Protein AF-Q23G66-F1 (afdb_monomer)

Secondary structure (DSSP, 8-state):
-EEEE-S-EEETTTS--SEEEEES-EEEESSEEEEES-SEEEEESEEE--SS-SSEEEEEES-SEEEES-EEEES---SEEEEEEES-SEEEES-EEEES---SEEEB-B----S--EE--EEE--EEES----EEEEEEEEEEEESEEEE-----SEEEEEEEEEEEEEES-EEES--SEEEEEE--TTS--EEEEES-EEE--EESS-SEEEES-SEEEEE----TT----EEES-EESSSSSSSEEEES-SEEEEES-EEES-EESSSS-SSEEEE-SSS-EEEEEES-EEES-EEEEEE-SSEEEESEEEEEES-EEES-EEEE-SSEEEESB--HHHHHHHTT------EEES-EEEEE-SSEE-S--EEE--GGGEE--TT-EEEE-SSSEEEEEEPTT-EEEEEEEEEE-TTSPBP--TT--HHHHTTS-HHHHHHHHH--EEEEE-TT-TT-EEEE--EE--EETTEEEEEEEEE--TT-EEEEEEEES-----B-TTS-B---GGGGEEEEEEEEPPPPTTEEEEEETTEEEEEEPPTTEE---TT-SSPEEPPTTEEEEETTEEEEPTTEEES-TT---EEE-SS-GGGB-TT-TT-BTTBPTTEESGGG-EE-TT-TTTSS-EE--TT-SPPEETTT-HHHHHHHHHHHHHHHHHHHHHHHHHHHHHHHHHHHHHHHHHTSSS---GGGGS---THHHHHHHHHHHHHHHHHHHHHHHHTTS--

Radius of gyration: 59.68 Å; Cα contacts (8 Å, |Δi|>4): 2042; chains: 1; bounding box: 120×55×221 Å

Nearest PDB structures (foldseek):
  2vn6-assembly1_A  TM=3.033E-01  e=2.825E-01  Ruminiclostridium cellulolyticum
  2vn5-assembly1_A  TM=3.228E-01  e=4.653E-01  Ruminiclostridium cellulolyticum
  5lw3-assembly1_A  TM=3.415E-01  e=3.270E+00  Azotobacter vinelandii

Structure (mmCIF, N/CA/C/O backbone):
data_AF-Q23G66-F1
#
_entry.id   AF-Q23G66-F1
#
loop_
_atom_site.group_PDB
_atom_site.id
_atom_site.type_symbol
_atom_site.label_atom_id
_atom_site.label_alt_id
_atom_site.label_comp_id
_atom_site.label_asym_id
_atom_site.label_entity_id
_atom_site.label_seq_id
_atom_site.pdbx_PDB_ins_code
_atom_site.Cartn_x
_atom_site.Cartn_y
_atom_site.Cartn_z
_atom_site.occupancy
_atom_site.B_iso_or_equiv
_atom_site.auth_seq_id
_atom_site.auth_comp_id
_atom_site.auth_asym_id
_atom_site.auth_atom_id
_atom_site.pdbx_PDB_model_num
ATOM 1 N N . MET A 1 1 ? -36.189 -4.030 57.391 1.00 82.31 1 MET A N 1
ATOM 2 C CA . MET A 1 1 ? -35.472 -3.816 58.680 1.00 82.31 1 MET A CA 1
ATOM 3 C C . MET A 1 1 ? -34.246 -2.943 58.421 1.00 82.31 1 MET A C 1
ATOM 5 O O . MET A 1 1 ? -33.724 -3.042 57.323 1.00 82.31 1 MET A O 1
ATOM 9 N N . SER A 1 2 ? -33.800 -2.083 59.346 1.00 86.19 2 SER A N 1
ATOM 10 C CA . SER A 1 2 ? -32.544 -1.318 59.184 1.00 86.19 2 SER A CA 1
ATOM 11 C C . SER A 1 2 ? -31.493 -1.857 60.148 1.00 86.19 2 SER A C 1
ATOM 13 O O . SER A 1 2 ? -31.793 -2.004 61.331 1.00 86.19 2 SER A O 1
ATOM 15 N N . LEU A 1 3 ? -30.288 -2.145 59.660 1.00 87.06 3 LEU A N 1
ATOM 16 C CA . LEU A 1 3 ? -29.151 -2.592 60.462 1.00 87.06 3 LEU A CA 1
ATOM 17 C C . LEU A 1 3 ? -27.991 -1.611 60.274 1.00 87.06 3 LEU A C 1
ATOM 19 O O . LEU A 1 3 ? -27.561 -1.365 59.147 1.00 87.06 3 LEU A O 1
ATOM 23 N N . ASN A 1 4 ? -27.499 -1.064 61.385 1.00 86.12 4 ASN A N 1
ATOM 24 C CA . ASN A 1 4 ? -26.374 -0.134 61.401 1.00 86.12 4 ASN A CA 1
ATOM 25 C C . ASN A 1 4 ? -25.109 -0.882 61.833 1.00 86.12 4 ASN A C 1
ATOM 27 O O . ASN A 1 4 ? -25.082 -1.469 62.914 1.00 86.12 4 ASN A O 1
ATOM 31 N N . ILE A 1 5 ? -24.079 -0.853 60.994 1.00 84.69 5 ILE A N 1
ATOM 32 C CA . ILE A 1 5 ? -22.773 -1.470 61.229 1.00 84.69 5 ILE A CA 1
ATOM 33 C C . ILE A 1 5 ? -21.763 -0.336 61.381 1.00 84.69 5 ILE A C 1
ATOM 35 O O . ILE A 1 5 ? -21.308 0.222 60.390 1.00 84.69 5 ILE A O 1
ATOM 39 N N . ILE A 1 6 ? -21.465 0.037 62.625 1.00 82.19 6 ILE A N 1
ATOM 40 C CA . ILE A 1 6 ? -20.565 1.158 62.946 1.00 82.19 6 ILE A CA 1
ATOM 41 C C . ILE A 1 6 ? -19.099 0.706 62.842 1.00 82.19 6 ILE A C 1
ATOM 43 O O . ILE A 1 6 ? -18.270 1.376 62.234 1.00 82.19 6 ILE A O 1
ATOM 47 N N . ASP A 1 7 ? -18.785 -0.482 63.359 1.00 84.38 7 ASP A N 1
ATOM 48 C CA . ASP A 1 7 ? -17.443 -1.069 63.323 1.00 84.38 7 ASP A CA 1
ATOM 49 C C . ASP A 1 7 ? -17.295 -2.112 62.210 1.00 84.38 7 ASP A C 1
ATOM 51 O O . ASP A 1 7 ? -18.273 -2.577 61.628 1.00 84.38 7 ASP A O 1
ATOM 55 N N . SER A 1 8 ? -16.056 -2.501 61.913 1.00 86.38 8 SER A N 1
ATOM 56 C CA . SER A 1 8 ? -15.776 -3.603 60.986 1.00 86.38 8 SER A CA 1
ATOM 57 C C . SER A 1 8 ? -16.324 -4.929 61.524 1.00 86.38 8 SER A C 1
ATOM 59 O O . SER A 1 8 ? -15.944 -5.358 62.613 1.00 86.38 8 SER A O 1
ATOM 61 N N . ILE A 1 9 ? -17.183 -5.603 60.754 1.00 89.69 9 ILE A N 1
ATOM 62 C CA . ILE A 1 9 ? -17.775 -6.898 61.115 1.00 89.69 9 ILE A CA 1
ATOM 63 C C . ILE A 1 9 ? -17.292 -7.982 60.154 1.00 89.69 9 ILE A C 1
ATOM 65 O O . ILE A 1 9 ? -17.450 -7.860 58.942 1.00 89.69 9 ILE A O 1
ATOM 69 N N . VAL A 1 10 ? -16.781 -9.087 60.707 1.00 90.19 10 VAL A N 1
ATOM 70 C CA . VAL A 1 10 ? -16.482 -10.322 59.968 1.00 90.19 10 VAL A CA 1
ATOM 71 C C . VAL A 1 10 ? -17.443 -11.418 60.422 1.00 90.19 10 VAL A C 1
ATOM 73 O O . VAL A 1 10 ? -17.384 -11.893 61.555 1.00 90.19 10 VAL A O 1
ATOM 76 N N . LEU A 1 11 ? -18.346 -11.824 59.537 1.00 91.06 11 LEU A N 1
ATOM 77 C CA . LEU A 1 11 ? -19.281 -12.914 59.768 1.00 91.06 11 LEU A CA 1
ATOM 78 C C . LEU A 1 11 ? -18.604 -14.252 59.469 1.00 91.06 11 LEU A C 1
ATOM 80 O O . LEU A 1 11 ? -18.033 -14.441 58.400 1.00 91.06 11 LEU A O 1
ATOM 84 N N . ASN A 1 12 ? -18.723 -15.181 60.426 1.00 90.94 12 ASN A N 1
ATOM 85 C CA . ASN A 1 12 ? -18.242 -16.564 60.335 1.00 90.94 12 ASN A CA 1
ATOM 86 C C . ASN A 1 12 ? -16.720 -16.727 60.175 1.00 90.94 12 ASN A C 1
ATOM 88 O O . ASN A 1 12 ? -16.231 -17.632 59.502 1.00 90.94 12 ASN A O 1
ATOM 92 N N . GLN A 1 13 ? -15.960 -15.905 60.903 1.00 86.69 13 GLN A N 1
ATOM 93 C CA . GLN A 1 13 ? -14.495 -15.968 60.936 1.00 86.69 13 GLN A CA 1
ATOM 94 C C . GLN A 1 13 ? -13.937 -17.373 61.263 1.00 86.69 13 GLN A C 1
ATOM 96 O O . GLN A 1 13 ? -12.894 -17.747 60.740 1.00 86.69 13 GLN A O 1
ATOM 101 N N . ASN A 1 14 ? -14.649 -18.170 62.073 1.00 85.31 14 ASN A N 1
ATOM 102 C CA . ASN A 1 14 ? -14.232 -19.517 62.495 1.00 85.31 14 ASN A CA 1
ATOM 103 C C . ASN A 1 14 ? -14.898 -20.667 61.709 1.00 85.31 14 ASN A C 1
ATOM 105 O O . ASN A 1 14 ? -14.807 -21.814 62.146 1.00 85.31 14 ASN A O 1
ATOM 109 N N . ALA A 1 15 ? -15.608 -20.383 60.608 1.00 86.50 15 ALA A N 1
ATOM 110 C CA . ALA A 1 15 ? -16.297 -21.381 59.774 1.00 86.50 15 ALA A CA 1
ATOM 111 C C . ALA A 1 15 ? -17.252 -22.330 60.546 1.00 86.50 15 ALA A C 1
ATOM 113 O O . ALA A 1 15 ? -17.421 -23.497 60.195 1.00 86.50 15 ALA A O 1
ATOM 114 N N . GLN A 1 16 ? -17.872 -21.847 61.629 1.00 87.56 16 GLN A N 1
ATOM 115 C CA . GLN A 1 16 ? -18.788 -22.640 62.462 1.00 87.56 16 GLN A CA 1
ATOM 116 C C . GLN A 1 16 ? -20.218 -22.667 61.913 1.00 87.56 16 GLN A C 1
ATOM 118 O O . GLN A 1 16 ? -20.973 -23.603 62.180 1.00 87.56 16 GLN A O 1
ATOM 123 N N . MET A 1 17 ? -20.606 -21.641 61.157 1.00 92.31 17 MET A N 1
ATOM 124 C CA . MET A 1 17 ? -21.923 -21.547 60.540 1.00 92.31 17 MET A CA 1
ATOM 125 C C . MET A 1 17 ? -21.857 -22.046 59.100 1.00 92.31 17 MET A C 1
ATOM 127 O O . MET A 1 17 ? -21.016 -21.612 58.319 1.00 92.31 17 MET A O 1
ATOM 131 N N . LYS A 1 18 ? -22.778 -22.943 58.736 1.00 91.62 18 LYS A N 1
ATOM 132 C CA . LYS A 1 18 ? -22.880 -23.441 57.357 1.00 91.62 18 LYS A CA 1
ATOM 133 C C . LYS A 1 18 ? -23.625 -22.470 56.449 1.00 91.62 18 LYS A C 1
ATOM 135 O O . LYS A 1 18 ? -23.173 -22.205 55.344 1.00 91.62 18 LYS A O 1
ATOM 140 N N . ASN A 1 19 ? -24.738 -21.915 56.926 1.00 94.50 19 ASN A N 1
ATOM 141 C CA . ASN A 1 19 ? -25.654 -21.134 56.098 1.00 94.50 19 ASN A CA 1
ATOM 142 C C . ASN A 1 19 ? -25.864 -19.731 56.678 1.00 94.50 19 ASN A C 1
ATOM 144 O O . ASN A 1 19 ? -26.016 -19.581 57.891 1.00 94.50 19 ASN A O 1
ATOM 148 N N . PHE A 1 20 ? -25.939 -18.728 55.808 1.00 95.50 20 PHE A N 1
ATOM 149 C CA . PHE A 1 20 ? -26.266 -17.345 56.138 1.00 95.50 20 PHE A CA 1
ATOM 150 C C . PHE A 1 20 ? -27.366 -16.827 55.219 1.00 95.50 20 PHE A C 1
ATOM 152 O O . PHE A 1 20 ? -27.309 -17.032 54.008 1.00 95.50 20 PHE A O 1
ATOM 159 N N . GLN A 1 21 ? -28.354 -16.133 55.784 1.00 94.69 21 GLN A N 1
ATOM 160 C CA . GLN A 1 21 ? -29.399 -15.485 54.999 1.00 94.69 21 GLN A CA 1
ATOM 161 C C . GLN A 1 21 ? -29.681 -14.070 55.492 1.00 94.69 21 GLN A C 1
ATOM 163 O O . GLN A 1 21 ? -29.715 -13.814 56.696 1.00 94.69 21 GLN A O 1
ATOM 168 N N . MET A 1 22 ? -29.925 -13.169 54.546 1.00 94.25 22 MET A N 1
ATOM 169 C CA . MET A 1 22 ? -30.334 -11.796 54.798 1.00 94.25 22 MET A CA 1
ATOM 170 C C . MET A 1 22 ? -31.431 -11.414 53.801 1.00 94.25 22 MET A C 1
ATOM 172 O O . MET A 1 22 ? -31.237 -11.554 52.594 1.00 94.25 22 MET A O 1
ATOM 176 N N . ILE A 1 23 ? -32.587 -10.962 54.298 1.00 94.94 23 ILE A N 1
ATOM 177 C CA . ILE A 1 23 ? -33.776 -10.686 53.478 1.00 94.94 23 ILE A CA 1
ATOM 178 C C . ILE A 1 23 ? -34.414 -9.361 53.919 1.00 94.94 23 ILE A C 1
ATOM 180 O O . ILE A 1 23 ? -34.610 -9.147 55.115 1.00 94.94 23 ILE A O 1
ATOM 184 N N . ASP A 1 24 ? -34.726 -8.477 52.966 1.00 94.25 24 ASP A N 1
ATOM 185 C CA . ASP A 1 24 ? -35.431 -7.197 53.176 1.00 94.25 24 ASP A CA 1
ATOM 186 C C . ASP A 1 24 ? -34.758 -6.271 54.221 1.00 94.25 24 ASP A C 1
ATOM 188 O O . ASP A 1 24 ? -35.398 -5.672 55.107 1.00 94.25 24 ASP A O 1
ATOM 192 N N . ILE A 1 25 ? -33.426 -6.151 54.127 1.00 91.50 25 ILE A N 1
ATOM 193 C CA . ILE A 1 25 ? -32.600 -5.352 55.045 1.00 91.50 25 ILE A CA 1
ATOM 194 C C . ILE A 1 25 ? -32.031 -4.113 54.353 1.00 91.50 25 ILE A C 1
ATOM 196 O O . ILE A 1 25 ? -31.466 -4.183 53.266 1.00 91.50 25 ILE A O 1
ATOM 200 N N . ILE A 1 26 ? -32.135 -2.974 55.038 1.00 89.50 26 ILE A N 1
ATOM 201 C CA . ILE A 1 26 ? -31.380 -1.758 54.753 1.00 89.50 26 ILE A CA 1
ATOM 202 C C . ILE A 1 26 ? -30.112 -1.795 55.611 1.00 89.50 26 ILE A C 1
ATOM 204 O O . ILE A 1 26 ? -30.199 -1.793 56.839 1.00 89.50 26 ILE A O 1
ATOM 208 N N . LEU A 1 27 ? -28.949 -1.872 54.972 1.00 88.12 27 LEU A N 1
ATOM 209 C CA . LEU A 1 27 ? -27.642 -1.886 55.617 1.00 88.12 27 LEU A CA 1
ATOM 210 C C . LEU A 1 27 ? -27.026 -0.489 55.570 1.00 88.12 27 LEU A C 1
ATOM 212 O O . LEU A 1 27 ? -26.705 0.012 54.489 1.00 88.12 27 LEU A O 1
ATOM 216 N N . ASN A 1 28 ? -26.815 0.094 56.749 1.00 84.94 28 ASN A N 1
ATOM 217 C CA . ASN A 1 28 ? -26.038 1.315 56.922 1.00 84.94 28 ASN A CA 1
ATOM 218 C C . ASN A 1 28 ? -24.681 0.921 57.523 1.00 84.94 28 ASN A C 1
ATOM 220 O O . ASN A 1 28 ? -24.556 0.749 58.733 1.00 84.94 28 ASN A O 1
ATOM 224 N N . ILE A 1 29 ? -23.689 0.690 56.669 1.00 80.06 29 ILE A N 1
ATOM 225 C CA . ILE A 1 29 ? -22.318 0.319 57.062 1.00 80.06 29 ILE A CA 1
ATOM 226 C C . ILE A 1 29 ? -21.520 1.607 57.190 1.00 80.06 29 ILE A C 1
ATOM 228 O O . ILE A 1 29 ? -21.716 2.435 56.326 1.00 80.06 29 ILE A O 1
ATOM 232 N N . GLU A 1 30 ? -20.684 1.800 58.211 1.00 79.00 30 GLU A N 1
ATOM 233 C CA . GLU A 1 30 ? -19.753 2.941 58.335 1.00 79.00 30 GLU A CA 1
ATOM 234 C C . GLU A 1 30 ? -18.285 2.545 58.072 1.00 79.00 30 GLU A C 1
ATOM 236 O O . GLU A 1 30 ? -17.500 3.397 57.645 1.00 79.00 30 GLU A O 1
ATOM 241 N N . ASN A 1 31 ? -17.933 1.268 58.309 1.00 79.50 31 ASN A N 1
ATOM 242 C CA . ASN A 1 31 ? -16.571 0.722 58.203 1.00 79.50 31 ASN A CA 1
ATOM 243 C C . ASN A 1 31 ? -16.446 -0.491 57.259 1.00 79.50 31 ASN A C 1
ATOM 245 O O . ASN A 1 31 ? -16.002 -0.341 56.132 1.00 79.50 31 ASN A O 1
ATOM 249 N N . SER A 1 32 ? -16.761 -1.723 57.674 1.00 85.38 32 SER A N 1
ATOM 250 C CA . SER A 1 32 ? -16.680 -2.879 56.761 1.00 85.38 32 SER A CA 1
ATOM 251 C C . SER A 1 32 ? -17.609 -4.021 57.160 1.00 85.38 32 SER A C 1
ATOM 253 O O . SER A 1 32 ? -17.933 -4.202 58.334 1.00 85.38 32 SER A O 1
ATOM 255 N N . LEU A 1 33 ? -18.043 -4.794 56.166 1.00 89.50 33 LEU A N 1
ATOM 256 C CA . LEU A 1 33 ? -18.826 -6.014 56.326 1.00 89.50 33 LEU A CA 1
ATOM 257 C C . LEU A 1 33 ? -18.182 -7.122 55.494 1.00 89.50 33 LEU A C 1
ATOM 259 O O . LEU A 1 33 ? -18.223 -7.074 54.270 1.00 89.50 33 LEU A O 1
ATOM 263 N N . ASN A 1 34 ? -17.636 -8.136 56.155 1.00 90.38 34 ASN A N 1
ATOM 264 C CA . ASN A 1 34 ? -17.073 -9.320 55.522 1.00 90.38 34 ASN A CA 1
ATOM 265 C C . ASN A 1 34 ? -17.967 -10.543 55.795 1.00 90.38 34 ASN A C 1
ATOM 267 O O . ASN A 1 34 ? -18.203 -10.886 56.950 1.00 90.38 34 ASN A O 1
ATOM 271 N N . ILE A 1 35 ? -18.472 -11.191 54.745 1.00 92.62 35 ILE A N 1
ATOM 272 C CA . ILE A 1 35 ? -19.249 -12.435 54.775 1.00 92.62 35 ILE A CA 1
ATOM 273 C C . ILE A 1 35 ? -18.384 -13.532 54.158 1.00 92.62 35 ILE A C 1
ATOM 275 O O . ILE A 1 35 ? -18.251 -13.599 52.933 1.00 92.62 35 ILE A O 1
ATOM 279 N N . SER A 1 36 ? -17.809 -14.405 54.984 1.00 92.69 36 SER A N 1
ATOM 280 C CA . SER A 1 36 ? -16.906 -15.436 54.472 1.00 92.69 36 SER A CA 1
ATOM 281 C C . SER A 1 36 ? -17.051 -16.809 55.111 1.00 92.69 36 SER A C 1
ATOM 283 O O . SER A 1 36 ? -17.625 -16.970 56.186 1.00 92.69 36 SER A O 1
ATOM 285 N N . ASN A 1 37 ? -16.513 -17.818 54.420 1.00 92.50 37 ASN A N 1
ATOM 286 C CA . ASN A 1 37 ? -16.396 -19.202 54.886 1.00 92.50 37 ASN A CA 1
ATOM 287 C C . ASN A 1 37 ? -17.732 -19.933 55.137 1.00 92.50 37 ASN A C 1
ATOM 289 O O . ASN A 1 37 ? -17.793 -20.827 55.982 1.00 92.50 37 ASN A O 1
ATOM 293 N N . PHE A 1 38 ? -18.811 -19.574 54.435 1.00 94.12 38 PHE A N 1
ATOM 294 C CA . PHE A 1 38 ? -20.093 -20.289 54.494 1.00 94.12 38 PHE A CA 1
ATOM 295 C C . PHE A 1 38 ? -20.217 -21.359 53.397 1.00 94.12 38 PHE A C 1
ATOM 297 O O . PHE A 1 38 ? -19.729 -21.206 52.277 1.00 94.12 38 PHE A O 1
ATOM 304 N N . ASP A 1 39 ? -20.960 -22.429 53.684 1.00 90.75 39 ASP A N 1
ATOM 305 C CA . ASP A 1 39 ? -21.433 -23.354 52.651 1.00 90.75 39 ASP A CA 1
ATOM 306 C C . ASP A 1 39 ? -22.474 -22.657 51.752 1.00 90.75 39 ASP A C 1
ATOM 308 O O . ASP A 1 39 ? -22.427 -22.801 50.533 1.00 90.75 39 ASP A O 1
ATOM 312 N N . GLN A 1 40 ? -23.388 -21.872 52.336 1.00 92.31 40 GLN A N 1
ATOM 313 C CA . GLN A 1 40 ? -24.423 -21.153 51.590 1.00 92.31 40 GLN A CA 1
ATOM 314 C C . GLN A 1 40 ? -24.677 -19.739 52.133 1.00 92.31 40 GLN A C 1
ATOM 316 O O . GLN A 1 40 ? -24.919 -19.555 53.323 1.00 92.31 40 GLN A O 1
ATOM 321 N N . VAL A 1 41 ? -24.709 -18.745 51.246 1.00 93.81 41 VAL A N 1
ATOM 322 C CA . VAL A 1 41 ? -25.086 -17.350 51.515 1.00 93.81 41 VAL A CA 1
ATOM 323 C C . VAL A 1 41 ? -26.283 -16.983 50.640 1.00 93.81 41 VAL A C 1
ATOM 325 O O . VAL A 1 41 ? -26.227 -17.154 49.426 1.00 93.81 41 VAL A O 1
ATOM 328 N N . TYR A 1 42 ? -27.360 -16.464 51.229 1.00 94.62 42 TYR A N 1
ATOM 329 C CA . TYR A 1 42 ? -28.555 -16.014 50.509 1.00 94.62 42 TYR A CA 1
ATOM 330 C C . TYR A 1 42 ? -28.898 -14.560 50.861 1.00 94.62 42 TYR A C 1
ATOM 332 O O . TYR A 1 42 ? -29.243 -14.260 52.002 1.00 94.62 42 TYR A O 1
ATOM 340 N N . LEU A 1 43 ? -28.798 -13.649 49.891 1.00 93.62 43 LEU A N 1
ATOM 341 C CA . LEU A 1 43 ? -29.077 -12.219 50.044 1.00 93.62 43 LEU A CA 1
ATOM 342 C C . LEU A 1 43 ? -30.239 -11.812 49.129 1.00 93.62 43 LEU A C 1
ATOM 344 O O . LEU A 1 43 ? -30.128 -11.882 47.905 1.00 93.62 43 LEU A O 1
ATOM 348 N N . GLN A 1 44 ? -31.345 -11.346 49.704 1.00 93.94 44 GLN A N 1
ATOM 349 C CA . GLN A 1 44 ? -32.541 -10.950 48.956 1.00 93.94 44 GLN A CA 1
ATOM 350 C C . GLN A 1 44 ? -33.026 -9.563 49.391 1.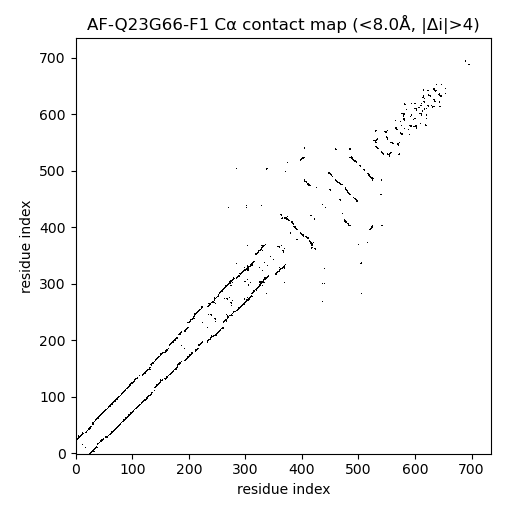00 93.94 44 GLN A C 1
ATOM 352 O O . GLN A 1 44 ? -33.192 -9.296 50.577 1.00 93.94 44 GLN A O 1
ATOM 357 N N . ASN A 1 45 ? -33.273 -8.678 48.422 1.00 90.88 45 ASN A N 1
ATOM 358 C CA . ASN A 1 45 ? -33.761 -7.308 48.640 1.00 90.88 45 ASN A CA 1
ATOM 359 C C . ASN A 1 45 ? -32.937 -6.515 49.670 1.00 90.88 45 ASN A C 1
ATOM 361 O O . ASN A 1 45 ? -33.477 -5.884 50.581 1.00 90.88 45 ASN A O 1
ATOM 365 N N . ILE A 1 46 ? -31.614 -6.552 49.530 1.00 91.44 46 ILE A N 1
ATOM 366 C CA . ILE A 1 46 ? -30.706 -5.813 50.407 1.00 91.44 46 ILE A CA 1
ATOM 367 C C . ILE A 1 46 ? -30.481 -4.418 49.839 1.00 91.44 46 ILE A C 1
ATOM 369 O O . ILE A 1 46 ? -30.077 -4.275 48.686 1.00 91.44 46 ILE A O 1
ATOM 373 N N . LYS A 1 47 ? -30.708 -3.378 50.643 1.00 89.31 47 LYS A N 1
ATOM 374 C CA . LYS A 1 47 ? -30.412 -1.992 50.274 1.00 89.31 47 LYS A CA 1
ATOM 375 C C . LYS A 1 47 ? -29.229 -1.471 51.082 1.00 89.31 47 LYS A C 1
ATOM 377 O O . LYS A 1 47 ? -29.355 -1.285 52.285 1.00 89.31 47 LYS A O 1
ATOM 382 N N . PHE A 1 48 ? -28.110 -1.176 50.436 1.00 85.50 48 PHE A N 1
ATOM 383 C CA . PHE A 1 48 ? -27.020 -0.429 51.054 1.00 85.50 48 PHE A CA 1
ATOM 384 C C . PHE A 1 48 ? -27.315 1.064 50.932 1.00 85.50 48 PHE A C 1
ATOM 386 O O . PHE A 1 48 ? -27.478 1.582 49.826 1.00 85.50 48 PHE A O 1
ATOM 393 N N . ASN A 1 49 ? -27.417 1.734 52.075 1.00 76.75 49 ASN A N 1
ATOM 394 C CA . ASN A 1 49 ? -27.629 3.172 52.171 1.00 76.75 49 ASN A CA 1
ATOM 395 C C . ASN A 1 49 ? -26.664 3.696 53.226 1.00 76.75 49 ASN A C 1
ATOM 397 O O . ASN A 1 49 ? -26.738 3.260 54.366 1.00 76.75 49 ASN A O 1
ATOM 401 N N . SER A 1 50 ? -25.754 4.608 52.902 1.00 65.38 50 SER A N 1
ATOM 402 C CA . SER A 1 50 ? -25.107 5.342 53.986 1.00 65.38 50 SER A CA 1
ATOM 403 C C . SER A 1 50 ? -24.645 6.736 53.574 1.00 65.38 50 SER A C 1
ATOM 405 O O . SER A 1 50 ? -24.134 6.976 52.480 1.00 65.38 50 SER A O 1
ATOM 407 N N . THR A 1 51 ? -24.909 7.669 54.489 1.00 62.53 51 THR A N 1
ATOM 408 C CA . THR A 1 51 ? -24.722 9.116 54.355 1.00 62.53 51 THR A CA 1
ATOM 409 C C . THR A 1 51 ? -23.451 9.620 55.044 1.00 62.53 51 THR A C 1
ATOM 411 O O . THR A 1 51 ? -23.135 10.801 54.937 1.00 62.53 51 THR A O 1
ATOM 414 N N . LYS A 1 52 ? -22.757 8.772 55.814 1.00 56.94 52 LYS A N 1
ATOM 415 C CA . LYS A 1 52 ? -21.518 9.095 56.540 1.00 56.94 52 LYS A CA 1
ATOM 416 C C . LYS A 1 52 ? -20.623 7.873 56.498 1.00 56.94 52 LYS A C 1
ATOM 418 O O . LYS A 1 52 ? -20.975 6.852 57.077 1.00 56.94 52 LYS A O 1
ATOM 423 N N . LEU A 1 53 ? -19.526 7.954 55.763 1.00 50.44 53 LEU A N 1
ATOM 424 C CA . LEU A 1 53 ? -18.826 6.753 55.351 1.00 50.44 53 LEU A CA 1
ATOM 425 C C . LEU A 1 53 ? -17.316 6.942 55.330 1.00 50.44 53 LEU A C 1
ATOM 427 O O . LEU A 1 53 ? -16.818 7.780 54.582 1.00 50.44 53 LEU A O 1
ATOM 431 N N . GLY A 1 54 ? -16.616 6.130 56.128 1.00 56.78 54 GLY A N 1
ATOM 432 C CA . GLY A 1 54 ? -15.183 5.885 55.972 1.00 56.78 54 GLY A CA 1
ATOM 433 C C . GLY A 1 54 ? -14.885 5.009 54.743 1.00 56.78 54 GLY A C 1
ATOM 434 O O . GLY A 1 54 ? -15.667 4.961 53.791 1.00 56.78 54 GLY A O 1
ATOM 435 N N . ASN A 1 55 ? -13.758 4.291 54.761 1.00 59.19 55 ASN A N 1
ATOM 436 C CA . ASN A 1 55 ? -13.316 3.395 53.680 1.00 59.19 55 ASN A CA 1
ATOM 437 C C . ASN A 1 55 ? -14.132 2.087 53.650 1.00 59.19 55 ASN A C 1
ATOM 439 O O . ASN A 1 55 ? -13.661 1.053 54.124 1.00 59.19 55 ASN A O 1
ATOM 443 N N . ASN A 1 56 ? -15.358 2.115 53.118 1.00 59.50 56 ASN A N 1
ATOM 444 C CA . ASN A 1 56 ? -16.243 0.948 53.186 1.00 59.50 56 ASN A CA 1
ATOM 445 C C . ASN A 1 56 ? -15.794 -0.221 52.330 1.00 59.50 56 ASN A C 1
ATOM 447 O O . ASN A 1 56 ? -15.662 -0.090 51.113 1.00 59.50 56 ASN A O 1
ATOM 451 N N . GLN A 1 57 ? -15.696 -1.386 52.966 1.00 72.81 57 GLN A N 1
ATOM 452 C CA . GLN A 1 57 ? -15.444 -2.661 52.304 1.00 72.81 57 GLN A CA 1
ATOM 453 C C . GLN A 1 57 ? -16.605 -3.619 52.585 1.00 72.81 57 GLN A C 1
ATOM 455 O O . GLN A 1 57 ? -16.778 -4.077 53.715 1.00 72.81 57 GLN A O 1
ATOM 460 N N . ILE A 1 58 ? -17.417 -3.915 51.569 1.00 83.94 58 ILE A N 1
ATOM 461 C CA . ILE A 1 58 ? -18.349 -5.047 51.595 1.00 83.94 58 ILE A CA 1
ATOM 462 C C . ILE A 1 58 ? -17.642 -6.196 50.890 1.00 83.94 58 ILE A C 1
ATOM 464 O O . ILE A 1 58 ? -17.428 -6.137 49.684 1.00 83.94 58 ILE A O 1
ATOM 468 N N . ILE A 1 59 ? -17.259 -7.217 51.643 1.00 84.88 59 ILE A N 1
ATOM 469 C CA . ILE A 1 59 ? -16.478 -8.358 51.169 1.00 84.88 59 ILE A CA 1
ATOM 470 C C . ILE A 1 59 ? -17.345 -9.604 51.311 1.00 84.88 59 ILE A C 1
ATOM 472 O O . ILE A 1 59 ? -17.824 -9.897 52.401 1.00 84.88 59 ILE A O 1
ATOM 476 N N . ILE A 1 60 ? -17.558 -10.349 50.233 1.00 87.69 60 ILE A N 1
ATOM 477 C CA . ILE A 1 60 ? -18.214 -11.658 50.266 1.00 87.69 60 ILE A CA 1
ATOM 478 C C . ILE A 1 60 ? -17.263 -12.661 49.621 1.00 87.69 60 ILE A C 1
ATOM 480 O O . ILE A 1 60 ? -17.104 -12.658 48.396 1.00 87.69 60 ILE A O 1
ATOM 484 N N . SER A 1 61 ? -16.616 -13.503 50.429 1.00 87.81 61 SER A N 1
ATOM 485 C CA . SER A 1 61 ? -15.549 -14.371 49.926 1.00 87.81 61 SER A CA 1
ATOM 486 C C . SER A 1 61 ? -15.451 -15.761 50.540 1.00 87.81 61 SER A C 1
ATOM 488 O O . SER A 1 61 ? -15.959 -16.008 51.629 1.00 87.81 61 SER A O 1
ATOM 490 N N . ASN A 1 62 ? -14.781 -16.689 49.851 1.00 86.56 62 ASN A N 1
ATOM 491 C CA . ASN A 1 62 ? -14.540 -18.057 50.333 1.00 86.56 62 ASN A CA 1
ATOM 492 C C . ASN A 1 62 ? -15.824 -18.840 50.686 1.00 86.56 62 ASN A C 1
ATOM 494 O O . ASN A 1 62 ? -15.823 -19.643 51.620 1.00 86.56 62 ASN A O 1
ATOM 498 N N . ASN A 1 63 ? -16.940 -18.608 49.985 1.00 87.00 63 ASN A N 1
ATOM 499 C CA . ASN A 1 63 ? -18.193 -19.340 50.208 1.00 87.00 63 ASN A CA 1
ATOM 500 C C . ASN A 1 63 ? -18.428 -20.400 49.117 1.00 87.00 63 ASN A C 1
ATOM 502 O O . ASN A 1 63 ? -18.069 -20.199 47.957 1.00 87.00 63 ASN A O 1
ATOM 506 N N . LYS A 1 64 ? -19.072 -21.532 49.436 1.00 86.25 64 LYS A N 1
ATOM 507 C CA . LYS A 1 64 ? -19.353 -22.571 48.416 1.00 86.25 64 LYS A CA 1
ATOM 508 C C . LYS A 1 64 ? -20.509 -22.204 47.481 1.00 86.25 64 LYS A C 1
ATOM 510 O O . LYS A 1 64 ? -20.460 -22.534 46.298 1.00 86.25 64 LYS A O 1
ATOM 515 N N . LEU A 1 65 ? -21.547 -21.553 48.000 1.00 86.62 65 LEU A N 1
ATOM 516 C CA . LEU A 1 65 ? -22.688 -21.068 47.227 1.00 86.62 65 LEU A CA 1
ATOM 517 C C . LEU A 1 65 ? -23.121 -19.691 47.731 1.00 86.62 65 LEU A C 1
ATOM 519 O O . LEU A 1 65 ? -23.438 -19.533 48.905 1.00 86.62 65 LEU A O 1
ATOM 523 N N . VAL A 1 66 ? -23.202 -18.709 46.842 1.00 85.50 66 VAL A N 1
ATOM 524 C CA . VAL A 1 66 ? -23.729 -17.372 47.128 1.00 85.50 66 VAL A CA 1
ATOM 525 C C . VAL A 1 66 ? -24.867 -17.081 46.159 1.00 85.50 66 VAL A C 1
ATOM 527 O O . VAL A 1 66 ? -24.690 -17.137 44.947 1.00 85.50 66 VAL A O 1
ATOM 530 N N . ILE A 1 67 ? -26.047 -16.761 46.675 1.00 85.62 67 ILE A N 1
ATOM 531 C CA . ILE A 1 67 ? -27.210 -16.374 45.880 1.00 85.62 67 ILE A CA 1
ATOM 532 C C . ILE A 1 67 ? -27.594 -14.953 46.272 1.00 85.62 67 ILE A C 1
ATOM 534 O O . ILE A 1 67 ? -27.912 -14.681 47.427 1.00 85.62 67 ILE A O 1
ATOM 538 N N . ILE A 1 68 ? -27.586 -14.056 45.295 1.00 85.62 68 ILE A N 1
ATOM 539 C CA . ILE A 1 68 ? -27.958 -12.654 45.437 1.00 85.62 68 ILE A CA 1
ATOM 540 C C . ILE A 1 68 ? -29.164 -12.402 44.539 1.00 85.62 68 ILE A C 1
ATOM 542 O O . ILE A 1 68 ? -29.030 -12.350 43.320 1.00 85.62 68 ILE A O 1
ATOM 546 N N . GLU A 1 69 ? -30.357 -12.248 45.106 1.00 84.12 69 GLU A N 1
ATOM 547 C CA . GLU A 1 69 ? -31.561 -12.029 44.298 1.00 84.12 69 GLU A CA 1
ATOM 548 C C . GLU A 1 69 ? -31.774 -10.563 43.912 1.00 84.12 69 GLU A C 1
ATOM 550 O O . GLU A 1 69 ? -32.235 -10.273 42.810 1.00 84.12 69 GLU A O 1
ATOM 555 N N . ASN A 1 70 ? -31.458 -9.638 44.817 1.00 85.69 70 ASN A N 1
ATOM 556 C CA . ASN A 1 70 ? -31.632 -8.209 44.586 1.00 85.69 70 ASN A CA 1
ATOM 557 C C . ASN A 1 70 ? -30.810 -7.415 45.604 1.00 85.69 70 ASN A C 1
ATOM 559 O O . ASN A 1 70 ? -31.140 -7.404 46.791 1.00 85.69 70 ASN A O 1
ATOM 563 N N . ILE A 1 71 ? -29.753 -6.755 45.143 1.00 85.88 71 ILE A N 1
ATOM 564 C CA . ILE A 1 71 ? -29.005 -5.769 45.925 1.00 85.88 71 ILE A CA 1
ATOM 565 C C . ILE A 1 71 ? -29.200 -4.402 45.285 1.00 85.88 71 ILE A C 1
ATOM 567 O O . ILE A 1 71 ? -29.048 -4.251 44.079 1.00 85.88 71 ILE A O 1
ATOM 571 N N . THR A 1 72 ? -29.507 -3.391 46.090 1.00 84.19 72 THR A N 1
ATOM 572 C CA . THR A 1 72 ? -29.513 -1.991 45.666 1.00 84.19 72 THR A CA 1
ATOM 573 C C . THR A 1 72 ? -28.477 -1.213 46.468 1.00 84.19 72 THR A C 1
ATOM 575 O O . THR A 1 72 ? -28.585 -1.115 47.686 1.00 84.19 72 THR A O 1
ATOM 578 N N . ILE A 1 73 ? -27.494 -0.636 45.790 1.00 80.50 73 ILE A N 1
ATOM 579 C CA . ILE A 1 73 ? -26.542 0.324 46.342 1.00 80.50 73 ILE A CA 1
ATOM 580 C C . ILE A 1 73 ? -27.037 1.714 45.930 1.00 80.50 73 ILE A C 1
ATOM 582 O O . ILE A 1 73 ? -27.030 2.049 44.747 1.00 80.50 73 ILE A O 1
ATOM 586 N N . ASP A 1 74 ? -27.540 2.497 46.886 1.00 79.06 74 ASP A N 1
ATOM 587 C CA . ASP A 1 74 ? -28.223 3.768 46.613 1.00 79.06 74 ASP A CA 1
ATOM 588 C C . ASP A 1 74 ? -27.661 4.889 47.485 1.00 79.06 74 ASP A C 1
ATOM 590 O O . ASP A 1 74 ? -27.468 4.711 48.687 1.00 79.06 74 ASP A O 1
ATOM 594 N N . SER A 1 75 ? -27.470 6.067 46.886 1.00 70.38 75 SER A N 1
ATOM 595 C CA . SER A 1 75 ? -27.227 7.328 47.604 1.00 70.38 75 SER A CA 1
ATOM 596 C C . SER A 1 75 ? -25.978 7.344 48.497 1.00 70.38 75 SER A C 1
ATOM 598 O O . SER A 1 75 ? -25.923 8.063 49.494 1.00 70.38 75 SER A O 1
ATOM 600 N N . ILE A 1 76 ? -24.957 6.573 48.127 1.00 67.44 76 ILE A N 1
ATOM 601 C CA . ILE A 1 76 ? -23.689 6.503 48.855 1.00 67.44 76 ILE A CA 1
ATOM 602 C C . ILE A 1 76 ? -22.843 7.765 48.594 1.00 67.44 76 ILE A C 1
ATOM 604 O O . ILE A 1 76 ? -22.597 8.137 47.441 1.00 67.44 76 ILE A O 1
ATOM 608 N N . GLN A 1 77 ? -22.377 8.396 49.678 1.00 66.81 77 GLN A N 1
ATOM 609 C CA . GLN A 1 77 ? -21.437 9.527 49.679 1.00 66.81 77 GLN A CA 1
ATOM 610 C C . GLN A 1 77 ? -20.156 9.140 50.437 1.00 66.81 77 GLN A C 1
ATOM 612 O O . GLN A 1 77 ? -20.138 9.214 51.665 1.00 66.81 77 GLN A O 1
ATOM 617 N N . THR A 1 78 ? -19.102 8.690 49.742 1.00 63.56 78 THR A N 1
ATOM 618 C CA . THR A 1 78 ? -17.817 8.296 50.377 1.00 63.56 78 THR A CA 1
ATOM 619 C C . THR A 1 78 ? -16.605 8.795 49.609 1.00 63.56 78 THR A C 1
ATOM 621 O O . THR A 1 78 ? -16.720 9.248 48.467 1.00 63.56 78 THR A O 1
ATOM 624 N N . GLU A 1 79 ? -15.429 8.671 50.228 1.00 61.47 79 GLU A N 1
ATOM 625 C CA . GLU A 1 79 ? -14.180 8.766 49.484 1.00 61.47 79 GLU A CA 1
ATOM 626 C C . GLU A 1 79 ? -13.900 7.498 48.668 1.00 61.47 79 GLU A C 1
ATOM 628 O O . GLU A 1 79 ? -13.628 7.620 47.478 1.00 61.47 79 GLU A O 1
ATOM 633 N N . GLN A 1 80 ? -14.044 6.307 49.269 1.00 63.94 80 GLN A N 1
ATOM 634 C CA . GLN A 1 80 ? -13.852 5.001 48.625 1.00 63.94 80 GLN A CA 1
ATOM 635 C C . GLN A 1 80 ? -15.026 4.041 48.907 1.00 63.94 80 GLN A C 1
ATOM 637 O O . GLN A 1 80 ? -15.462 3.904 50.056 1.00 63.94 80 GLN A O 1
ATOM 642 N N . LEU A 1 81 ? -15.555 3.377 47.874 1.00 67.69 81 LEU A N 1
ATOM 643 C CA . LEU A 1 81 ? -16.473 2.235 48.007 1.00 67.69 81 LEU A CA 1
ATOM 644 C C . LEU A 1 81 ? -15.837 0.997 47.375 1.00 67.69 81 LEU A C 1
ATOM 646 O O . LEU A 1 81 ? -15.597 0.992 46.166 1.00 67.69 81 LEU A O 1
ATOM 650 N N . THR A 1 82 ? -15.649 -0.054 48.175 1.00 68.56 82 THR A N 1
ATOM 651 C CA . THR A 1 82 ? -15.199 -1.364 47.700 1.00 68.56 82 THR A CA 1
ATOM 652 C C . THR A 1 82 ? -16.290 -2.408 47.934 1.00 68.56 82 THR A C 1
ATOM 654 O O . THR A 1 82 ? -16.598 -2.754 49.074 1.00 68.56 82 THR A O 1
ATOM 657 N N . PHE A 1 83 ? -16.881 -2.915 46.850 1.00 76.00 83 PHE A N 1
ATOM 658 C CA . PHE A 1 83 ? -17.776 -4.077 46.869 1.00 76.00 83 PHE A CA 1
ATOM 659 C C . PHE A 1 83 ? -17.049 -5.247 46.204 1.00 76.00 83 PHE A C 1
ATOM 661 O O . PHE A 1 83 ? -16.816 -5.223 44.998 1.00 76.00 83 PHE A O 1
ATOM 668 N N . TYR A 1 84 ? -16.641 -6.221 47.013 1.00 74.44 84 TYR A N 1
ATOM 669 C CA . TYR A 1 84 ? -15.663 -7.253 46.683 1.00 74.44 84 TYR A CA 1
ATOM 670 C C . TYR A 1 84 ? -16.314 -8.637 46.787 1.00 74.44 84 TYR A C 1
ATOM 672 O O . TYR A 1 84 ? -16.708 -9.069 47.870 1.00 74.44 84 TYR A O 1
ATOM 680 N N . LEU A 1 85 ? -16.431 -9.337 45.661 1.00 75.75 85 LEU A N 1
ATOM 681 C CA . LEU A 1 85 ? -16.913 -10.720 45.571 1.00 75.75 85 LEU A CA 1
ATOM 682 C C . LEU A 1 85 ? -15.752 -11.593 45.081 1.00 75.75 85 LEU A C 1
ATOM 684 O O . LEU A 1 85 ? -15.403 -11.488 43.909 1.00 75.75 85 LEU A O 1
ATOM 688 N N . SER A 1 86 ? -15.153 -12.424 45.945 1.00 75.25 86 SER A N 1
ATOM 689 C CA . SER A 1 86 ? -13.984 -13.255 45.584 1.00 75.25 86 SER A CA 1
ATOM 690 C C . SER A 1 86 ? -14.063 -14.694 46.058 1.00 75.25 86 SER A C 1
ATOM 692 O O . SER A 1 86 ? -14.701 -14.983 47.060 1.00 75.25 86 SER A O 1
ATOM 694 N N . ASP A 1 87 ? -13.380 -15.607 45.368 1.00 74.69 87 ASP A N 1
ATOM 695 C CA . ASP A 1 87 ? -13.108 -16.964 45.871 1.00 74.69 87 ASP A CA 1
ATOM 696 C C . ASP A 1 87 ? -14.369 -17.761 46.270 1.00 74.69 87 ASP A C 1
ATOM 698 O O . ASP A 1 87 ? -14.329 -18.636 47.135 1.00 74.69 87 ASP A O 1
ATOM 702 N N . ASN A 1 88 ? -15.518 -17.450 45.661 1.00 76.31 88 ASN A N 1
ATOM 703 C CA . ASN A 1 88 ? -16.761 -18.186 45.875 1.00 76.31 88 ASN A CA 1
ATOM 704 C C . ASN A 1 88 ? -16.900 -19.271 44.799 1.00 76.31 88 ASN A C 1
ATOM 706 O O . ASN A 1 88 ? -16.726 -18.974 43.620 1.00 76.31 88 ASN A O 1
ATOM 710 N N . VAL A 1 89 ? -17.227 -20.509 45.191 1.00 74.38 89 VAL A N 1
ATOM 711 C CA . VAL A 1 89 ? -17.260 -21.661 44.262 1.00 74.38 89 VAL A CA 1
ATOM 712 C C . VAL A 1 89 ? -18.441 -21.585 43.293 1.00 74.38 89 VAL A C 1
ATOM 714 O O . VAL A 1 89 ? -18.275 -21.874 42.120 1.00 74.38 89 VAL A O 1
ATOM 717 N N . ASN A 1 90 ? -19.629 -21.207 43.772 1.00 74.50 90 ASN A N 1
ATOM 718 C CA . ASN A 1 90 ? -20.801 -20.952 42.935 1.00 74.50 90 ASN A CA 1
ATOM 719 C C . ASN A 1 90 ? -21.434 -19.630 43.364 1.00 74.50 90 ASN A C 1
ATOM 721 O O . ASN A 1 90 ? -21.787 -19.459 44.532 1.00 74.50 90 ASN A O 1
ATOM 725 N N . LEU A 1 91 ? -21.629 -18.704 42.437 1.00 73.06 91 LEU A N 1
ATOM 726 C CA . LEU A 1 91 ? -22.249 -17.409 42.699 1.00 73.06 91 LEU A CA 1
ATOM 727 C C . LEU A 1 91 ? -23.322 -17.128 41.645 1.00 73.06 91 LEU A C 1
ATOM 729 O O . LEU A 1 91 ? -23.073 -17.100 40.440 1.00 73.06 91 LEU A O 1
ATOM 733 N N . VAL A 1 92 ? -24.542 -16.918 42.132 1.00 72.69 92 VAL A N 1
ATOM 734 C CA . VAL A 1 92 ? -25.724 -16.602 41.332 1.00 72.69 92 VAL A CA 1
ATOM 735 C C . VAL A 1 92 ? -26.186 -15.209 41.712 1.00 72.69 92 VAL A C 1
ATOM 737 O O . VAL A 1 92 ? -26.707 -15.000 42.806 1.00 72.69 92 VAL A O 1
ATOM 740 N N . ILE A 1 93 ? -26.032 -14.255 40.800 1.00 73.19 93 ILE A N 1
ATOM 741 C CA . ILE A 1 93 ? -26.491 -12.880 41.002 1.00 73.19 93 ILE A CA 1
ATOM 742 C C . ILE A 1 93 ? -27.653 -12.631 40.054 1.00 73.19 93 ILE A C 1
ATOM 744 O O . ILE A 1 93 ? -27.466 -12.590 38.845 1.00 73.19 93 ILE A O 1
ATOM 748 N N . LYS A 1 94 ? -28.867 -12.463 40.580 1.00 70.19 94 LYS A N 1
ATOM 749 C CA . LYS A 1 94 ? -30.034 -12.114 39.764 1.00 70.19 94 LYS A CA 1
ATOM 750 C C . LYS A 1 94 ? -30.063 -10.630 39.423 1.00 70.19 94 LYS A C 1
ATOM 752 O O . LYS A 1 94 ? -30.330 -10.304 38.273 1.00 70.19 94 LYS A O 1
ATOM 757 N N . LYS A 1 95 ? -29.834 -9.752 40.408 1.00 75.56 95 LYS A N 1
ATOM 758 C CA . LYS A 1 95 ? -29.882 -8.299 40.209 1.00 75.56 95 LYS A CA 1
ATOM 759 C C . LYS A 1 95 ? -28.990 -7.537 41.186 1.00 75.56 95 LYS A C 1
ATOM 761 O O . LYS A 1 95 ? -29.150 -7.667 42.401 1.00 75.56 95 LYS A O 1
ATOM 766 N N . ILE A 1 96 ? -28.115 -6.686 40.656 1.00 75.81 96 ILE A N 1
ATOM 767 C CA . ILE A 1 96 ? -27.456 -5.610 41.409 1.00 75.81 96 ILE A CA 1
ATOM 768 C C . ILE A 1 96 ? -27.828 -4.283 40.745 1.00 75.81 96 ILE A C 1
ATOM 770 O O . ILE A 1 96 ? -27.640 -4.119 39.542 1.00 75.81 96 ILE A O 1
ATOM 774 N N . ILE A 1 97 ? -28.377 -3.355 41.527 1.00 73.94 97 ILE A N 1
ATOM 775 C CA . ILE A 1 97 ? -28.710 -1.993 41.106 1.00 73.94 97 ILE A CA 1
ATOM 776 C C . ILE A 1 97 ? -27.770 -1.039 41.819 1.00 73.94 97 ILE A C 1
ATOM 778 O O . ILE A 1 97 ? -27.734 -1.016 43.048 1.00 73.94 97 ILE A O 1
ATOM 782 N N . ILE A 1 98 ? -27.057 -0.221 41.061 1.00 74.31 98 ILE A N 1
ATOM 783 C CA . ILE A 1 98 ? -26.203 0.830 41.607 1.00 74.31 98 ILE A CA 1
ATOM 784 C C . ILE A 1 98 ? -26.726 2.169 41.095 1.00 74.31 98 ILE A C 1
ATOM 786 O O . ILE A 1 98 ? -26.792 2.356 39.884 1.00 74.31 98 ILE A O 1
ATOM 790 N N . LYS A 1 99 ? -27.124 3.082 41.992 1.00 70.88 99 LYS A N 1
ATOM 791 C CA . LYS A 1 99 ? -27.704 4.378 41.598 1.00 70.88 99 LYS A CA 1
ATOM 792 C C . LYS A 1 99 ? -27.409 5.522 42.565 1.00 70.88 99 LYS A C 1
ATOM 794 O O . LYS A 1 99 ? -27.167 5.304 43.751 1.00 70.88 99 LYS A O 1
ATOM 799 N N . ASN A 1 100 ? -27.486 6.758 42.063 1.00 66.25 100 ASN A N 1
ATOM 800 C CA . ASN A 1 100 ? -27.365 8.000 42.845 1.00 66.25 100 ASN A CA 1
ATOM 801 C C . ASN A 1 100 ? -26.061 8.135 43.652 1.00 66.25 100 ASN A C 1
ATOM 803 O O . ASN A 1 100 ? -26.045 8.714 44.739 1.00 66.25 100 ASN A O 1
ATOM 807 N N . LEU A 1 101 ? -24.961 7.589 43.151 1.00 64.38 101 LEU A N 1
ATOM 808 C CA . LEU A 1 101 ? -23.678 7.646 43.840 1.00 64.38 101 LEU A CA 1
ATOM 809 C C . LEU A 1 101 ? -23.019 9.027 43.690 1.00 64.38 101 LEU A C 1
ATOM 811 O O . LEU A 1 101 ? -23.044 9.621 42.611 1.00 64.38 101 LEU A O 1
ATOM 815 N N . ARG A 1 102 ? -22.415 9.530 44.774 1.00 62.09 102 ARG A N 1
ATOM 816 C CA . ARG A 1 102 ? -21.553 10.727 44.786 1.00 62.09 102 ARG A CA 1
ATOM 817 C C . ARG A 1 102 ? -20.276 10.403 45.553 1.00 62.09 102 ARG A C 1
ATOM 819 O O . ARG A 1 102 ? -20.159 10.731 46.731 1.00 62.09 102 ARG A O 1
ATOM 826 N N . VAL A 1 103 ? -19.351 9.712 44.902 1.00 57.09 103 VAL A N 1
ATOM 827 C CA . VAL A 1 103 ? -18.137 9.187 45.542 1.00 57.09 103 VAL A CA 1
ATOM 828 C C . VAL A 1 103 ? -16.904 9.896 44.952 1.00 57.09 103 VAL A C 1
ATOM 830 O O . VAL A 1 103 ? -17.017 10.538 43.907 1.00 57.09 103 VAL A O 1
ATOM 833 N N . THR A 1 104 ? -15.733 9.874 45.598 1.00 49.25 104 THR A N 1
ATOM 834 C CA . THR A 1 104 ? -14.478 10.329 44.949 1.00 49.25 104 THR A CA 1
ATOM 835 C C . THR A 1 104 ? -13.710 9.195 44.272 1.00 49.25 104 THR A C 1
ATOM 837 O O . THR A 1 104 ? -13.023 9.437 43.283 1.00 49.25 104 THR A O 1
ATOM 840 N N . GLU A 1 105 ? -13.867 7.964 44.757 1.00 50.81 105 GLU A N 1
ATOM 841 C CA . GLU A 1 105 ? -13.269 6.735 44.244 1.00 50.81 105 GLU A CA 1
ATOM 842 C C . GLU A 1 105 ? -14.256 5.568 44.408 1.00 50.81 105 GLU A C 1
ATOM 844 O O . GLU A 1 105 ? -14.756 5.289 45.493 1.00 50.81 105 GLU A O 1
ATOM 849 N N . ILE A 1 106 ? -14.558 4.854 43.325 1.00 50.53 106 ILE A N 1
ATOM 850 C CA . ILE A 1 106 ? -15.363 3.629 43.391 1.00 50.53 106 ILE A CA 1
ATOM 851 C C . ILE A 1 106 ? -14.534 2.517 42.811 1.00 50.53 106 ILE A C 1
ATOM 853 O O . ILE A 1 106 ? -14.365 2.483 41.601 1.00 50.53 106 ILE A O 1
ATOM 857 N N . GLN A 1 107 ? -14.064 1.619 43.669 1.00 48.22 107 GLN A N 1
ATOM 858 C CA . GLN A 1 107 ? -13.414 0.389 43.256 1.00 48.22 107 GLN A CA 1
ATOM 859 C C . GLN A 1 107 ? -14.430 -0.748 43.385 1.00 48.22 107 GLN A C 1
ATOM 861 O O . GLN A 1 107 ? -14.485 -1.443 44.398 1.00 48.22 107 GLN A O 1
ATOM 866 N N . ILE A 1 108 ? -15.248 -0.966 42.355 1.00 51.00 108 ILE A N 1
ATOM 867 C CA . ILE A 1 108 ? -16.005 -2.222 42.255 1.00 51.00 108 ILE A CA 1
ATOM 868 C C . ILE A 1 108 ? -15.050 -3.235 41.623 1.00 51.00 108 ILE A C 1
ATOM 870 O O . ILE A 1 108 ? -15.008 -3.418 40.407 1.00 51.00 108 ILE A O 1
ATOM 874 N N . GLN A 1 109 ? -14.199 -3.825 42.463 1.00 44.38 109 GLN A N 1
ATOM 875 C CA . GLN A 1 109 ? -13.313 -4.912 42.066 1.00 44.38 109 GLN A CA 1
ATOM 876 C C . GLN A 1 109 ? -14.093 -6.224 42.135 1.00 44.38 109 GLN A C 1
ATOM 878 O O . GLN A 1 109 ? -14.347 -6.752 43.218 1.00 44.38 109 GLN A O 1
ATOM 883 N N . GLN A 1 110 ? -14.462 -6.754 40.972 1.00 44.25 110 GLN A N 1
ATOM 884 C CA . GLN A 1 110 ? -14.796 -8.163 40.843 1.00 44.25 110 GLN A CA 1
ATOM 885 C C . GLN A 1 110 ? -13.505 -8.982 40.765 1.00 44.25 110 GLN A C 1
ATOM 887 O O . GLN A 1 110 ? -12.583 -8.649 40.020 1.00 44.25 110 GLN A O 1
ATOM 892 N N . ILE A 1 111 ? -13.456 -10.053 41.549 1.00 44.56 111 ILE A N 1
ATOM 893 C CA . ILE A 1 111 ? -12.377 -11.028 41.601 1.00 44.56 111 ILE A CA 1
ATOM 894 C C . ILE A 1 111 ? -12.888 -12.247 40.881 1.00 44.56 111 ILE A C 1
ATOM 896 O O . ILE A 1 111 ? -13.951 -12.775 41.206 1.00 44.56 111 ILE A O 1
ATOM 900 N N . THR A 1 112 ? -12.081 -12.638 39.908 1.00 36.91 112 THR A N 1
ATOM 901 C CA . THR A 1 112 ? -11.930 -13.959 39.320 1.00 36.91 112 THR A CA 1
ATOM 902 C C . THR A 1 112 ? -12.868 -15.006 39.901 1.00 36.91 112 THR A C 1
ATOM 904 O O . THR A 1 112 ? -12.687 -15.519 41.007 1.00 36.91 112 THR A O 1
ATOM 907 N N . VAL A 1 113 ? -13.870 -15.342 39.107 1.00 36.03 113 VAL A N 1
ATOM 908 C CA . VAL A 1 113 ? -14.692 -16.511 39.335 1.00 36.03 113 VAL A CA 1
ATOM 909 C C . VAL A 1 113 ? -13.931 -17.721 38.813 1.00 36.03 113 VAL A C 1
ATOM 911 O O . VAL A 1 113 ? -13.631 -17.806 37.628 1.00 36.03 113 VAL A O 1
ATOM 914 N N . ASN A 1 114 ? -13.672 -18.695 39.680 1.00 35.69 114 ASN A N 1
ATOM 915 C CA . ASN A 1 114 ? -13.366 -20.046 39.230 1.00 35.69 114 ASN A CA 1
ATOM 916 C C . ASN A 1 114 ? -14.680 -20.820 39.053 1.00 35.69 114 ASN A C 1
ATOM 918 O O . ASN A 1 114 ? -15.410 -21.012 40.017 1.00 35.69 114 ASN A O 1
ATOM 922 N N . ASN A 1 115 ? -14.910 -21.291 37.825 1.00 40.22 115 ASN A N 1
ATOM 923 C CA . ASN A 1 115 ? -15.894 -22.284 37.382 1.00 40.22 115 ASN A CA 1
ATOM 924 C C . ASN A 1 115 ? -17.385 -21.998 37.693 1.00 40.22 115 ASN A C 1
ATOM 926 O O . ASN A 1 115 ? -17.891 -22.303 38.765 1.00 40.22 115 ASN A O 1
ATOM 930 N N . SER A 1 116 ? -18.123 -21.590 36.648 1.00 44.12 116 SER A N 1
ATOM 931 C CA . SER A 1 116 ? -19.597 -21.630 36.507 1.00 44.12 116 SER A CA 1
ATOM 932 C C . SER A 1 116 ? -20.450 -20.599 37.266 1.00 44.12 116 SER A C 1
ATOM 934 O O . SER A 1 116 ? -21.467 -20.950 37.865 1.00 44.12 116 SER A O 1
ATOM 936 N N . ASN A 1 117 ? -20.130 -19.304 37.167 1.00 46.88 117 ASN A N 1
ATOM 937 C CA . ASN A 1 117 ? -21.048 -18.265 37.653 1.00 46.88 117 ASN A CA 1
ATOM 938 C C . ASN A 1 117 ? -21.987 -17.750 36.558 1.00 46.88 117 ASN A C 1
ATOM 940 O O . ASN A 1 117 ? -21.624 -17.644 35.393 1.00 46.88 117 ASN A O 1
ATOM 944 N N . GLN A 1 118 ? -23.218 -17.432 36.961 1.00 49.69 118 GLN A N 1
ATOM 945 C CA . GLN A 1 118 ? -24.216 -16.754 36.135 1.00 49.69 118 GLN A CA 1
ATOM 946 C C . GLN A 1 118 ? -24.590 -15.440 36.831 1.00 49.69 118 GLN A C 1
ATOM 948 O O . GLN A 1 118 ? -25.407 -15.435 37.761 1.00 49.69 118 GLN A O 1
ATOM 953 N N . ILE A 1 119 ? -24.004 -14.318 36.403 1.00 52.78 119 ILE A N 1
ATOM 954 C CA . ILE A 1 119 ? -24.516 -12.982 36.752 1.00 52.78 119 ILE A CA 1
ATOM 955 C C . ILE A 1 119 ? -25.601 -12.640 35.734 1.00 52.78 119 ILE A C 1
ATOM 957 O O . ILE A 1 119 ? -25.298 -12.379 34.576 1.00 52.78 119 ILE A O 1
ATOM 961 N N . LYS A 1 120 ? -26.867 -12.688 36.154 1.00 50.25 120 LYS A N 1
ATOM 962 C CA . LYS A 1 120 ? -28.015 -12.534 35.256 1.00 50.25 120 LYS A CA 1
ATOM 963 C C . LYS A 1 120 ? -28.295 -11.097 34.863 1.00 50.25 120 LYS A C 1
ATOM 965 O O . LYS A 1 120 ? -28.640 -10.893 33.718 1.00 50.25 120 LYS A O 1
ATOM 970 N N . ILE A 1 121 ? -28.223 -10.127 35.777 1.00 53.97 121 ILE A N 1
ATOM 971 C CA . ILE A 1 121 ? -28.478 -8.713 35.453 1.00 53.97 121 ILE A CA 1
ATOM 972 C C . ILE A 1 121 ? -27.677 -7.810 36.400 1.00 53.97 121 ILE A C 1
ATOM 974 O O . ILE A 1 121 ? -27.932 -7.770 37.606 1.00 53.97 121 ILE A O 1
ATOM 978 N N . LEU A 1 122 ? -26.745 -7.026 35.860 1.00 60.94 122 LEU A N 1
ATOM 979 C CA . LEU A 1 122 ? -26.224 -5.825 36.520 1.00 60.94 122 LEU A CA 1
ATOM 980 C C . LEU A 1 122 ? -26.855 -4.602 35.853 1.00 60.94 122 LEU A C 1
ATOM 982 O O . LEU A 1 122 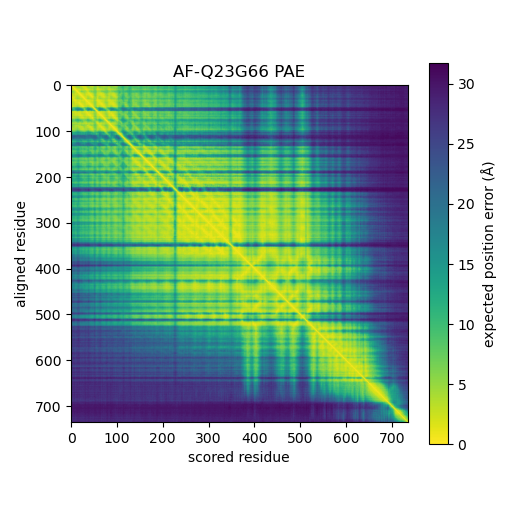? -26.820 -4.502 34.628 1.00 60.94 122 LEU A O 1
ATOM 986 N N . THR A 1 123 ? -27.425 -3.688 36.641 1.00 60.34 123 THR A N 1
ATOM 987 C CA . THR A 1 123 ? -27.933 -2.400 36.151 1.00 60.34 123 THR A CA 1
ATOM 988 C C . THR A 1 123 ? -27.276 -1.270 36.930 1.00 60.34 123 THR A C 1
ATOM 990 O O . THR A 1 123 ? -27.421 -1.159 38.150 1.00 60.34 123 THR A O 1
ATOM 993 N N . ILE A 1 124 ? -26.554 -0.414 36.218 1.00 61.81 124 ILE A N 1
ATOM 994 C CA . ILE A 1 124 ? -26.038 0.848 36.750 1.00 61.81 124 ILE A CA 1
ATOM 995 C C . ILE A 1 124 ? -26.959 1.949 36.205 1.00 61.81 124 ILE A C 1
ATOM 997 O O . ILE A 1 124 ? -27.118 2.045 34.992 1.00 61.81 124 ILE A O 1
ATOM 1001 N N . GLU A 1 125 ? -27.606 2.710 37.092 1.00 56.06 125 GLU A N 1
ATOM 1002 C CA . GLU A 1 125 ? -28.557 3.805 36.802 1.00 56.06 125 GLU A CA 1
ATOM 1003 C C . GLU A 1 125 ? -28.023 5.117 37.436 1.00 56.06 125 GLU A C 1
ATOM 1005 O O . GLU A 1 125 ? -27.102 5.058 38.256 1.00 56.06 125 GLU A O 1
ATOM 1010 N N . PRO A 1 126 ? -28.525 6.318 37.087 1.00 49.50 126 PRO A N 1
ATOM 1011 C CA . PRO A 1 126 ? -27.681 7.461 36.767 1.00 49.50 126 PRO A CA 1
ATOM 1012 C C . PRO A 1 126 ? -26.604 7.828 37.784 1.00 49.50 126 PRO A C 1
ATOM 1014 O O . PRO A 1 126 ? -26.816 7.898 39.001 1.00 49.50 126 PRO A O 1
ATOM 1017 N N . PHE A 1 127 ? -25.430 8.108 37.228 1.00 55.12 127 PHE A N 1
ATOM 1018 C CA . PHE A 1 127 ? -24.179 8.271 37.950 1.00 55.12 127 PHE A CA 1
ATOM 1019 C C . PHE A 1 127 ? -23.503 9.578 37.531 1.00 55.12 127 PHE A C 1
ATOM 1021 O O . PHE A 1 127 ? -23.300 9.793 36.339 1.00 55.12 127 PHE A O 1
ATOM 1028 N N . TYR A 1 128 ? -23.163 10.447 38.490 1.00 55.06 128 TYR A N 1
ATOM 1029 C CA . TYR A 1 128 ? -22.550 11.759 38.241 1.00 55.06 128 TYR A CA 1
ATOM 1030 C C . TYR A 1 128 ? -21.254 11.885 39.044 1.00 55.06 128 TYR A C 1
ATOM 1032 O O . TYR A 1 128 ? -21.310 12.075 40.260 1.00 55.06 128 TYR A O 1
ATOM 1040 N N . GLN A 1 129 ? -20.086 11.811 38.397 1.00 53.25 129 GLN A N 1
ATOM 1041 C CA . GLN A 1 129 ? -18.820 11.855 39.139 1.00 53.25 129 GLN A CA 1
ATOM 1042 C C . GLN A 1 129 ? -17.667 12.545 38.399 1.00 53.25 129 GLN A C 1
ATOM 1044 O O . GLN A 1 129 ? -17.612 12.570 37.169 1.00 53.25 129 GLN A O 1
ATOM 1049 N N . LYS A 1 130 ? -16.740 13.095 39.204 1.00 51.41 130 LYS A N 1
ATOM 1050 C CA . LYS A 1 130 ? -15.514 13.785 38.772 1.00 51.41 130 LYS A CA 1
ATOM 1051 C C . LYS A 1 130 ? -14.319 12.839 38.576 1.00 51.41 130 LYS A C 1
ATOM 1053 O O . LYS A 1 130 ? -13.460 13.114 37.758 1.00 51.41 130 LYS A O 1
ATOM 1058 N N . ASN A 1 131 ? -14.270 11.710 39.290 1.00 52.72 131 ASN A N 1
ATOM 1059 C CA . ASN A 1 131 ? -13.187 10.724 39.198 1.00 52.72 131 ASN A CA 1
ATOM 1060 C C . ASN A 1 131 ? -13.750 9.299 39.334 1.00 52.72 131 ASN A C 1
ATOM 1062 O O . ASN A 1 131 ? -14.203 8.933 40.414 1.00 52.72 131 ASN A O 1
ATOM 1066 N N . VAL A 1 132 ? -13.752 8.500 38.264 1.00 54.94 132 VAL A N 1
ATOM 1067 C CA . VAL A 1 132 ? -14.160 7.082 38.307 1.00 54.94 132 VAL A CA 1
ATOM 1068 C C . VAL A 1 132 ? -12.912 6.216 38.270 1.00 54.94 132 VAL A C 1
ATOM 1070 O O . VAL A 1 132 ? -12.027 6.456 37.454 1.00 54.94 132 VAL A O 1
ATOM 1073 N N . TYR A 1 133 ? -12.840 5.212 39.141 1.00 59.59 133 TYR A N 1
ATOM 1074 C CA . TYR A 1 133 ? -11.670 4.349 39.267 1.00 59.59 133 TYR A CA 1
ATOM 1075 C C . TYR A 1 133 ? -12.066 2.876 39.180 1.00 59.59 133 TYR A C 1
ATOM 1077 O O . TYR A 1 133 ? -12.058 2.169 40.177 1.00 59.59 133 TYR A O 1
ATOM 1085 N N . TYR A 1 134 ? -12.297 2.420 37.947 1.00 67.50 134 TYR A N 1
ATOM 1086 C CA . TYR A 1 134 ? -12.261 1.009 37.549 1.00 67.50 134 TYR A CA 1
ATOM 1087 C C . TYR A 1 134 ? -13.403 0.117 38.081 1.00 67.50 134 TYR A C 1
ATOM 1089 O O . TYR A 1 134 ? -13.447 -0.285 39.243 1.00 67.50 134 TYR A O 1
ATOM 1097 N N . ILE A 1 135 ? -14.308 -0.249 37.172 1.00 70.12 135 ILE A N 1
ATOM 1098 C CA . ILE A 1 135 ? -15.332 -1.282 37.343 1.00 70.12 135 ILE A CA 1
ATOM 1099 C C . ILE A 1 135 ? -14.893 -2.483 36.510 1.00 70.12 135 ILE A C 1
ATOM 1101 O O . ILE A 1 135 ? -14.824 -2.382 35.289 1.00 70.12 135 ILE A O 1
ATOM 1105 N N . CYS A 1 136 ? -14.595 -3.610 37.155 1.00 71.38 136 CYS A N 1
ATOM 1106 C CA . CYS A 1 136 ? -14.323 -4.866 36.458 1.00 71.38 136 CYS A CA 1
ATOM 1107 C C . CYS A 1 136 ? -15.522 -5.798 36.609 1.00 71.38 136 CYS A C 1
ATOM 1109 O O . CYS A 1 136 ? -15.973 -6.019 37.730 1.00 71.38 136 CYS A O 1
ATOM 1111 N N . LEU A 1 137 ? -16.025 -6.325 35.497 1.00 72.50 137 LEU A N 1
ATOM 1112 C CA . LEU A 1 137 ? -17.101 -7.301 35.418 1.00 72.50 137 LEU A CA 1
ATOM 1113 C C . LEU A 1 137 ? -16.558 -8.558 34.746 1.00 72.50 137 LEU A C 1
ATOM 1115 O O . LEU A 1 137 ? -15.950 -8.451 33.687 1.00 72.50 137 LEU A O 1
ATOM 1119 N N . SER A 1 138 ? -16.754 -9.730 35.344 1.00 71.00 138 SER A N 1
ATOM 1120 C CA . SER A 1 138 ? -16.374 -11.022 34.751 1.00 71.00 138 SER A CA 1
ATOM 1121 C C . SER A 1 138 ? -17.526 -12.036 34.747 1.00 71.00 138 SER A C 1
ATOM 1123 O O . SER A 1 138 ? -18.316 -12.065 35.688 1.00 71.00 138 SER A O 1
ATOM 1125 N N . ASP A 1 139 ? -17.622 -12.863 33.707 1.00 69.31 139 ASP A N 1
ATOM 1126 C CA . ASP A 1 139 ? -18.539 -14.009 33.580 1.00 69.31 139 ASP A CA 1
ATOM 1127 C C . ASP A 1 139 ? -20.025 -13.657 33.821 1.00 69.31 139 ASP A C 1
ATOM 1129 O O . ASP A 1 139 ? -20.732 -14.277 34.626 1.00 69.31 139 ASP A O 1
ATOM 1133 N N . ALA A 1 140 ? -20.511 -12.617 33.137 1.00 67.25 140 ALA A N 1
ATOM 1134 C CA . ALA A 1 140 ? -21.871 -12.100 33.285 1.00 67.25 140 ALA A CA 1
ATOM 1135 C C . ALA A 1 140 ? -22.772 -12.428 32.091 1.00 67.25 140 ALA A C 1
ATOM 1137 O O . ALA A 1 140 ? -22.510 -11.971 30.989 1.00 67.25 140 ALA A O 1
ATOM 1138 N N . SER A 1 141 ? -23.885 -13.148 32.282 1.00 70.38 141 SER A N 1
ATOM 1139 C CA . SER A 1 141 ? -24.777 -13.476 31.161 1.00 70.38 141 SER A CA 1
ATOM 1140 C C . SER A 1 141 ? -25.361 -12.215 30.531 1.00 70.38 141 SER A C 1
ATOM 1142 O O . SER A 1 141 ? -25.154 -12.005 29.344 1.00 70.38 141 SER A O 1
ATOM 1144 N N . ASP A 1 142 ? -25.986 -11.329 31.312 1.00 73.12 142 ASP A N 1
ATOM 1145 C CA . ASP A 1 142 ? -26.505 -10.058 30.800 1.00 73.12 142 ASP A CA 1
ATOM 1146 C C . ASP A 1 142 ? -26.012 -8.874 31.643 1.00 73.12 142 ASP A C 1
ATOM 1148 O O . ASP A 1 142 ? -26.256 -8.767 32.850 1.00 73.12 142 ASP A O 1
ATOM 1152 N N . THR A 1 143 ? -25.313 -7.948 30.991 1.00 74.69 143 THR A N 1
ATOM 1153 C CA . THR A 1 143 ? -24.805 -6.712 31.594 1.00 74.69 143 THR A CA 1
ATOM 1154 C C . THR A 1 143 ? -25.522 -5.514 30.988 1.00 74.69 143 THR A C 1
ATOM 1156 O O . THR A 1 143 ? -25.527 -5.348 29.771 1.00 74.69 143 THR A O 1
ATOM 1159 N N . SER A 1 144 ? -26.108 -4.651 31.822 1.00 78.50 144 SER A N 1
ATOM 1160 C CA . SER A 1 144 ? -26.725 -3.396 31.383 1.00 78.50 144 SER A CA 1
ATOM 1161 C C . SER A 1 144 ? -26.103 -2.190 32.087 1.00 78.50 144 SER A C 1
ATOM 1163 O O . SER A 1 144 ? -26.041 -2.120 33.315 1.00 78.50 144 SER A O 1
ATOM 1165 N N . ILE A 1 145 ? -25.640 -1.216 31.313 1.00 76.38 145 ILE A N 1
ATOM 1166 C CA . ILE A 1 145 ? -25.128 0.057 31.826 1.00 76.38 145 ILE A CA 1
ATOM 1167 C C . ILE A 1 145 ? -25.992 1.152 31.214 1.00 76.38 145 ILE A C 1
ATOM 1169 O O . ILE A 1 145 ? -26.072 1.246 29.994 1.00 76.38 145 ILE A O 1
ATOM 1173 N N . SER A 1 146 ? -26.654 1.964 32.033 1.00 76.00 146 SER A N 1
ATOM 1174 C CA . SER A 1 146 ? -27.575 2.997 31.554 1.00 76.00 146 SER A CA 1
ATOM 1175 C C . SER A 1 146 ? -27.363 4.340 32.246 1.00 76.00 146 SER A C 1
ATOM 1177 O O . SER A 1 146 ? -27.042 4.393 33.430 1.00 76.00 146 SER A O 1
ATOM 1179 N N . ASP A 1 147 ? -27.575 5.431 31.510 1.00 72.12 147 ASP A N 1
ATOM 1180 C CA . ASP A 1 147 ? -27.626 6.801 32.043 1.00 72.12 147 ASP A CA 1
ATOM 1181 C C . ASP A 1 147 ? -26.350 7.214 32.808 1.00 72.12 147 ASP A C 1
ATOM 1183 O O . ASP A 1 147 ? -26.389 7.861 33.857 1.00 72.12 147 ASP A O 1
ATOM 1187 N N . PHE A 1 148 ? -25.184 6.816 32.300 1.00 73.00 148 PHE A N 1
ATOM 1188 C CA . PHE A 1 148 ? -23.903 7.025 32.973 1.00 73.00 148 PHE A CA 1
ATOM 1189 C C . PHE A 1 148 ? -23.238 8.337 32.526 1.00 73.00 148 PHE A C 1
ATOM 1191 O O . PHE A 1 148 ? -23.079 8.566 31.327 1.00 73.00 148 PHE A O 1
ATOM 1198 N N . TYR A 1 149 ? -22.811 9.192 33.466 1.00 73.00 149 TYR A N 1
ATOM 1199 C CA . TYR A 1 149 ? -22.188 10.490 33.171 1.00 73.00 149 TYR A CA 1
ATOM 1200 C C . TYR A 1 149 ? -20.803 10.631 33.826 1.00 73.00 149 TYR A C 1
ATOM 1202 O O . TYR A 1 149 ? -20.667 10.586 35.050 1.00 73.00 149 TYR A O 1
ATOM 1210 N N . ILE A 1 150 ? -19.770 10.886 33.016 1.00 72.00 150 ILE A N 1
ATOM 1211 C CA . ILE A 1 150 ? -18.389 11.117 33.471 1.00 72.00 150 ILE A CA 1
ATOM 1212 C C . ILE A 1 150 ? -17.890 12.487 33.019 1.00 72.00 150 ILE A C 1
ATOM 1214 O O . ILE A 1 150 ? -17.936 12.810 31.827 1.00 72.00 150 ILE A O 1
ATOM 1218 N N . TYR A 1 151 ? -17.350 13.270 33.956 1.00 68.75 151 TYR A N 1
ATOM 1219 C CA . TYR A 1 151 ? -16.822 14.604 33.675 1.00 68.75 151 TYR A CA 1
ATOM 1220 C C . TYR A 1 151 ? -15.463 14.850 34.345 1.00 68.75 151 TYR A C 1
ATOM 1222 O O . TYR A 1 151 ? -15.359 14.740 35.562 1.00 68.75 151 TYR A O 1
ATOM 1230 N N . GLN A 1 152 ? -14.461 15.289 33.575 1.00 64.19 152 GLN A N 1
ATOM 1231 C CA . GLN A 1 152 ? -13.151 15.751 34.067 1.00 64.19 152 GLN A CA 1
ATOM 1232 C C . GLN A 1 152 ? -12.369 14.781 34.976 1.00 64.19 152 GLN A C 1
ATOM 1234 O O . GLN A 1 152 ? -11.823 15.193 36.002 1.00 64.19 152 GLN A O 1
ATOM 1239 N N . SER A 1 153 ? -12.248 13.516 34.580 1.00 65.75 153 SER A N 1
ATOM 1240 C CA . SER A 1 153 ? -11.353 12.558 35.232 1.00 65.75 153 SER A CA 1
ATOM 1241 C C . SER A 1 153 ? -9.938 12.636 34.650 1.00 65.75 153 SER A C 1
ATOM 1243 O O . SER A 1 153 ? -9.752 12.541 33.437 1.00 65.75 153 SER A O 1
ATOM 1245 N N . SER A 1 154 ? -8.938 12.793 35.520 1.00 62.75 154 SER A N 1
ATOM 1246 C CA . SER A 1 154 ? -7.521 12.982 35.160 1.00 62.75 154 SER A CA 1
ATOM 1247 C C . SER A 1 154 ? -6.651 11.732 35.351 1.00 62.75 154 SER A C 1
ATOM 1249 O O . SER A 1 154 ? -5.437 11.845 35.506 1.00 62.75 154 SER A O 1
ATOM 1251 N N . ILE A 1 155 ? -7.250 10.543 35.453 1.00 61.91 155 ILE A N 1
ATOM 1252 C CA . ILE A 1 155 ? -6.510 9.308 35.738 1.00 61.91 155 ILE A CA 1
ATOM 1253 C C . ILE A 1 155 ? -6.493 8.426 34.504 1.00 61.91 155 ILE A C 1
ATOM 1255 O O . ILE A 1 155 ? -7.540 8.057 33.997 1.00 61.91 155 ILE A O 1
ATOM 1259 N N . SER A 1 156 ? -5.306 8.011 34.075 1.00 63.03 156 SER A N 1
ATOM 1260 C CA . SER A 1 156 ? -5.121 7.087 32.955 1.00 63.03 156 SER A CA 1
ATOM 1261 C C . SER A 1 156 ? -5.422 5.635 33.355 1.00 63.03 156 SER A C 1
ATOM 1263 O O . SER A 1 156 ? -4.507 4.820 33.502 1.00 63.03 156 SER A O 1
ATOM 1265 N N . LYS A 1 157 ? -6.694 5.307 33.598 1.00 68.25 157 LYS A N 1
ATOM 1266 C CA . LYS A 1 157 ? -7.170 3.931 33.830 1.00 68.25 157 LYS A CA 1
ATOM 1267 C C . LYS A 1 157 ? -8.417 3.628 32.996 1.00 68.25 157 LYS A C 1
ATOM 1269 O O . LYS A 1 157 ? -9.104 4.536 32.537 1.00 68.25 157 LYS A O 1
ATOM 1274 N N . ILE A 1 158 ? -8.693 2.336 32.821 1.00 71.12 158 ILE A N 1
ATOM 1275 C CA . ILE A 1 158 ? -9.928 1.831 32.212 1.00 71.12 158 ILE A CA 1
ATOM 1276 C C . ILE A 1 158 ? -11.087 2.053 33.198 1.00 71.12 158 ILE A C 1
ATOM 1278 O O . ILE A 1 158 ? -10.973 1.729 34.380 1.00 71.12 158 ILE A O 1
ATOM 1282 N N . CYS A 1 159 ? -12.197 2.616 32.728 1.00 76.25 159 CYS A N 1
ATOM 1283 C CA . CYS A 1 159 ? -13.387 2.874 33.534 1.00 76.25 159 CYS A CA 1
ATOM 1284 C C . CYS A 1 159 ? -14.220 1.606 33.718 1.00 76.25 159 CYS A C 1
ATOM 1286 O O . CYS A 1 159 ? -14.608 1.298 34.841 1.00 76.25 159 CYS A O 1
ATOM 1288 N N . PHE A 1 160 ? -14.443 0.860 32.639 1.00 79.19 160 PHE A N 1
ATOM 1289 C CA . PHE A 1 160 ? -15.158 -0.408 32.645 1.00 79.19 160 PHE A CA 1
ATOM 1290 C C . PHE A 1 160 ? -14.346 -1.473 31.918 1.00 79.19 160 PHE A C 1
ATOM 1292 O O . PHE A 1 160 ? -14.055 -1.340 30.731 1.00 79.19 160 PHE A O 1
ATOM 1299 N N . GLN A 1 161 ? -14.009 -2.541 32.624 1.00 82.31 161 GLN A N 1
ATOM 1300 C CA . GLN A 1 161 ? -13.466 -3.758 32.048 1.00 82.31 161 GLN A CA 1
ATOM 1301 C C . GLN A 1 161 ? -14.533 -4.844 32.157 1.00 82.31 161 GLN A C 1
ATOM 1303 O O . GLN A 1 161 ? -14.959 -5.155 33.260 1.00 82.31 161 GLN A O 1
ATOM 1308 N N . ILE A 1 162 ? -14.996 -5.397 31.041 1.00 81.81 162 ILE A N 1
ATOM 1309 C CA . ILE A 1 162 ? -16.025 -6.446 31.012 1.00 81.81 162 ILE A CA 1
ATOM 1310 C C . ILE A 1 162 ? -15.404 -7.673 30.354 1.00 81.81 162 ILE A C 1
ATOM 1312 O O . ILE A 1 162 ? -14.894 -7.567 29.245 1.00 81.81 162 ILE A O 1
ATOM 1316 N N . VAL A 1 163 ? -15.402 -8.819 31.030 1.00 80.81 163 VAL A N 1
ATOM 1317 C CA . VAL A 1 163 ? -14.759 -10.056 30.573 1.00 80.81 163 VAL A CA 1
ATOM 1318 C C . VAL A 1 163 ? -15.760 -11.208 30.609 1.00 80.81 163 VAL A C 1
ATOM 1320 O O . VAL A 1 163 ? -16.325 -11.462 31.656 1.00 80.81 163 VAL A O 1
ATOM 1323 N N . GLY A 1 164 ? -15.982 -11.925 29.509 1.00 76.50 164 GLY A N 1
ATOM 1324 C CA . GLY A 1 164 ? -16.884 -13.088 29.463 1.00 76.50 164 GLY A CA 1
ATOM 1325 C C . GLY A 1 164 ? -18.355 -12.730 29.712 1.00 76.50 164 GLY A C 1
ATOM 1326 O O . GLY A 1 164 ? -18.802 -12.656 30.854 1.00 76.50 164 GLY A O 1
ATOM 1327 N N . PHE A 1 165 ? -19.137 -12.504 28.652 1.00 78.94 165 PHE A N 1
ATOM 1328 C CA . PHE A 1 165 ? -20.555 -12.151 28.787 1.00 78.94 165 PHE A CA 1
ATOM 1329 C C . PHE A 1 165 ? -21.427 -12.696 27.658 1.00 78.94 165 PHE A C 1
ATOM 1331 O O . PHE A 1 165 ? -20.929 -12.875 26.567 1.00 78.94 165 PHE A O 1
ATOM 1338 N N . GLN A 1 166 ? -22.733 -12.918 27.839 1.00 78.94 166 GLN A N 1
ATOM 1339 C CA . GLN A 1 166 ? -23.588 -13.297 26.691 1.00 78.94 166 GLN A CA 1
ATOM 1340 C C . GLN A 1 166 ? -24.151 -12.066 25.980 1.00 78.94 166 GLN A C 1
ATOM 1342 O O . GLN A 1 166 ? -24.065 -11.956 24.761 1.00 78.94 166 GLN A O 1
ATOM 1347 N N . ASN A 1 167 ? -24.689 -11.107 26.732 1.00 80.69 167 ASN A N 1
ATOM 1348 C CA . ASN A 1 167 ? -25.186 -9.839 26.215 1.00 80.69 167 ASN A CA 1
ATOM 1349 C C . ASN A 1 167 ? -24.676 -8.676 27.072 1.00 80.69 167 ASN A C 1
ATOM 1351 O O . ASN A 1 167 ? -24.792 -8.682 28.296 1.00 80.69 167 ASN A O 1
ATOM 1355 N N . CYS A 1 168 ? -24.152 -7.634 26.436 1.00 83.88 168 CYS A N 1
ATOM 1356 C CA . CYS A 1 168 ? -23.777 -6.390 27.092 1.00 83.88 168 CYS A CA 1
ATOM 1357 C C . CYS A 1 168 ? -24.468 -5.220 26.391 1.00 83.88 168 CYS A C 1
ATOM 1359 O O . CYS A 1 168 ? -24.194 -4.934 25.229 1.00 83.88 168 CYS A O 1
ATOM 1361 N N . THR A 1 169 ? -25.360 -4.533 27.100 1.00 84.19 169 THR A N 1
ATOM 1362 C CA . THR A 1 169 ? -26.101 -3.371 26.599 1.00 84.19 169 THR A CA 1
ATOM 1363 C C . THR A 1 169 ? -25.665 -2.105 27.324 1.00 84.19 169 THR A C 1
ATOM 1365 O O . THR A 1 169 ? -25.711 -2.049 28.553 1.00 84.19 169 THR A O 1
ATOM 1368 N N . ILE A 1 170 ? -25.283 -1.073 26.581 1.00 82.50 170 ILE A N 1
ATOM 1369 C CA . ILE A 1 170 ? -24.867 0.223 27.117 1.00 82.50 170 ILE A CA 1
ATOM 1370 C C . ILE A 1 170 ? -25.748 1.309 26.518 1.00 82.50 170 ILE A C 1
ATOM 1372 O O . ILE A 1 170 ? -25.720 1.525 25.312 1.00 82.50 170 ILE A O 1
ATOM 1376 N N . ASN A 1 171 ? -26.508 2.012 27.348 1.00 81.38 171 ASN A N 1
ATOM 1377 C CA . ASN A 1 171 ? -27.471 3.016 26.914 1.00 81.38 171 ASN A CA 1
ATOM 1378 C C . ASN A 1 171 ? -27.184 4.372 27.577 1.00 81.38 171 ASN A C 1
ATOM 1380 O O . ASN A 1 171 ? -26.840 4.429 28.754 1.00 81.38 171 ASN A O 1
ATOM 1384 N N . ASN A 1 172 ? -27.381 5.478 26.859 1.00 77.88 172 ASN A N 1
ATOM 1385 C CA . ASN A 1 172 ? -27.342 6.837 27.424 1.00 77.88 172 ASN A CA 1
ATOM 1386 C C . ASN A 1 172 ? -26.036 7.179 28.169 1.00 77.88 172 ASN A C 1
ATOM 1388 O O . ASN A 1 172 ? -26.050 7.681 29.294 1.00 77.88 172 ASN A O 1
ATOM 1392 N N . LEU A 1 173 ? -24.886 6.910 27.556 1.00 81.44 173 LEU A N 1
ATOM 1393 C CA . LEU A 1 173 ? -23.587 7.185 28.166 1.00 81.44 173 LEU A CA 1
ATOM 1394 C C . LEU A 1 173 ? -23.036 8.545 27.738 1.00 81.44 173 LEU A C 1
ATOM 1396 O O . LEU A 1 173 ? -22.853 8.808 26.556 1.00 81.44 173 LEU A O 1
ATOM 1400 N N . THR A 1 174 ? -22.670 9.396 28.689 1.00 81.62 174 THR A N 1
ATOM 1401 C CA . THR A 1 174 ? -21.997 10.670 28.410 1.00 81.62 174 THR A CA 1
ATOM 1402 C C . THR A 1 174 ? -20.637 10.727 29.096 1.00 81.62 174 THR A C 1
ATOM 1404 O O . THR A 1 174 ? -20.546 10.636 30.314 1.00 81.62 174 THR A O 1
ATOM 1407 N N . SER A 1 175 ? -19.567 10.937 28.330 1.00 81.38 175 SER A N 1
ATOM 1408 C CA . SER A 1 175 ? -18.204 11.106 28.851 1.00 81.38 175 SER A CA 1
ATOM 1409 C C . SER A 1 175 ? -17.557 12.323 28.197 1.00 81.38 175 SER A C 1
ATOM 1411 O O . SER A 1 175 ? -17.412 12.365 26.973 1.00 81.38 175 SER A O 1
ATOM 1413 N N . LEU A 1 176 ? -17.196 13.334 28.994 1.00 82.69 176 LEU A N 1
ATOM 1414 C CA . LEU A 1 176 ? -16.662 14.605 28.498 1.00 82.69 176 LEU A CA 1
ATOM 1415 C C . LEU A 1 176 ? -15.333 14.972 29.166 1.00 82.69 176 LEU A C 1
ATOM 1417 O O . LEU A 1 176 ? -15.254 15.045 30.392 1.00 82.69 176 LEU A O 1
ATOM 1421 N N . ASN A 1 177 ? -14.338 15.309 28.342 1.00 81.62 177 ASN A N 1
ATOM 1422 C CA . ASN A 1 177 ? -13.056 15.882 28.758 1.00 81.62 177 ASN A CA 1
ATOM 1423 C C . ASN A 1 177 ? -12.322 15.037 29.810 1.00 81.62 177 ASN A C 1
ATOM 1425 O O . ASN A 1 177 ? -11.974 15.555 30.872 1.00 81.62 177 ASN A O 1
ATOM 1429 N N . ASN A 1 178 ? -12.132 13.741 29.546 1.00 75.25 178 ASN A N 1
ATOM 1430 C CA . ASN A 1 178 ? -11.428 12.851 30.470 1.00 75.25 178 ASN A CA 1
ATOM 1431 C C . ASN A 1 178 ? -10.152 12.259 29.860 1.00 75.25 178 ASN A C 1
ATOM 1433 O O . ASN A 1 178 ? -9.933 12.294 28.653 1.00 75.25 178 ASN A O 1
ATOM 1437 N N . GLN A 1 179 ? -9.322 11.683 30.724 1.00 79.00 179 GLN A N 1
ATOM 1438 C CA . GLN A 1 179 ? -8.098 10.965 30.363 1.00 79.00 179 GLN A CA 1
ATOM 1439 C C . GLN A 1 179 ? -8.222 9.448 30.594 1.00 79.00 179 GLN A C 1
ATOM 1441 O O . GLN A 1 179 ? -7.226 8.760 30.809 1.00 79.00 179 GLN A O 1
ATOM 1446 N N . ILE A 1 180 ? -9.454 8.924 30.567 1.00 75.25 180 ILE A N 1
ATOM 1447 C CA . ILE A 1 180 ? -9.785 7.514 30.832 1.00 75.25 180 ILE A CA 1
ATOM 1448 C C . ILE A 1 180 ? -10.163 6.773 29.550 1.00 75.25 180 ILE A C 1
ATOM 1450 O O . ILE A 1 180 ? -10.941 7.267 28.733 1.00 75.25 180 ILE A O 1
ATOM 1454 N N . THR A 1 181 ? -9.703 5.532 29.428 1.00 80.25 181 THR A N 1
ATOM 1455 C CA . THR A 1 181 ? -10.341 4.567 28.525 1.00 80.25 181 THR A CA 1
ATOM 1456 C C . THR A 1 181 ? -11.678 4.177 29.122 1.00 80.25 181 THR A C 1
ATOM 1458 O O . THR A 1 181 ? -11.768 3.873 30.309 1.00 80.25 181 THR A O 1
ATOM 1461 N N . LEU A 1 182 ? -12.741 4.214 28.328 1.00 82.12 182 LEU A N 1
ATOM 1462 C CA . LEU A 1 182 ? -14.088 4.060 28.852 1.00 82.12 182 LEU A CA 1
ATOM 1463 C C . LEU A 1 182 ? -14.465 2.591 28.989 1.00 82.12 182 LEU A C 1
ATOM 1465 O O . LEU A 1 182 ? -14.904 2.182 30.059 1.00 82.12 182 LEU A O 1
ATOM 1469 N N . PHE A 1 183 ? -14.232 1.808 27.939 1.00 85.62 183 PHE A N 1
ATOM 1470 C CA . PHE A 1 183 ? -14.555 0.386 27.913 1.00 85.62 183 PHE A CA 1
ATOM 1471 C C . PHE A 1 183 ? -13.395 -0.439 27.372 1.00 85.62 183 PHE A C 1
ATOM 1473 O O . PHE A 1 183 ? -12.835 -0.103 26.333 1.00 85.62 183 PHE A O 1
ATOM 1480 N N . SER A 1 184 ? -13.111 -1.549 28.046 1.00 87.38 184 SER A N 1
ATOM 1481 C CA . SER A 1 184 ? -12.388 -2.695 27.496 1.00 87.38 184 SER A CA 1
ATOM 1482 C C . SER A 1 184 ? -13.266 -3.927 27.691 1.00 87.38 1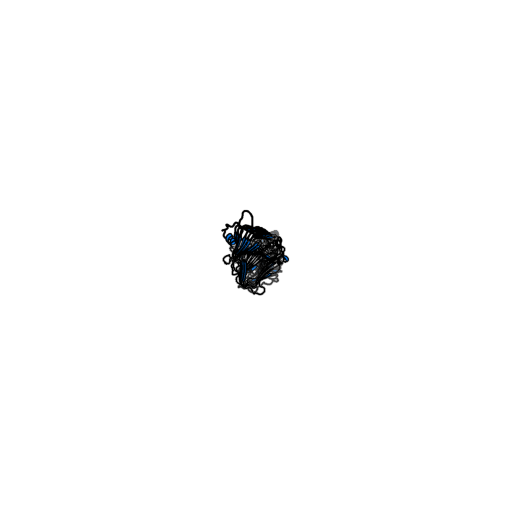84 SER A C 1
ATOM 1484 O O . SER A 1 184 ? -13.527 -4.345 28.821 1.00 87.38 184 SER A O 1
ATOM 1486 N N . ILE A 1 185 ? -13.809 -4.446 26.595 1.00 84.94 185 ILE A N 1
ATOM 1487 C CA . ILE A 1 185 ? -14.796 -5.524 26.583 1.00 84.94 185 ILE A CA 1
ATOM 1488 C C . ILE A 1 185 ? -14.168 -6.722 25.886 1.00 84.94 185 ILE A C 1
ATOM 1490 O O . ILE A 1 185 ? -13.849 -6.655 24.705 1.00 84.94 185 ILE A O 1
ATOM 1494 N N . ASN A 1 186 ? -13.990 -7.809 26.626 1.00 83.75 186 ASN A N 1
ATOM 1495 C CA . ASN A 1 186 ? -13.269 -8.997 26.197 1.00 83.75 186 ASN A CA 1
ATOM 1496 C C . ASN A 1 186 ? -14.161 -10.231 26.354 1.00 83.75 186 ASN A C 1
ATOM 1498 O O . ASN A 1 186 ? -14.532 -10.597 27.464 1.00 83.75 186 ASN A O 1
ATOM 1502 N N . GLN A 1 187 ? -14.493 -10.910 25.267 1.00 79.06 187 GLN A N 1
ATOM 1503 C CA . GLN A 1 187 ? -15.155 -12.213 25.329 1.00 79.06 187 GLN A CA 1
ATOM 1504 C C . GLN A 1 187 ? -14.115 -13.338 25.503 1.00 79.06 187 GLN A C 1
ATOM 1506 O O . GLN A 1 187 ? -12.963 -13.186 25.090 1.00 79.06 187 GLN A O 1
ATOM 1511 N N . GLN A 1 188 ? -14.517 -14.488 26.058 1.00 69.81 188 GLN A N 1
ATOM 1512 C CA . GLN A 1 188 ? -13.770 -15.732 25.839 1.00 69.81 188 GLN A CA 1
ATOM 1513 C C . GLN A 1 188 ? -14.001 -16.210 24.391 1.00 69.81 188 GLN A C 1
ATOM 1515 O O . GLN A 1 188 ? -15.144 -16.155 23.939 1.00 69.81 188 GLN A O 1
ATOM 1520 N N . PRO A 1 189 ? -12.973 -16.697 23.668 1.00 59.78 189 PRO A N 1
ATOM 1521 C CA . PRO A 1 189 ? -13.066 -17.010 22.235 1.00 59.78 189 PRO A CA 1
ATOM 1522 C C . PRO A 1 189 ? -14.203 -17.960 21.817 1.00 59.78 189 PRO A C 1
ATOM 1524 O O . PRO A 1 189 ? -14.586 -17.945 20.652 1.00 59.78 189 PRO A O 1
ATOM 1527 N N . ASP A 1 190 ? -14.739 -18.758 22.747 1.00 59.59 190 ASP A N 1
ATOM 1528 C CA . ASP A 1 190 ? -15.728 -19.805 22.468 1.00 59.59 190 ASP A CA 1
ATOM 1529 C C . ASP A 1 190 ? -17.174 -19.444 22.879 1.00 59.59 190 ASP A C 1
ATOM 1531 O O . ASP A 1 190 ? -18.099 -20.193 22.568 1.00 59.59 190 ASP A O 1
ATOM 1535 N N . ASP A 1 191 ? -17.399 -18.309 23.556 1.00 62.12 191 ASP A N 1
ATOM 1536 C CA . ASP A 1 191 ? -18.663 -18.036 24.270 1.00 62.12 191 ASP A CA 1
ATOM 1537 C C . ASP A 1 191 ? -19.578 -16.982 23.618 1.00 62.12 191 ASP A C 1
ATOM 1539 O O . ASP A 1 191 ? -20.512 -16.514 24.261 1.00 62.12 191 ASP A O 1
ATOM 1543 N N . GLY A 1 192 ? -19.321 -16.589 22.368 1.00 60.91 192 GLY A N 1
ATOM 1544 C CA . GLY A 1 192 ? -20.178 -15.755 21.509 1.00 60.91 192 GLY A CA 1
ATOM 1545 C C . GLY A 1 192 ? -21.061 -14.691 22.182 1.00 60.91 192 GLY A C 1
ATOM 1546 O O . GLY A 1 192 ? -22.200 -14.954 22.572 1.00 60.91 192 GLY A O 1
ATOM 1547 N N . GLY A 1 193 ? -20.548 -13.462 22.291 1.00 73.94 193 GLY A N 1
ATOM 1548 C CA . GLY A 1 193 ? -21.221 -12.356 22.981 1.00 73.94 193 GLY A CA 1
ATOM 1549 C C . GLY A 1 193 ? -21.844 -11.331 22.039 1.00 73.94 193 GLY A C 1
ATOM 1550 O O . GLY A 1 193 ? -21.273 -10.994 21.000 1.00 73.94 193 GLY A O 1
ATOM 1551 N N . ASN A 1 194 ? -22.993 -10.779 22.431 1.00 79.44 194 ASN A N 1
ATOM 1552 C CA . ASN A 1 194 ? -23.616 -9.635 21.771 1.00 79.44 194 ASN A CA 1
ATOM 1553 C C . ASN A 1 194 ? -23.319 -8.349 22.548 1.00 79.44 194 ASN A C 1
ATOM 1555 O O . ASN A 1 194 ? -23.682 -8.219 23.717 1.00 79.44 194 ASN A O 1
ATOM 1559 N N . PHE A 1 195 ? -22.726 -7.358 21.891 1.00 84.25 195 PHE A N 1
ATOM 1560 C CA . PHE A 1 195 ? -22.539 -6.020 22.440 1.00 84.25 195 PHE A CA 1
ATOM 1561 C C . PHE A 1 195 ? -23.448 -5.019 21.731 1.00 84.25 195 PHE A C 1
ATOM 1563 O O . PHE A 1 195 ? -23.417 -4.899 20.508 1.00 84.25 195 PHE A O 1
ATOM 1570 N N . ILE A 1 196 ? -24.238 -4.267 22.495 1.00 83.25 196 ILE A N 1
ATOM 1571 C CA . ILE A 1 196 ? -25.122 -3.222 21.983 1.00 83.25 196 ILE A CA 1
ATOM 1572 C C . ILE A 1 196 ? -24.809 -1.922 22.711 1.00 83.25 196 ILE A C 1
ATOM 1574 O O . ILE A 1 196 ? -24.895 -1.864 23.935 1.00 83.25 196 ILE A O 1
ATOM 1578 N N . MET A 1 197 ? -24.516 -0.858 21.969 1.00 81.88 197 MET A N 1
ATOM 1579 C CA . MET A 1 197 ? -24.406 0.487 22.526 1.00 81.88 197 MET A CA 1
ATOM 1580 C C . MET A 1 197 ? -25.367 1.448 21.838 1.00 81.88 197 MET A C 1
ATOM 1582 O O . MET A 1 197 ? -25.400 1.529 20.606 1.00 81.88 197 MET A O 1
ATOM 1586 N N . SER A 1 198 ? -26.118 2.205 22.639 1.00 82.31 198 SER A N 1
ATOM 1587 C CA . SER A 1 198 ? -27.048 3.214 22.156 1.00 82.31 198 SER A CA 1
ATOM 1588 C C . SER A 1 198 ? -26.999 4.535 22.919 1.00 82.31 198 SER A C 1
ATOM 1590 O O . SER A 1 198 ? -26.771 4.585 24.126 1.00 82.31 198 SER A O 1
ATOM 1592 N N . SER A 1 199 ? -27.235 5.622 22.185 1.00 76.00 199 SER A N 1
ATOM 1593 C CA . SER A 1 199 ? -27.375 6.984 22.708 1.00 76.00 199 SER A CA 1
ATOM 1594 C C . SER A 1 199 ? -26.188 7.499 23.545 1.00 76.00 199 SER A C 1
ATOM 1596 O O . SER A 1 199 ? -26.367 8.015 24.645 1.00 76.00 199 SER A O 1
ATOM 1598 N N . SER A 1 200 ? -24.964 7.377 23.031 1.00 80.56 200 SER A N 1
ATOM 1599 C CA . SER A 1 200 ? -23.723 7.723 23.732 1.00 80.56 200 SER A CA 1
ATOM 1600 C C 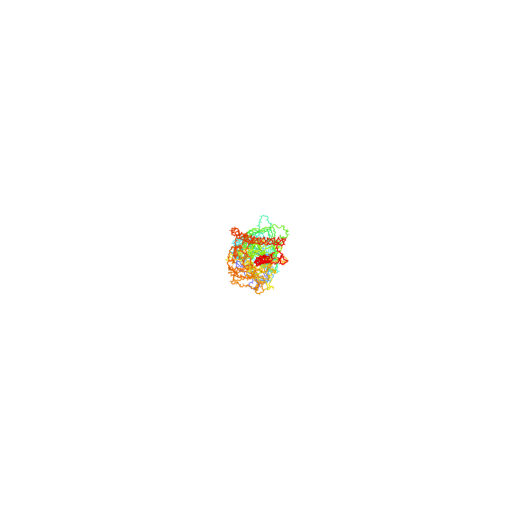. SER A 1 200 ? -23.002 8.966 23.183 1.00 80.56 200 SER A C 1
ATOM 1602 O O . SER A 1 200 ? -22.578 9.016 22.027 1.00 80.56 200 SER A O 1
ATOM 1604 N N . ARG A 1 201 ? -22.724 9.946 24.049 1.00 85.06 201 ARG A N 1
ATOM 1605 C CA . ARG A 1 201 ? -21.936 11.147 23.731 1.00 85.06 201 ARG A CA 1
ATOM 1606 C C . ARG A 1 201 ? -20.560 11.107 24.388 1.00 85.06 201 ARG A C 1
ATOM 1608 O O . ARG A 1 201 ? -20.420 11.362 25.583 1.00 85.06 201 ARG A O 1
ATOM 1615 N N . LEU A 1 202 ? -19.528 10.870 23.587 1.00 85.81 202 LEU A N 1
ATOM 1616 C CA . LEU A 1 202 ? -18.151 10.709 24.039 1.00 85.81 202 LEU A CA 1
ATOM 1617 C C . LEU A 1 202 ? -17.241 11.756 23.394 1.00 85.81 202 LEU A C 1
ATOM 1619 O O . LEU A 1 202 ? -16.951 11.688 22.198 1.00 85.81 202 LEU A O 1
ATOM 1623 N N . SER A 1 203 ? -16.806 12.750 24.170 1.00 87.06 203 SER A N 1
ATOM 1624 C CA . SER A 1 203 ? -16.079 13.894 23.619 1.00 87.06 203 SER A CA 1
ATOM 1625 C C . SER A 1 203 ? -14.878 14.338 24.447 1.00 87.06 203 SER A C 1
ATOM 1627 O O . SER A 1 203 ? -14.941 14.356 25.673 1.00 87.06 203 SER A O 1
ATOM 1629 N N . GLY A 1 204 ? -13.832 14.807 23.764 1.00 82.62 204 GLY A N 1
ATOM 1630 C CA . GLY A 1 204 ? -12.690 15.504 24.362 1.00 82.62 204 GLY A CA 1
ATOM 1631 C C . GLY A 1 204 ? -11.762 14.599 25.166 1.00 82.62 204 GLY A C 1
ATOM 1632 O O . GLY A 1 204 ? -11.208 15.046 26.163 1.00 82.62 204 GLY A O 1
ATOM 1633 N N . GLN A 1 205 ? -11.657 13.321 24.806 1.00 82.88 205 GLN A N 1
ATOM 1634 C CA . GLN A 1 205 ? -10.857 12.363 25.567 1.00 82.88 205 GLN A CA 1
ATOM 1635 C C . GLN A 1 205 ? -9.373 12.446 25.172 1.00 82.88 205 GLN A C 1
ATOM 1637 O O . GLN A 1 205 ? -9.066 12.487 23.984 1.00 82.88 205 GLN A O 1
ATOM 1642 N N . GLU A 1 206 ? -8.452 12.441 26.136 1.00 86.38 206 GLU A N 1
ATOM 1643 C CA . GLU A 1 206 ? -6.995 12.396 25.913 1.00 86.38 206 GLU A CA 1
ATOM 1644 C C . GLU A 1 206 ? -6.412 11.145 26.578 1.00 86.38 206 GLU A C 1
ATOM 1646 O O . GLU A 1 206 ? -6.167 11.121 27.782 1.00 86.38 206 GLU A O 1
ATOM 1651 N N . ILE A 1 207 ? -6.227 10.078 25.805 1.00 85.75 207 ILE A N 1
ATOM 1652 C CA . ILE A 1 207 ? -6.068 8.713 26.320 1.00 85.75 207 ILE A CA 1
ATOM 1653 C C . ILE A 1 207 ? -4.879 8.000 25.681 1.00 85.75 207 ILE A C 1
ATOM 1655 O O . ILE A 1 207 ? -4.522 8.258 24.536 1.00 85.75 207 ILE A O 1
ATOM 1659 N N . ASN A 1 208 ? -4.241 7.098 26.426 1.00 85.94 208 ASN A N 1
ATOM 1660 C CA . ASN A 1 208 ? -3.124 6.300 25.904 1.00 85.94 208 ASN A CA 1
ATOM 1661 C C . ASN A 1 208 ? -3.582 5.041 25.159 1.00 85.94 208 ASN A C 1
ATOM 1663 O O . ASN A 1 208 ? -2.837 4.550 24.319 1.00 85.94 208 ASN A O 1
ATOM 1667 N N . GLU A 1 209 ? -4.782 4.562 25.464 1.00 84.94 209 GLU A N 1
ATOM 1668 C CA . GLU A 1 209 ? -5.423 3.382 24.885 1.00 84.94 209 GLU A CA 1
ATOM 1669 C C . GLU A 1 209 ? -6.692 3.813 24.130 1.00 84.94 209 GLU A C 1
ATOM 1671 O O . GLU A 1 209 ? -7.147 4.944 24.327 1.00 84.94 209 GLU A O 1
ATOM 1676 N N . PRO A 1 210 ? -7.285 2.972 23.261 1.00 83.94 210 PRO A N 1
ATOM 1677 C CA . PRO A 1 210 ? -8.584 3.263 22.648 1.00 83.94 210 PRO A CA 1
ATOM 1678 C C . PRO A 1 210 ? -9.642 3.661 23.682 1.00 83.94 210 PRO A C 1
ATOM 1680 O O . PRO A 1 210 ? -9.605 3.242 24.838 1.00 83.94 210 PRO A O 1
ATOM 1683 N N . LEU A 1 211 ? -10.616 4.472 23.260 1.00 86.94 211 LEU A N 1
ATOM 1684 C CA . LEU A 1 211 ? -11.716 4.878 24.138 1.00 86.94 211 LEU A CA 1
ATOM 1685 C C . LEU A 1 211 ? -12.649 3.700 24.420 1.00 86.94 211 LEU A C 1
ATOM 1687 O O . LEU A 1 211 ? -13.116 3.535 25.547 1.00 86.94 211 LEU A O 1
ATOM 1691 N N . ILE A 1 212 ? -12.909 2.906 23.384 1.00 90.62 212 ILE A N 1
ATOM 1692 C CA . ILE A 1 212 ? -13.650 1.653 23.442 1.00 90.62 212 ILE A CA 1
ATOM 1693 C C . ILE A 1 212 ? -12.806 0.590 22.751 1.00 90.62 212 ILE A C 1
ATOM 1695 O O . ILE A 1 212 ? -12.498 0.720 21.566 1.00 90.62 212 ILE A O 1
ATOM 1699 N N . GLU A 1 213 ? -12.466 -0.451 23.493 1.00 91.12 213 GLU A N 1
ATOM 1700 C CA . GLU A 1 213 ? -11.832 -1.667 23.002 1.00 91.12 213 GLU A CA 1
ATOM 1701 C C . GLU A 1 213 ? -12.828 -2.826 23.087 1.00 91.12 213 GLU A C 1
ATOM 1703 O O . GLU A 1 213 ? -13.406 -3.068 24.149 1.00 91.12 213 GLU A O 1
ATOM 1708 N N . LEU A 1 214 ? -13.032 -3.524 21.969 1.00 90.06 214 LEU A N 1
ATOM 1709 C CA . LEU A 1 214 ? -13.890 -4.703 21.861 1.00 90.06 214 LEU A CA 1
ATOM 1710 C C . LEU A 1 214 ? -13.073 -5.870 21.301 1.00 90.06 214 LEU A C 1
ATOM 1712 O O . LEU A 1 214 ? -12.627 -5.799 20.158 1.00 90.06 214 LEU A O 1
ATOM 1716 N N . ASN A 1 215 ? -12.921 -6.945 22.069 1.00 89.75 215 ASN A N 1
ATOM 1717 C CA . ASN A 1 215 ? -12.115 -8.103 21.696 1.00 89.75 215 ASN A CA 1
ATOM 1718 C C . ASN A 1 215 ? -12.959 -9.389 21.740 1.00 89.75 215 ASN A C 1
ATOM 1720 O O . ASN A 1 215 ? -13.590 -9.684 22.757 1.00 89.75 215 ASN A O 1
ATOM 1724 N N . PHE A 1 216 ? -12.924 -10.172 20.654 1.00 85.88 216 PHE A N 1
ATOM 1725 C CA . PHE A 1 216 ? -13.599 -11.476 20.513 1.00 85.88 216 PHE A CA 1
ATOM 1726 C C . PHE A 1 216 ? -15.136 -11.447 20.635 1.00 85.88 216 PHE A C 1
ATOM 1728 O O . PHE A 1 216 ? -15.760 -12.439 20.994 1.00 85.88 216 PHE A O 1
ATOM 1735 N N . VAL A 1 217 ? -15.772 -10.314 20.338 1.00 81.81 217 VAL A N 1
ATOM 1736 C CA . VAL A 1 217 ? -17.235 -10.170 20.388 1.00 81.81 217 VAL A CA 1
ATOM 1737 C C . VAL A 1 217 ? -17.850 -10.606 19.053 1.00 81.81 217 VAL A C 1
ATOM 1739 O O . VAL A 1 217 ? -17.482 -10.086 18.000 1.00 81.81 217 VAL A O 1
ATOM 1742 N N . ASP A 1 218 ? -18.819 -11.522 19.076 1.00 80.94 218 ASP A N 1
ATOM 1743 C CA . ASP A 1 218 ? -19.423 -12.067 17.851 1.00 80.94 218 ASP A CA 1
ATOM 1744 C C . ASP A 1 218 ? -20.244 -11.020 17.102 1.00 80.94 218 ASP A C 1
ATOM 1746 O O . ASP A 1 218 ? -20.028 -10.792 15.908 1.00 80.94 218 ASP A O 1
ATOM 1750 N N . ASN A 1 219 ? -21.170 -10.369 17.814 1.00 81.00 219 ASN A N 1
ATOM 1751 C CA . ASN A 1 219 ? -22.064 -9.365 17.250 1.00 81.00 219 ASN A CA 1
ATOM 1752 C C . ASN A 1 219 ? -21.913 -8.038 17.989 1.00 81.00 219 ASN A C 1
ATOM 1754 O O . ASN A 1 219 ? -22.179 -7.935 19.186 1.00 81.00 219 ASN A O 1
ATOM 1758 N N . ILE A 1 220 ? -21.547 -6.997 17.253 1.00 83.12 220 ILE A N 1
ATOM 1759 C CA . ILE A 1 220 ? -21.403 -5.631 17.746 1.00 83.12 220 ILE A CA 1
ATOM 1760 C C . ILE A 1 220 ? -22.443 -4.754 17.058 1.00 83.12 220 ILE A C 1
ATOM 1762 O O . ILE A 1 220 ? -22.463 -4.645 15.833 1.00 83.12 220 ILE A O 1
ATOM 1766 N N . LEU A 1 221 ? -23.272 -4.075 17.847 1.00 86.50 221 LEU A N 1
ATOM 1767 C CA . LEU A 1 221 ? -24.270 -3.126 17.377 1.00 86.50 221 LEU A CA 1
ATOM 1768 C C . LEU A 1 221 ? -24.076 -1.766 18.046 1.00 86.50 221 LEU A C 1
ATOM 1770 O O . LEU A 1 221 ? -24.440 -1.560 19.200 1.00 86.50 221 LEU A O 1
ATOM 1774 N N . PHE A 1 222 ? -23.590 -0.797 17.282 1.00 79.50 222 PHE A N 1
ATOM 1775 C CA . PHE A 1 222 ? -23.688 0.614 17.636 1.00 79.50 222 PHE A CA 1
ATOM 1776 C C . PHE A 1 222 ? -24.909 1.197 16.930 1.00 79.50 222 PHE A C 1
ATOM 1778 O O . PHE A 1 222 ? -24.903 1.335 15.706 1.00 79.50 222 PHE A O 1
ATOM 1785 N N . ASN A 1 223 ? -25.964 1.509 17.684 1.00 75.31 223 ASN A N 1
ATOM 1786 C CA . ASN A 1 223 ? -27.212 2.016 17.120 1.00 75.31 223 ASN A CA 1
ATOM 1787 C C . ASN A 1 223 ? -27.725 3.244 17.868 1.00 75.31 223 ASN A C 1
ATOM 1789 O O . ASN A 1 223 ? -27.644 3.328 19.087 1.00 75.31 223 ASN A O 1
ATOM 1793 N N . GLU A 1 224 ? -28.306 4.185 17.139 1.00 64.06 224 GLU A N 1
ATOM 1794 C CA . GLU A 1 224 ? -29.111 5.249 17.723 1.00 64.06 224 GLU A CA 1
ATOM 1795 C C . GLU A 1 224 ? -30.567 4.775 17.846 1.00 64.06 224 GLU A C 1
ATOM 1797 O O . GLU A 1 224 ? -31.192 4.390 16.856 1.00 64.06 224 GLU A O 1
ATOM 1802 N N . VAL A 1 225 ? -31.130 4.811 19.058 1.00 44.12 225 VAL A N 1
ATOM 1803 C CA . VAL A 1 225 ? -32.584 4.706 19.233 1.00 44.12 225 VAL A CA 1
ATOM 1804 C C . VAL A 1 225 ? -33.148 6.109 19.031 1.00 44.12 225 VAL A C 1
ATOM 1806 O O . VAL A 1 225 ? -33.014 6.966 19.900 1.00 44.12 225 VAL A O 1
ATOM 1809 N N . LEU A 1 226 ? -33.733 6.353 17.855 1.00 34.47 226 LEU A N 1
ATOM 1810 C CA . LEU A 1 226 ? -34.372 7.620 17.491 1.00 34.47 226 LEU A CA 1
ATOM 1811 C C . LEU A 1 226 ? -35.439 8.015 18.527 1.00 34.47 226 LEU A C 1
ATOM 1813 O O . LEU A 1 226 ? -36.541 7.469 18.538 1.00 34.47 226 LEU A O 1
ATOM 1817 N N . ILE A 1 227 ? -35.122 9.011 19.351 1.00 36.47 227 ILE A N 1
ATOM 1818 C CA . ILE A 1 227 ? -36.100 9.874 20.014 1.00 36.47 227 ILE A CA 1
ATOM 1819 C C . ILE A 1 227 ? -35.907 11.250 19.375 1.00 36.47 227 ILE A C 1
ATOM 1821 O O . ILE A 1 227 ? -34.787 11.748 19.300 1.00 36.47 227 ILE A O 1
ATOM 1825 N N . GLU A 1 228 ? -36.984 11.802 18.825 1.00 33.22 228 GLU A N 1
ATOM 1826 C CA . GLU A 1 228 ? -37.041 13.005 17.988 1.00 33.22 228 GLU A CA 1
ATOM 1827 C C . GLU A 1 228 ? -35.941 14.066 18.261 1.00 33.22 228 GLU A C 1
ATOM 1829 O O . GLU A 1 228 ? -35.829 14.623 19.352 1.00 33.22 228 GLU A O 1
ATOM 1834 N N . ASN A 1 229 ? -35.187 14.407 17.205 1.00 38.09 229 ASN A N 1
ATOM 1835 C CA . ASN A 1 229 ? -34.367 15.621 17.049 1.00 38.09 229 ASN A CA 1
ATOM 1836 C C . ASN A 1 229 ? -33.055 15.804 17.848 1.00 38.09 229 ASN A C 1
ATOM 1838 O O . ASN A 1 229 ? -32.619 16.947 17.981 1.00 38.09 229 ASN A O 1
ATOM 1842 N N . ASN A 1 230 ? -32.337 14.762 18.280 1.00 47.28 230 ASN A N 1
ATOM 1843 C CA . ASN A 1 230 ? -30.942 14.932 18.736 1.00 47.28 230 ASN A CA 1
ATOM 1844 C C . ASN A 1 230 ? -30.026 13.802 18.237 1.00 47.28 230 ASN A C 1
ATOM 1846 O O . ASN A 1 230 ? -30.380 12.646 18.392 1.00 47.28 230 ASN A O 1
ATOM 1850 N N . GLU A 1 231 ? -28.859 14.144 17.666 1.00 53.06 231 GLU A N 1
ATOM 1851 C CA . GLU A 1 231 ? -27.788 13.196 17.293 1.00 53.06 231 GLU A CA 1
ATOM 1852 C C . GLU A 1 231 ? -27.145 12.615 18.571 1.00 53.06 231 GLU A C 1
ATOM 1854 O O . GLU A 1 231 ? -26.360 13.305 19.231 1.00 53.06 231 GLU A O 1
ATOM 1859 N N . LEU A 1 232 ? -27.461 11.376 18.946 1.00 60.56 232 LEU A N 1
ATOM 1860 C CA . LEU A 1 232 ? -27.117 10.832 20.264 1.00 60.56 232 LEU A CA 1
ATOM 1861 C C . LEU A 1 232 ? -25.858 9.949 20.295 1.00 60.56 232 LEU A C 1
ATOM 1863 O O . LEU A 1 232 ? -25.274 9.842 21.366 1.00 60.56 232 LEU A O 1
ATOM 1867 N N . ASN A 1 233 ? -25.363 9.408 19.169 1.00 69.06 233 ASN A N 1
ATOM 1868 C CA . ASN A 1 233 ? -24.061 8.711 19.110 1.00 69.06 233 ASN A CA 1
ATOM 1869 C C . ASN A 1 233 ? -22.957 9.588 18.496 1.00 69.06 233 ASN A C 1
ATOM 1871 O O . ASN A 1 233 ? -22.725 9.588 17.281 1.00 69.06 233 ASN A O 1
ATOM 1875 N N . GLN A 1 234 ? -22.251 10.339 19.343 1.00 85.31 234 GLN A N 1
ATOM 1876 C CA . GLN A 1 234 ? -21.211 11.281 18.922 1.00 85.31 234 GLN A CA 1
ATOM 1877 C C . GLN A 1 234 ? -19.864 10.970 19.580 1.00 85.31 234 GLN A C 1
ATOM 1879 O O . GLN A 1 234 ? -19.733 11.061 20.797 1.00 85.31 234 GLN A O 1
ATOM 1884 N N . PHE A 1 235 ? -18.849 10.708 18.759 1.00 90.00 235 PHE A N 1
ATOM 1885 C CA . PHE A 1 235 ? -17.450 10.550 19.157 1.00 90.00 235 PHE A CA 1
ATOM 1886 C C . PHE A 1 235 ? -16.666 11.754 18.641 1.00 90.00 235 PHE A C 1
ATOM 1888 O O . PHE A 1 235 ? -16.480 11.884 17.424 1.00 90.00 235 PHE A O 1
ATOM 1895 N N . GLN A 1 236 ? -16.275 12.673 19.525 1.00 91.50 236 GLN A N 1
ATOM 1896 C CA . GLN A 1 236 ? -15.722 13.964 19.106 1.00 91.50 236 GLN A CA 1
ATOM 1897 C C . GLN A 1 236 ? -14.433 14.345 19.825 1.00 91.50 236 GLN A C 1
ATOM 1899 O O . GLN A 1 236 ? -14.367 14.286 21.044 1.00 91.50 236 GLN A O 1
ATOM 1904 N N . ASN A 1 237 ? -13.438 14.859 19.102 1.00 92.38 237 ASN A N 1
ATOM 1905 C CA . ASN A 1 237 ? -12.200 15.384 19.699 1.00 92.38 237 ASN A CA 1
ATOM 1906 C C . ASN A 1 237 ? -11.478 14.384 20.628 1.00 92.38 237 ASN A C 1
ATOM 1908 O O . ASN A 1 237 ? -10.871 14.797 21.613 1.00 92.38 237 ASN A O 1
ATOM 1912 N N . ASN A 1 238 ? -11.564 13.081 20.353 1.00 92.00 238 ASN A N 1
ATOM 1913 C CA . ASN A 1 238 ? -10.844 12.072 21.128 1.00 92.00 238 ASN A CA 1
ATOM 1914 C C . ASN A 1 238 ? -9.439 11.887 20.548 1.00 92.00 238 ASN A C 1
ATOM 1916 O O . ASN A 1 238 ? -9.286 11.784 19.334 1.00 92.00 238 ASN A O 1
ATOM 1920 N N . THR A 1 239 ? -8.414 11.856 21.392 1.00 93.31 239 THR A N 1
ATOM 1921 C CA . THR A 1 239 ? -7.014 11.679 21.001 1.00 93.31 239 THR A CA 1
ATOM 1922 C C . THR A 1 239 ? -6.446 10.456 21.703 1.00 93.31 239 THR A C 1
ATOM 1924 O O . THR A 1 239 ? -6.335 10.446 22.927 1.00 93.31 239 THR A O 1
ATOM 1927 N N . ASN A 1 240 ? -6.069 9.453 20.913 1.00 92.12 240 ASN A N 1
ATOM 1928 C CA . ASN A 1 240 ? -5.364 8.259 21.354 1.00 92.12 240 ASN A CA 1
ATOM 1929 C C . ASN A 1 240 ? -3.857 8.394 21.062 1.00 92.12 240 ASN A C 1
ATOM 1931 O O . ASN A 1 240 ? -3.456 8.546 19.901 1.00 92.12 240 ASN A O 1
ATOM 1935 N N . PHE A 1 241 ? -3.023 8.366 22.104 1.00 89.12 241 PHE A N 1
ATOM 1936 C CA . PHE A 1 241 ? -1.574 8.553 21.987 1.00 89.12 241 PHE A CA 1
ATOM 1937 C C . PHE A 1 241 ? -0.831 7.294 21.524 1.00 89.12 241 PHE A C 1
ATOM 1939 O O . PHE A 1 241 ? 0.083 7.425 20.709 1.00 89.12 241 PHE A O 1
ATOM 1946 N N . ASN A 1 242 ? -1.185 6.105 22.030 1.00 86.94 242 ASN A N 1
ATOM 1947 C CA . ASN A 1 242 ? -0.400 4.880 21.817 1.00 86.94 242 ASN A CA 1
ATOM 1948 C C . ASN A 1 242 ? -1.200 3.685 21.282 1.00 86.94 242 ASN A C 1
ATOM 1950 O O . ASN A 1 242 ? -0.574 2.764 20.769 1.00 86.94 242 ASN A O 1
ATOM 1954 N N . GLY A 1 243 ? -2.530 3.685 21.380 1.00 86.75 243 GLY A N 1
ATOM 1955 C CA . GLY A 1 243 ? -3.378 2.581 20.935 1.00 86.75 243 GLY A CA 1
ATOM 1956 C C . GLY A 1 243 ? -3.891 2.720 19.497 1.00 86.75 243 GLY A C 1
ATOM 1957 O O . GLY A 1 243 ? -3.711 3.744 18.835 1.00 86.75 243 GLY A O 1
ATOM 1958 N N . LEU A 1 244 ? -4.554 1.665 19.018 1.00 91.75 244 LEU A N 1
ATOM 1959 C CA . LEU A 1 244 ? -5.260 1.624 17.734 1.00 91.75 244 LEU A CA 1
ATOM 1960 C C . LEU A 1 244 ? -6.609 2.334 17.849 1.00 91.75 244 LEU A C 1
ATOM 1962 O O . LEU A 1 244 ? -7.248 2.258 18.892 1.00 91.75 244 LEU A O 1
ATOM 1966 N N . GLY A 1 245 ? -7.067 2.991 16.782 1.00 91.44 245 GLY A N 1
ATOM 1967 C CA . GLY A 1 245 ? -8.354 3.684 16.782 1.00 91.44 245 GLY A CA 1
ATOM 1968 C C . GLY A 1 245 ? -8.344 4.958 17.637 1.00 91.44 245 GLY A C 1
ATOM 1969 O O . GLY A 1 245 ? -8.148 4.924 18.851 1.00 91.44 245 GLY A O 1
ATOM 1970 N N . GLY A 1 246 ? -8.630 6.117 17.042 1.00 89.00 246 GLY A N 1
ATOM 1971 C CA . GLY A 1 246 ? -8.788 7.357 17.820 1.00 89.00 246 GLY A CA 1
ATOM 1972 C C . GLY A 1 246 ? -10.011 7.355 18.746 1.00 89.00 246 GLY A C 1
ATOM 1973 O O . GLY A 1 246 ? -10.137 8.206 19.622 1.00 89.00 246 GLY A O 1
ATOM 1974 N N . SER A 1 247 ? -10.947 6.426 18.562 1.00 92.38 247 SER A N 1
ATOM 1975 C CA . SER A 1 247 ? -12.094 6.226 19.453 1.00 92.38 247 SER A CA 1
ATOM 1976 C C . SER A 1 247 ? -12.438 4.753 19.629 1.00 92.38 247 SER A C 1
ATOM 1978 O O . SER A 1 247 ? -12.613 4.307 20.756 1.00 92.38 247 SER A O 1
ATOM 1980 N N . LEU A 1 248 ? -12.532 3.994 18.541 1.00 94.25 248 LEU A N 1
ATOM 1981 C CA . LEU A 1 248 ? -12.970 2.603 18.592 1.00 94.25 248 LEU A CA 1
ATOM 1982 C C . LEU A 1 248 ? -11.876 1.676 18.065 1.00 94.25 248 LEU A C 1
ATOM 1984 O O . LEU A 1 248 ? -11.399 1.856 16.943 1.00 94.25 248 LEU A O 1
ATOM 1988 N N . TYR A 1 249 ? -11.532 0.670 18.859 1.00 95.75 249 TYR A N 1
ATOM 1989 C CA . TYR A 1 249 ? -10.714 -0.459 18.448 1.00 95.75 249 TYR A CA 1
ATOM 1990 C C . TYR A 1 249 ? -11.520 -1.750 18.574 1.00 95.75 249 TYR A C 1
ATOM 1992 O O . TYR A 1 249 ? -12.122 -2.012 19.614 1.00 95.75 249 TYR A O 1
ATOM 2000 N N . VAL A 1 250 ? -11.558 -2.529 17.495 1.00 94.25 250 VAL A N 1
ATOM 2001 C CA . VAL A 1 250 ? -12.268 -3.807 17.434 1.00 94.25 250 VAL A CA 1
ATOM 2002 C C . VAL A 1 250 ? -11.310 -4.896 16.970 1.00 94.25 250 VAL A C 1
ATOM 2004 O O . VAL A 1 250 ? -10.718 -4.774 15.898 1.00 94.25 250 VAL A O 1
ATOM 2007 N N . PHE A 1 251 ? -11.181 -5.964 17.749 1.00 94.19 251 PHE A N 1
ATOM 2008 C CA . PHE A 1 251 ? -10.257 -7.061 17.492 1.00 94.19 251 PHE A CA 1
ATOM 2009 C C . PHE A 1 251 ? -10.973 -8.413 17.466 1.00 94.19 251 PHE A C 1
ATOM 2011 O O . PHE A 1 251 ? -11.694 -8.758 18.402 1.00 94.19 251 PHE A O 1
ATOM 2018 N N . ASN A 1 252 ? -10.746 -9.206 16.417 1.00 91.56 252 ASN A N 1
ATOM 2019 C CA . ASN A 1 252 ? -11.298 -10.558 16.264 1.00 91.56 252 ASN A CA 1
ATOM 2020 C C . ASN A 1 252 ? -12.825 -10.631 16.469 1.00 91.56 252 ASN A C 1
ATOM 2022 O O . ASN A 1 252 ? -13.320 -11.520 17.153 1.00 91.56 252 ASN A O 1
ATOM 2026 N N . CYS A 1 253 ? -13.568 -9.685 15.892 1.00 89.38 253 CYS A N 1
ATOM 2027 C CA . CYS A 1 253 ? -15.030 -9.625 15.960 1.00 89.38 253 CYS A CA 1
ATOM 2028 C C . CYS A 1 253 ? -15.635 -9.811 14.564 1.00 89.38 253 CYS A C 1
ATOM 2030 O O . CYS A 1 253 ? -15.193 -9.160 13.617 1.00 89.38 253 CYS A O 1
ATOM 2032 N N . LEU A 1 254 ? -16.653 -10.667 14.432 1.00 88.06 254 LEU A N 1
ATOM 2033 C CA . LEU A 1 254 ? -17.136 -11.142 13.127 1.00 88.06 254 LEU A CA 1
ATOM 2034 C C . LEU A 1 254 ? -18.203 -10.254 12.494 1.00 88.06 254 LEU A C 1
ATOM 2036 O O . LEU A 1 254 ? -18.144 -9.995 11.293 1.00 88.06 254 LEU A O 1
ATOM 2040 N N . HIS A 1 255 ? -19.185 -9.801 13.270 1.00 90.88 255 HIS A N 1
ATOM 2041 C CA . HIS A 1 255 ? -20.331 -9.058 12.757 1.00 90.88 255 HIS A CA 1
ATOM 2042 C C . HIS A 1 255 ? -20.414 -7.697 13.435 1.00 90.88 255 HIS A C 1
ATOM 2044 O O . HIS A 1 255 ? -20.797 -7.578 14.596 1.00 90.88 255 HIS A O 1
ATOM 2050 N N . ILE A 1 256 ? -20.052 -6.648 12.700 1.00 93.75 256 ILE A N 1
ATOM 2051 C CA . ILE A 1 256 ? -19.943 -5.293 13.239 1.00 93.75 256 ILE A CA 1
ATOM 2052 C C . ILE A 1 256 ? -20.932 -4.404 12.494 1.00 93.75 256 ILE A C 1
ATOM 2054 O O . ILE A 1 256 ? -20.777 -4.185 11.300 1.00 93.75 256 ILE A O 1
ATOM 2058 N N . LEU A 1 257 ? -21.934 -3.865 13.187 1.00 94.00 257 LEU A N 1
ATOM 2059 C CA . LEU A 1 257 ? -22.891 -2.901 12.645 1.00 94.00 257 LEU A CA 1
ATOM 2060 C C . LEU A 1 257 ? -22.749 -1.558 13.365 1.00 94.00 257 LEU A C 1
ATOM 2062 O O . LEU A 1 257 ? -23.015 -1.440 14.561 1.00 94.00 257 LEU A O 1
ATOM 2066 N N . ILE A 1 258 ? -22.359 -0.529 12.615 1.00 92.75 258 ILE A N 1
ATOM 2067 C CA . ILE A 1 258 ? -22.254 0.855 13.077 1.00 92.75 258 ILE A CA 1
ATOM 2068 C C . ILE A 1 258 ? -23.235 1.698 12.278 1.00 92.75 258 ILE A C 1
ATOM 2070 O O . ILE A 1 258 ? -23.031 1.944 11.087 1.00 92.75 258 ILE A O 1
ATOM 2074 N N . GLN A 1 259 ? -24.290 2.169 12.934 1.00 92.06 259 GLN A N 1
ATOM 2075 C CA . GLN A 1 259 ? -25.323 2.948 12.267 1.00 92.06 259 GLN A CA 1
ATOM 2076 C C . GLN A 1 259 ? -25.688 4.231 13.006 1.00 92.06 259 GLN A C 1
ATOM 2078 O O . GLN A 1 259 ? -25.750 4.260 14.234 1.00 92.06 259 GLN A O 1
ATOM 2083 N N . ASN A 1 260 ? -25.961 5.283 12.229 1.00 89.75 260 ASN A N 1
ATOM 2084 C CA . ASN A 1 260 ? -26.360 6.603 12.729 1.00 89.75 260 ASN A CA 1
ATOM 2085 C C . ASN A 1 260 ? -25.342 7.205 13.728 1.00 89.75 260 ASN A C 1
ATOM 2087 O O . ASN A 1 260 ? -25.703 7.833 14.719 1.00 89.75 260 ASN A O 1
ATOM 2091 N N . CYS A 1 261 ? -24.044 7.001 13.482 1.00 91.44 261 CYS A N 1
ATOM 2092 C CA . CYS A 1 261 ? -22.964 7.489 14.345 1.00 91.44 261 CYS A CA 1
ATOM 2093 C C . CYS A 1 261 ? -22.186 8.642 13.697 1.00 91.44 261 CYS A C 1
ATOM 2095 O O . CYS A 1 261 ? -21.980 8.684 12.479 1.00 91.44 261 CYS A O 1
ATOM 2097 N N . LYS A 1 262 ? -21.667 9.552 14.528 1.00 93.94 262 LYS A N 1
ATOM 2098 C CA . LYS A 1 262 ? -20.825 10.673 14.091 1.00 93.94 262 LYS A CA 1
ATOM 2099 C C . LYS A 1 262 ? -19.457 10.645 14.761 1.00 93.94 262 LYS A C 1
ATOM 2101 O O . LYS A 1 262 ? -19.344 10.879 15.961 1.00 93.94 262 LYS A O 1
ATOM 2106 N N . PHE A 1 263 ? -18.417 10.448 13.959 1.00 95.94 263 PHE A N 1
ATOM 2107 C CA . PHE A 1 263 ? -17.013 10.491 14.359 1.00 95.94 263 PHE A CA 1
ATOM 2108 C C . PHE A 1 263 ? -16.379 11.773 13.825 1.00 95.94 263 PHE A C 1
ATOM 2110 O O . PHE A 1 263 ? -16.196 11.929 12.614 1.00 95.94 263 PHE A O 1
ATOM 2117 N N . LYS A 1 264 ? -16.060 12.718 14.710 1.00 96.56 264 LYS A N 1
ATOM 2118 C CA . LYS A 1 264 ? -15.535 14.026 14.316 1.00 96.56 264 LYS A CA 1
ATOM 2119 C C . LYS A 1 264 ? -14.255 14.379 15.063 1.00 96.56 264 LYS A C 1
ATOM 2121 O O . LYS A 1 264 ? -14.248 14.398 16.284 1.00 96.56 264 LYS A O 1
ATOM 2126 N N . GLN A 1 265 ? -13.212 14.781 14.340 1.00 96.62 265 GLN A N 1
ATOM 2127 C CA . GLN A 1 265 ? -11.967 15.282 14.942 1.00 96.62 265 GLN A CA 1
ATOM 2128 C C . GLN A 1 265 ? -11.286 14.288 15.902 1.00 96.62 265 GLN A C 1
ATOM 2130 O O . GLN A 1 265 ? -10.553 14.709 16.795 1.00 96.62 265 GLN A O 1
ATOM 2135 N N . ASN A 1 266 ? -11.509 12.982 15.728 1.00 96.31 266 ASN A N 1
ATOM 2136 C CA . ASN A 1 266 ? -10.792 11.963 16.489 1.00 96.31 266 ASN A CA 1
ATOM 2137 C C . ASN A 1 266 ? -9.395 11.751 15.901 1.00 96.31 266 ASN A C 1
ATOM 2139 O O . ASN A 1 266 ? -9.185 11.933 14.699 1.00 96.31 266 ASN A O 1
ATOM 2143 N N . LYS A 1 267 ? -8.425 11.416 16.747 1.00 96.50 267 LYS A N 1
ATOM 2144 C CA . LYS A 1 267 ? -7.020 11.309 16.370 1.00 96.50 267 LYS A CA 1
ATOM 2145 C C . LYS A 1 267 ? -6.400 10.050 16.950 1.00 96.50 267 LYS A C 1
ATOM 2147 O O . LYS A 1 267 ? -6.518 9.805 18.146 1.00 96.50 267 LYS A O 1
ATOM 2152 N N . CYS A 1 268 ? -5.670 9.318 16.122 1.00 94.56 268 CYS A N 1
ATOM 2153 C CA . CYS A 1 268 ? -4.686 8.338 16.563 1.00 94.56 268 CYS A CA 1
ATOM 2154 C C . CYS A 1 268 ? -3.296 8.875 16.207 1.00 94.56 268 CYS A C 1
ATOM 2156 O O . CYS A 1 268 ? -3.051 9.265 15.062 1.00 94.56 268 CYS A O 1
ATOM 2158 N N . LEU A 1 269 ? -2.401 8.973 17.193 1.00 89.94 269 LEU A N 1
ATOM 2159 C CA . LEU A 1 269 ? -1.092 9.591 16.980 1.00 89.94 269 LEU A CA 1
ATOM 2160 C C . LEU A 1 269 ? -0.015 8.603 16.542 1.00 89.94 269 LEU A C 1
ATOM 2162 O O . LEU A 1 269 ? 0.866 9.005 15.797 1.00 89.94 269 LEU A O 1
ATOM 2166 N N . ARG A 1 270 ? -0.037 7.346 16.989 1.00 84.69 270 ARG A N 1
ATOM 2167 C CA . ARG A 1 270 ? 1.069 6.407 16.712 1.00 84.69 270 ARG A CA 1
ATOM 2168 C C . ARG A 1 270 ? 0.694 5.204 15.861 1.00 84.69 270 ARG A C 1
ATOM 2170 O O . ARG A 1 270 ? 1.555 4.701 15.149 1.00 84.69 270 ARG A O 1
ATOM 2177 N N . LEU A 1 271 ? -0.551 4.746 15.943 1.00 90.94 271 LEU A N 1
ATOM 2178 C CA . LEU A 1 271 ? -1.011 3.532 15.273 1.00 90.94 271 LEU A CA 1
ATOM 2179 C C . LEU A 1 271 ? -2.125 3.845 14.260 1.00 90.94 271 LEU A C 1
ATOM 2181 O O . LEU A 1 271 ? -2.324 4.989 13.852 1.00 90.94 271 LEU A O 1
ATOM 2185 N N . ASN A 1 272 ? -2.819 2.807 13.802 1.00 94.06 272 ASN A N 1
ATOM 2186 C CA . ASN A 1 272 ? -3.778 2.871 12.706 1.00 94.06 272 ASN A CA 1
ATOM 2187 C C . ASN A 1 272 ? -5.183 3.311 13.149 1.00 94.06 272 ASN A C 1
ATOM 2189 O O . ASN A 1 272 ? -5.616 3.029 14.268 1.00 94.06 272 ASN A O 1
ATOM 2193 N N . GLY A 1 273 ? -5.925 3.929 12.224 1.00 94.38 273 GLY A N 1
ATOM 2194 C CA . GLY A 1 273 ? -7.341 4.256 12.394 1.00 94.38 273 GLY A CA 1
ATOM 2195 C C . GLY A 1 273 ? -7.567 5.555 13.162 1.00 94.38 273 GLY A C 1
ATOM 2196 O O . GLY A 1 273 ? -7.635 5.566 14.388 1.00 94.38 273 GLY A O 1
ATOM 2197 N N . GLY A 1 274 ? -7.746 6.674 12.459 1.00 95.19 274 GLY A N 1
ATOM 2198 C CA . GLY A 1 274 ? -7.916 7.976 13.112 1.00 95.19 274 GLY A CA 1
ATOM 2199 C C . GLY A 1 274 ? -9.210 8.098 13.922 1.00 95.19 274 GLY A C 1
ATOM 2200 O O . GLY A 1 274 ? -9.233 8.815 14.917 1.00 95.19 274 GLY A O 1
ATOM 2201 N N . ALA A 1 275 ? -10.265 7.359 13.569 1.00 96.19 275 ALA A N 1
ATOM 2202 C CA . ALA A 1 275 ? -11.450 7.182 14.412 1.00 96.19 275 ALA A CA 1
ATOM 2203 C C . ALA A 1 275 ? -11.656 5.719 14.813 1.00 96.19 275 ALA A C 1
ATOM 2205 O O . ALA A 1 275 ? -11.839 5.431 15.997 1.00 96.19 275 ALA A O 1
ATOM 2206 N N . ILE A 1 276 ? -11.619 4.811 13.836 1.00 97.44 276 ILE A N 1
ATOM 2207 C CA . ILE A 1 276 ? -11.900 3.389 14.028 1.00 97.44 276 ILE A CA 1
ATOM 2208 C C . ILE A 1 276 ? -10.743 2.559 13.477 1.00 97.44 276 ILE A C 1
ATOM 2210 O O . ILE A 1 276 ? -10.292 2.801 12.357 1.00 97.44 276 ILE A O 1
ATOM 2214 N N . SER A 1 277 ? -10.307 1.556 14.235 1.00 97.38 277 SER A N 1
ATOM 2215 C CA . SER A 1 277 ? -9.454 0.476 13.739 1.00 97.38 277 SER A CA 1
ATOM 2216 C C . SER A 1 277 ? -10.122 -0.870 14.003 1.00 97.38 277 SER A C 1
ATOM 2218 O O . SER A 1 277 ? -10.524 -1.142 15.133 1.00 97.38 277 SER A O 1
ATOM 2220 N N . ILE A 1 278 ? -10.250 -1.700 12.970 1.00 96.75 278 ILE A N 1
ATOM 2221 C CA . ILE A 1 278 ? -10.802 -3.056 13.052 1.00 96.75 278 ILE A CA 1
ATOM 2222 C C . ILE A 1 278 ? -9.734 -4.028 12.565 1.00 96.75 278 ILE A C 1
ATOM 2224 O O . ILE A 1 278 ? -9.225 -3.876 11.453 1.00 96.75 278 ILE A O 1
ATOM 2228 N N . GLN A 1 279 ? -9.393 -5.018 13.385 1.00 95.38 279 GLN A N 1
ATOM 2229 C CA . GLN A 1 279 ? -8.380 -6.018 13.071 1.00 95.38 279 GLN A CA 1
ATOM 2230 C C . GLN A 1 279 ? -8.898 -7.423 13.342 1.00 95.38 279 GLN A C 1
ATOM 2232 O O . GLN A 1 279 ? -9.363 -7.723 14.437 1.00 95.38 279 GLN A O 1
ATOM 2237 N N . ASN A 1 280 ? -8.779 -8.302 12.355 1.00 92.75 280 ASN A N 1
ATOM 2238 C CA . ASN A 1 280 ? -9.106 -9.713 12.495 1.00 92.75 280 ASN A CA 1
ATOM 2239 C C . ASN A 1 280 ? -7.925 -10.566 12.037 1.00 92.75 280 ASN A C 1
ATOM 2241 O O . ASN A 1 280 ? -7.212 -10.199 11.110 1.00 92.75 280 ASN A O 1
ATOM 2245 N N . LEU A 1 281 ? -7.707 -11.699 12.703 1.00 89.94 281 LEU A N 1
ATOM 2246 C CA . LEU A 1 281 ? -6.597 -12.611 12.399 1.00 89.94 281 LEU A CA 1
ATOM 2247 C C . LEU A 1 281 ? -7.061 -13.971 11.869 1.00 89.94 281 LEU A C 1
ATOM 2249 O O . LEU A 1 281 ? -6.290 -14.663 11.210 1.00 89.94 281 LEU A O 1
ATOM 2253 N N . VAL A 1 282 ? -8.293 -14.376 12.193 1.00 85.94 282 VAL A N 1
ATOM 2254 C CA . VAL A 1 282 ? -8.776 -15.749 11.958 1.00 85.94 282 VAL A CA 1
ATOM 2255 C C . VAL A 1 282 ? -9.820 -15.799 10.850 1.00 85.94 282 VAL A C 1
ATOM 2257 O O . VAL A 1 282 ? -9.693 -16.580 9.910 1.00 85.94 282 VAL A O 1
ATOM 2260 N N . ASN A 1 283 ? -10.837 -14.945 10.942 1.00 88.94 283 ASN A N 1
ATOM 2261 C CA . ASN A 1 283 ? -12.005 -14.953 10.068 1.00 88.94 283 ASN A CA 1
ATOM 2262 C C . ASN A 1 283 ? -12.229 -13.566 9.463 1.00 88.94 283 ASN A C 1
ATOM 2264 O O . ASN A 1 283 ? -11.950 -12.557 10.110 1.00 88.94 283 ASN A O 1
ATOM 2268 N N . ILE A 1 284 ? -12.769 -13.529 8.243 1.00 92.88 284 ILE A N 1
ATOM 2269 C CA . ILE A 1 284 ? -13.119 -12.275 7.573 1.00 92.88 284 ILE A CA 1
ATOM 2270 C C . ILE A 1 284 ? -14.314 -11.656 8.295 1.00 92.88 284 ILE A C 1
ATOM 2272 O O . ILE A 1 284 ? -15.423 -12.192 8.229 1.00 92.88 284 ILE A O 1
ATOM 2276 N N . ALA A 1 285 ? -14.109 -10.514 8.947 1.00 92.75 285 ALA A N 1
ATOM 2277 C CA . ALA A 1 285 ? -15.216 -9.795 9.563 1.00 92.75 285 ALA A CA 1
ATOM 2278 C C . ALA A 1 285 ? -16.088 -9.091 8.528 1.00 92.75 285 ALA A C 1
ATOM 2280 O O . ALA A 1 285 ? -15.604 -8.613 7.504 1.00 92.75 285 ALA A O 1
ATOM 2281 N N . GLN A 1 286 ? -17.374 -8.989 8.829 1.00 94.75 286 GLN A N 1
ATOM 2282 C CA . GLN A 1 286 ? -18.358 -8.240 8.064 1.00 94.75 286 GLN A CA 1
ATOM 2283 C C . GLN A 1 286 ? -18.680 -6.949 8.815 1.00 94.75 286 GLN A C 1
ATOM 2285 O O . GLN A 1 286 ? -19.296 -6.971 9.885 1.00 94.75 286 GLN A O 1
ATOM 2290 N N . VAL A 1 287 ? -18.244 -5.824 8.252 1.00 95.62 287 VAL A N 1
ATOM 2291 C CA . VAL A 1 287 ? -18.388 -4.492 8.840 1.00 95.62 287 VAL A CA 1
ATOM 2292 C C . VAL A 1 287 ? -19.424 -3.706 8.051 1.00 95.62 287 VAL A C 1
ATOM 2294 O O . VAL A 1 287 ? -19.177 -3.314 6.917 1.00 95.62 287 VAL A O 1
ATOM 2297 N N . TYR A 1 288 ? -20.564 -3.428 8.667 1.00 94.75 288 TYR A N 1
ATOM 2298 C CA . TYR A 1 288 ? -21.650 -2.638 8.104 1.00 94.75 288 TYR A CA 1
ATOM 2299 C C . TYR A 1 288 ? -21.632 -1.225 8.684 1.00 94.75 288 TYR A C 1
ATOM 2301 O O . TYR A 1 288 ? -21.779 -1.035 9.893 1.00 94.75 288 TYR A O 1
ATOM 2309 N N . ILE A 1 289 ? -21.486 -0.219 7.822 1.00 93.94 289 ILE A N 1
ATOM 2310 C CA . ILE A 1 289 ? -21.540 1.198 8.189 1.00 93.94 289 ILE A CA 1
ATOM 2311 C C . ILE A 1 289 ? -22.708 1.865 7.469 1.00 93.94 289 ILE A C 1
ATOM 2313 O O . ILE A 1 289 ? -22.686 2.033 6.251 1.00 93.94 289 ILE A O 1
ATOM 2317 N N . TYR A 1 290 ? -23.715 2.296 8.225 1.00 92.25 290 TYR A N 1
ATOM 2318 C CA . TYR A 1 290 ? -24.956 2.828 7.663 1.00 92.25 290 TYR A CA 1
ATOM 2319 C C . TYR A 1 290 ? -25.308 4.205 8.227 1.00 92.25 290 TYR A C 1
ATOM 2321 O O . TYR A 1 290 ? -25.414 4.381 9.438 1.00 92.25 290 TYR A O 1
ATOM 2329 N N . LYS A 1 291 ? -25.539 5.198 7.357 1.00 92.19 291 LYS A N 1
ATOM 2330 C CA . LYS A 1 291 ? -25.913 6.570 7.766 1.00 92.19 291 LYS A CA 1
ATOM 2331 C C . LYS A 1 291 ? -24.942 7.208 8.774 1.00 92.19 291 LYS A C 1
ATOM 2333 O O . LYS A 1 291 ? -25.350 7.939 9.673 1.00 92.19 291 LYS A O 1
ATOM 2338 N N . CYS A 1 292 ? -23.649 6.939 8.631 1.00 93.81 292 CYS A N 1
ATOM 2339 C CA . CYS A 1 292 ? -22.615 7.460 9.522 1.00 93.81 292 CYS A CA 1
ATOM 2340 C C . CYS A 1 292 ? -21.879 8.659 8.913 1.00 93.81 292 CYS A C 1
ATOM 2342 O O . CYS A 1 292 ? -21.849 8.855 7.696 1.00 93.81 292 CYS A O 1
ATOM 2344 N N . SER A 1 293 ? -21.236 9.456 9.766 1.00 95.38 293 SER A N 1
ATOM 2345 C CA . SER A 1 293 ? -20.428 10.599 9.340 1.00 95.38 293 SER A CA 1
ATOM 2346 C C . SER A 1 293 ? -19.050 10.606 10.001 1.00 95.38 293 SER A C 1
ATOM 2348 O O . SER A 1 293 ? -18.949 10.718 11.219 1.00 95.38 293 SER A O 1
ATOM 2350 N N . PHE A 1 294 ? -17.994 10.597 9.191 1.00 97.75 294 PHE A N 1
ATOM 2351 C CA . PHE A 1 294 ? -16.589 10.651 9.592 1.00 97.75 294 PHE A CA 1
ATOM 2352 C C . PHE A 1 294 ? -15.945 11.932 9.057 1.00 97.75 294 PHE A C 1
ATOM 2354 O O . PHE A 1 294 ? -15.723 12.065 7.851 1.00 97.75 294 PHE A O 1
ATOM 2361 N N . ILE A 1 295 ? -15.674 12.897 9.937 1.00 97.81 295 ILE A N 1
ATOM 2362 C CA . ILE A 1 295 ? -15.222 14.234 9.535 1.00 97.81 295 ILE A CA 1
ATOM 2363 C C . ILE A 1 295 ? -13.984 14.668 10.321 1.00 97.81 295 ILE A C 1
ATOM 2365 O O . ILE A 1 295 ? -14.015 14.699 11.548 1.00 97.81 295 ILE A O 1
ATOM 2369 N N . PHE A 1 296 ? -12.931 15.113 9.631 1.00 98.00 296 PHE A N 1
ATOM 2370 C CA . PHE A 1 296 ? -11.717 15.662 10.261 1.00 98.00 296 PHE A CA 1
ATOM 2371 C C . PHE A 1 296 ? -10.990 14.700 11.213 1.00 98.00 296 PHE A C 1
ATOM 2373 O O . PHE A 1 296 ? -10.261 15.154 12.093 1.00 98.00 296 PHE A O 1
ATOM 2380 N N . ASN A 1 297 ? -11.178 13.388 11.070 1.00 98.31 297 ASN A N 1
ATOM 2381 C CA . ASN A 1 297 ? -10.410 12.409 11.833 1.00 98.31 297 ASN A CA 1
ATOM 2382 C C . ASN A 1 297 ? -8.990 12.276 11.255 1.00 98.31 297 ASN A C 1
ATOM 2384 O O . ASN A 1 297 ? -8.762 12.573 10.078 1.00 98.31 297 ASN A O 1
ATOM 2388 N N . SER A 1 298 ? -8.020 11.888 12.084 1.00 98.06 298 SER A N 1
ATOM 2389 C CA . SER A 1 298 ? -6.608 11.901 11.695 1.00 98.06 298 SER A CA 1
ATOM 2390 C C . SER A 1 298 ? -5.815 10.712 12.235 1.00 98.06 298 SER A C 1
ATOM 2392 O O . SER A 1 298 ? -5.854 10.427 13.429 1.00 98.06 298 SER A O 1
ATOM 2394 N N . ALA A 1 299 ? -5.038 10.071 11.362 1.00 96.44 299 ALA A N 1
ATOM 2395 C CA . ALA A 1 299 ? -3.980 9.118 11.694 1.00 96.44 299 ALA A CA 1
ATOM 2396 C C . ALA A 1 299 ? -2.649 9.644 11.129 1.00 96.44 299 ALA A C 1
ATOM 2398 O O . ALA A 1 299 ? -2.142 9.160 10.118 1.00 96.44 299 ALA A O 1
ATOM 2399 N N . ALA A 1 300 ? -2.121 10.715 11.732 1.00 90.38 300 ALA A N 1
ATOM 2400 C CA . ALA A 1 300 ? -1.079 11.559 11.131 1.00 90.38 300 ALA A CA 1
ATOM 2401 C C . ALA A 1 300 ? 0.214 10.814 10.750 1.00 90.38 300 ALA A C 1
ATOM 2403 O O . ALA A 1 300 ? 0.896 11.219 9.810 1.00 90.38 300 ALA A O 1
ATOM 2404 N N . PHE A 1 301 ? 0.531 9.733 11.464 1.00 92.56 301 PHE A N 1
ATOM 2405 C CA . PHE A 1 301 ? 1.737 8.930 11.266 1.00 92.56 301 PHE A CA 1
ATOM 2406 C C . PHE A 1 301 ? 1.434 7.481 10.843 1.00 92.56 301 PHE A C 1
ATOM 2408 O O . PHE A 1 301 ? 2.312 6.623 10.912 1.00 92.56 301 PHE A O 1
ATOM 2415 N N . SER A 1 302 ? 0.203 7.199 10.398 1.00 94.69 302 SER A N 1
ATOM 2416 C CA . SER A 1 302 ? -0.241 5.831 10.115 1.00 94.69 302 SER A CA 1
ATOM 2417 C C . SER A 1 302 ? -1.276 5.740 8.990 1.00 94.69 302 SER A C 1
ATOM 2419 O O . SER A 1 302 ? -1.390 6.647 8.163 1.00 94.69 302 SER A O 1
ATOM 2421 N N . THR A 1 303 ? -2.012 4.630 8.927 1.00 96.44 303 THR A N 1
ATOM 2422 C CA . THR A 1 303 ? -3.034 4.351 7.916 1.00 96.44 303 THR A CA 1
ATOM 2423 C C . THR A 1 303 ? -4.459 4.643 8.406 1.00 96.44 303 THR A C 1
ATOM 2425 O O . THR A 1 303 ? -4.738 4.653 9.610 1.00 96.44 303 THR A O 1
ATOM 2428 N N . GLY A 1 304 ? -5.379 4.874 7.464 1.00 97.00 304 GLY A N 1
ATOM 2429 C CA . GLY A 1 304 ? -6.822 4.918 7.717 1.00 97.00 304 GLY A CA 1
ATOM 2430 C C . GLY A 1 304 ? -7.258 6.142 8.516 1.00 97.00 304 GLY A C 1
ATOM 2431 O O . GLY A 1 304 ? -7.581 6.042 9.698 1.00 97.00 304 GLY A O 1
ATOM 2432 N N . GLY A 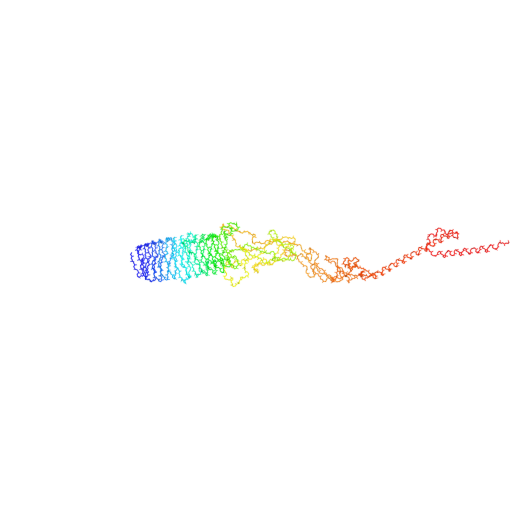1 305 ? -7.278 7.320 7.890 1.00 97.06 305 GLY A N 1
ATOM 2433 C CA . GLY A 1 305 ? -7.483 8.589 8.604 1.00 97.06 305 GLY A CA 1
ATOM 2434 C C . GLY A 1 305 ? -8.838 8.699 9.300 1.00 97.06 305 GLY A C 1
ATOM 2435 O O . GLY A 1 305 ? -8.931 9.320 10.355 1.00 97.06 305 GLY A O 1
ATOM 2436 N N . ALA A 1 306 ? -9.875 8.043 8.778 1.00 97.75 306 ALA A N 1
ATOM 2437 C CA . ALA A 1 306 ? -11.088 7.744 9.533 1.00 97.75 306 ALA A CA 1
ATOM 2438 C C . ALA A 1 306 ? -11.124 6.281 9.980 1.00 97.75 306 ALA A C 1
ATOM 2440 O O . ALA A 1 306 ? -11.305 6.013 11.169 1.00 97.75 306 ALA A O 1
ATOM 2441 N N . ILE A 1 307 ? -10.976 5.353 9.035 1.00 98.38 307 ILE A N 1
ATOM 2442 C CA . ILE A 1 307 ? -11.227 3.927 9.255 1.00 98.38 307 ILE A CA 1
ATOM 2443 C C . ILE A 1 307 ? -10.024 3.125 8.768 1.00 98.38 307 ILE A C 1
ATOM 2445 O O . ILE A 1 307 ? -9.600 3.282 7.625 1.00 98.38 307 ILE A O 1
ATOM 2449 N N . ASN A 1 308 ? -9.509 2.252 9.626 1.00 97.81 308 ASN A N 1
ATOM 2450 C CA . ASN A 1 308 ? -8.513 1.242 9.290 1.00 97.81 308 ASN A CA 1
ATOM 2451 C C . ASN A 1 308 ? -9.119 -0.163 9.420 1.00 97.81 308 ASN A C 1
ATOM 2453 O O . ASN A 1 308 ? -9.762 -0.455 10.429 1.00 97.81 308 ASN A O 1
ATOM 2457 N N . LEU A 1 309 ? -8.902 -1.022 8.424 1.00 97.00 309 LEU A N 1
ATOM 2458 C CA . LEU A 1 309 ? -9.463 -2.371 8.345 1.00 97.00 309 LEU A CA 1
ATOM 2459 C C . LEU A 1 309 ? -8.369 -3.393 8.032 1.00 97.00 309 LEU A C 1
ATOM 2461 O O . LEU A 1 309 ? -7.663 -3.253 7.037 1.00 97.00 309 LEU A O 1
ATOM 2465 N N . SER A 1 310 ? -8.288 -4.455 8.826 1.00 95.44 310 SER A N 1
ATOM 2466 C CA . SER A 1 310 ? -7.454 -5.627 8.552 1.00 95.44 310 SER A CA 1
ATOM 2467 C C . SER A 1 310 ? -8.310 -6.887 8.562 1.00 95.44 310 SER A C 1
ATOM 2469 O O . SER A 1 310 ? -9.148 -7.061 9.454 1.00 95.44 310 SER A O 1
ATOM 2471 N N . TYR A 1 311 ? -8.152 -7.720 7.530 1.00 95.00 311 TYR A N 1
ATOM 2472 C CA . TYR A 1 311 ? -8.905 -8.962 7.324 1.00 95.00 311 TYR A CA 1
ATOM 2473 C C . TYR A 1 311 ? -10.428 -8.801 7.501 1.00 95.00 311 TYR A C 1
ATOM 2475 O O . TYR A 1 311 ? -11.099 -9.590 8.165 1.00 95.00 311 TYR A O 1
ATOM 2483 N N . SER A 1 312 ? -10.982 -7.714 6.958 1.00 95.44 312 SER A N 1
ATOM 2484 C CA . SER A 1 312 ? -12.378 -7.318 7.172 1.00 95.44 312 SER A CA 1
ATOM 2485 C C . SER A 1 312 ? -12.996 -6.790 5.879 1.00 95.44 312 SER A C 1
ATOM 2487 O O . SER A 1 312 ? -12.404 -5.949 5.205 1.00 95.44 312 SER A O 1
ATOM 2489 N N . ASN A 1 313 ? -14.199 -7.252 5.553 1.00 95.94 313 ASN A N 1
ATOM 2490 C CA . ASN A 1 313 ? -15.018 -6.728 4.469 1.00 95.94 313 ASN A CA 1
ATOM 2491 C C . ASN A 1 313 ? -15.843 -5.536 4.968 1.00 95.94 313 ASN A C 1
ATOM 2493 O O . ASN A 1 313 ? -16.606 -5.666 5.927 1.00 95.94 313 ASN A O 1
ATOM 2497 N N . LEU A 1 314 ? -15.707 -4.384 4.311 1.00 95.56 314 LEU A N 1
ATOM 2498 C CA . LEU A 1 314 ? -16.510 -3.200 4.604 1.00 95.56 314 LEU A CA 1
ATOM 2499 C C . LEU A 1 314 ? -17.668 -3.079 3.616 1.00 95.56 314 LEU A C 1
ATOM 2501 O O . LEU A 1 314 ? -17.469 -3.003 2.406 1.00 95.56 314 LEU A O 1
ATOM 2505 N N . ILE A 1 315 ? -18.867 -2.952 4.166 1.00 93.50 315 ILE A N 1
ATOM 2506 C CA . ILE A 1 315 ? -20.104 -2.636 3.468 1.00 93.50 315 ILE A CA 1
ATOM 2507 C C . ILE A 1 315 ? -20.573 -1.293 4.019 1.00 93.50 315 ILE A C 1
ATOM 2509 O O . ILE A 1 315 ? -20.818 -1.142 5.217 1.00 93.50 315 ILE A O 1
ATOM 2513 N N . ILE A 1 316 ? -20.639 -0.281 3.159 1.00 92.31 316 ILE A N 1
ATOM 2514 C CA . ILE A 1 316 ? -20.954 1.089 3.563 1.00 92.31 316 ILE A CA 1
ATOM 2515 C C . ILE A 1 316 ? -22.114 1.633 2.746 1.00 92.31 316 ILE A C 1
ATOM 2517 O O . ILE A 1 316 ? -22.139 1.498 1.527 1.00 92.31 316 ILE A O 1
ATOM 2521 N N . GLU A 1 317 ? -23.052 2.302 3.409 1.00 91.81 317 GLU A N 1
ATOM 2522 C CA . GLU A 1 317 ? -24.249 2.853 2.781 1.00 91.81 317 GLU A CA 1
ATOM 2523 C C . GLU A 1 317 ? -24.681 4.180 3.419 1.00 91.81 317 GLU A C 1
ATOM 2525 O O . GLU A 1 317 ? -24.624 4.376 4.638 1.00 91.81 317 GLU A O 1
ATOM 2530 N N . ASN A 1 318 ? -25.156 5.105 2.576 1.00 91.56 318 ASN A N 1
ATOM 2531 C CA . ASN A 1 318 ? -25.667 6.428 2.955 1.00 91.56 318 ASN A CA 1
ATOM 2532 C C . ASN A 1 318 ? -24.764 7.209 3.930 1.00 91.56 318 ASN A C 1
ATOM 2534 O O . ASN A 1 318 ? -25.264 7.958 4.768 1.00 91.56 318 ASN A O 1
ATOM 2538 N N . SER A 1 319 ? -23.447 7.029 3.842 1.00 94.12 319 SER A N 1
ATOM 2539 C CA . SER A 1 319 ? -22.486 7.566 4.809 1.00 94.12 319 SER A CA 1
ATOM 2540 C C . SER A 1 319 ? -21.554 8.610 4.188 1.00 94.12 319 SER A C 1
ATOM 2542 O O . SER A 1 319 ? -21.311 8.623 2.980 1.00 94.12 319 SER A O 1
ATOM 2544 N N . ASN A 1 320 ? -21.019 9.504 5.021 1.00 95.88 320 ASN A N 1
ATOM 2545 C CA . ASN A 1 320 ? -20.133 10.592 4.608 1.00 95.88 320 ASN A CA 1
ATOM 2546 C C . ASN A 1 320 ? -18.762 10.475 5.290 1.00 95.88 320 ASN A C 1
ATOM 2548 O O . ASN A 1 320 ? -18.679 10.509 6.512 1.00 95.88 320 ASN A O 1
ATOM 2552 N N . ILE A 1 321 ? -17.685 10.384 4.514 1.00 97.94 321 ILE A N 1
ATOM 2553 C CA . ILE A 1 321 ? -16.293 10.321 4.974 1.00 97.94 321 ILE A CA 1
ATOM 2554 C C . ILE A 1 321 ? -15.528 11.445 4.278 1.00 97.94 321 ILE A C 1
ATOM 2556 O O . ILE A 1 321 ? -15.196 11.347 3.095 1.00 97.94 321 ILE A O 1
ATOM 2560 N N . THR A 1 322 ? -15.279 12.543 4.992 1.00 97.94 322 THR A N 1
ATOM 2561 C CA . THR A 1 322 ? -14.722 13.768 4.396 1.00 97.94 322 THR A CA 1
ATOM 2562 C C . THR A 1 322 ? -13.699 14.463 5.277 1.00 97.94 322 THR A C 1
ATOM 2564 O O . THR A 1 322 ? -13.876 14.541 6.493 1.00 97.94 322 THR A O 1
ATOM 2567 N N . SER A 1 323 ? -12.691 15.075 4.657 1.00 98.06 323 SER A N 1
ATOM 2568 C CA . SER A 1 323 ? -11.673 15.883 5.342 1.00 98.06 323 SER A CA 1
ATOM 2569 C C . SER A 1 323 ? -10.854 15.122 6.384 1.00 98.06 323 SER A C 1
ATOM 2571 O O . SER A 1 323 ? -10.318 15.738 7.301 1.00 98.06 323 SER A O 1
ATOM 2573 N N . ASN A 1 324 ? -10.771 13.797 6.275 1.00 98.62 324 ASN A N 1
ATOM 2574 C CA . ASN A 1 324 ? -9.925 12.971 7.131 1.00 98.62 324 ASN A CA 1
ATOM 2575 C C . ASN A 1 324 ? -8.492 12.911 6.573 1.00 98.62 324 ASN A C 1
ATOM 2577 O O . ASN A 1 324 ? -8.280 13.141 5.379 1.00 98.62 324 ASN A O 1
ATOM 2581 N N . THR A 1 325 ? -7.505 12.648 7.433 1.00 98.12 325 THR A N 1
ATOM 2582 C CA . THR A 1 325 ? -6.079 12.714 7.062 1.00 98.12 325 THR A CA 1
ATOM 2583 C C . THR A 1 325 ? -5.274 11.508 7.545 1.00 98.12 325 THR A C 1
ATOM 2585 O O . THR A 1 325 ? -5.399 11.147 8.714 1.00 98.12 325 THR A O 1
ATOM 2588 N N . ALA A 1 326 ? -4.389 10.952 6.714 1.00 97.12 326 ALA A N 1
ATOM 2589 C CA . ALA A 1 326 ? -3.450 9.887 7.100 1.00 97.12 326 ALA A CA 1
ATOM 2590 C C . ALA A 1 326 ? -2.135 9.929 6.299 1.00 97.12 326 ALA A C 1
ATOM 2592 O O . ALA A 1 326 ? -1.964 10.778 5.421 1.00 97.12 326 ALA A O 1
ATOM 2593 N N . LEU A 1 327 ? -1.207 9.001 6.555 1.00 95.19 327 LEU A N 1
ATOM 2594 C CA . LEU A 1 327 ? -0.109 8.730 5.620 1.00 95.19 327 LEU A CA 1
ATOM 2595 C C . LEU A 1 327 ? -0.599 7.935 4.408 1.00 95.19 327 LEU A C 1
ATOM 2597 O O . LEU A 1 327 ? -0.257 8.289 3.283 1.00 95.19 327 LEU A O 1
ATOM 2601 N N . ILE A 1 328 ? -1.425 6.911 4.635 1.00 95.31 328 ILE A N 1
ATOM 2602 C CA . ILE A 1 328 ? -2.019 6.061 3.594 1.00 95.31 328 ILE A CA 1
ATOM 2603 C C . ILE A 1 328 ? -3.511 5.888 3.891 1.00 95.31 328 ILE A C 1
ATOM 2605 O O . ILE A 1 328 ? -3.877 5.635 5.039 1.00 95.31 328 ILE A O 1
ATOM 2609 N N . GLY A 1 329 ? -4.381 6.013 2.887 1.00 96.25 329 GLY A N 1
ATOM 2610 C CA . GLY A 1 329 ? -5.826 5.840 3.087 1.00 96.25 329 GLY A CA 1
ATOM 2611 C C . GLY A 1 329 ? -6.421 6.965 3.938 1.00 96.25 329 GLY A C 1
ATOM 2612 O O . GLY A 1 329 ? -6.837 6.748 5.076 1.00 96.25 329 GLY A O 1
ATOM 2613 N N . GLY A 1 330 ? -6.426 8.195 3.420 1.00 96.88 330 GLY A N 1
ATOM 2614 C CA . GLY A 1 330 ? -6.823 9.396 4.162 1.00 96.88 330 GLY A CA 1
ATOM 2615 C C . GLY A 1 330 ? -8.243 9.318 4.725 1.00 96.88 330 GLY A C 1
ATOM 2616 O O . GLY A 1 330 ? -8.483 9.776 5.838 1.00 96.88 330 GLY A O 1
ATOM 2617 N N . GLY A 1 331 ? -9.173 8.699 3.994 1.00 97.69 331 GLY A N 1
ATOM 2618 C CA . GLY A 1 331 ? -10.489 8.313 4.505 1.00 97.69 331 GLY A CA 1
ATOM 2619 C C . GLY A 1 331 ? -10.465 6.903 5.091 1.00 97.69 331 GLY A C 1
ATOM 2620 O O . GLY A 1 331 ? -10.526 6.727 6.308 1.00 97.69 331 GLY A O 1
ATOM 2621 N N . ILE A 1 332 ? -10.383 5.907 4.212 1.00 98.19 332 ILE A N 1
ATOM 2622 C CA . ILE A 1 332 ? -10.386 4.484 4.556 1.00 98.19 332 ILE A CA 1
ATOM 2623 C C . ILE A 1 332 ? -9.058 3.859 4.133 1.00 98.19 332 ILE A C 1
ATOM 2625 O O . ILE A 1 332 ? -8.590 4.089 3.018 1.00 98.19 332 ILE A O 1
ATOM 2629 N N . TYR A 1 333 ? -8.497 3.023 4.999 1.00 97.31 333 TYR A N 1
ATOM 2630 C CA . TYR A 1 333 ? -7.469 2.057 4.638 1.00 97.31 333 TYR A CA 1
ATOM 2631 C C . TYR A 1 333 ? -7.970 0.635 4.876 1.00 97.31 333 TYR A C 1
ATOM 2633 O O . TYR A 1 333 ? -8.587 0.372 5.912 1.00 97.31 333 TYR A O 1
ATOM 2641 N N . TYR A 1 334 ? -7.689 -0.275 3.946 1.00 95.50 334 TYR A N 1
ATOM 2642 C CA . TYR A 1 334 ? -7.938 -1.704 4.123 1.00 95.50 334 TYR A CA 1
ATOM 2643 C C . TYR A 1 334 ? -6.761 -2.553 3.655 1.00 95.50 334 TYR A C 1
ATOM 2645 O O . TYR A 1 334 ? -6.065 -2.219 2.696 1.00 95.50 334 TYR A O 1
ATOM 2653 N N . GLU A 1 335 ? -6.581 -3.705 4.285 1.00 92.56 335 GLU A N 1
ATOM 2654 C CA . GLU A 1 335 ? -5.606 -4.706 3.871 1.00 92.56 335 GLU A CA 1
ATOM 2655 C C . GLU A 1 335 ? -6.218 -6.106 3.820 1.00 92.56 335 GLU A C 1
ATOM 2657 O O . GLU A 1 335 ? -7.155 -6.428 4.554 1.00 92.56 335 GLU A O 1
ATOM 2662 N N . GLN A 1 336 ? -5.644 -6.946 2.954 1.00 91.62 336 GLN A N 1
ATOM 2663 C CA . GLN A 1 336 ? -5.979 -8.360 2.735 1.00 91.62 336 GLN A CA 1
ATOM 2664 C C . GLN A 1 336 ? -7.351 -8.606 2.089 1.00 91.62 336 GLN A C 1
ATOM 2666 O O . GLN A 1 336 ? -7.411 -9.347 1.115 1.00 91.62 336 GLN A O 1
ATOM 2671 N N . VAL A 1 337 ? -8.428 -7.976 2.559 1.00 94.00 337 VAL A N 1
ATOM 2672 C CA . VAL A 1 337 ? -9.792 -8.148 2.027 1.00 94.00 337 VAL A CA 1
ATOM 2673 C C . VAL A 1 337 ? -10.232 -6.876 1.315 1.00 94.00 337 VAL A C 1
ATOM 2675 O O . VAL A 1 337 ? -10.161 -5.793 1.889 1.00 94.00 337 VAL A O 1
ATOM 2678 N N . ILE A 1 338 ? -10.685 -6.994 0.068 1.00 92.75 338 ILE A N 1
ATOM 2679 C CA . ILE A 1 338 ? -11.231 -5.863 -0.691 1.00 92.75 338 ILE A CA 1
ATOM 2680 C C . ILE A 1 338 ? -12.686 -5.645 -0.283 1.00 92.75 338 ILE A C 1
ATOM 2682 O O . ILE A 1 338 ? -13.477 -6.579 -0.410 1.00 92.75 338 ILE A O 1
ATOM 2686 N N . PRO A 1 339 ? -13.058 -4.428 0.150 1.00 93.31 339 PRO A N 1
ATOM 2687 C CA . PRO A 1 339 ? -14.443 -4.084 0.426 1.00 93.31 339 PRO A CA 1
ATOM 2688 C C . PRO A 1 339 ? -15.368 -4.298 -0.776 1.00 93.31 339 PRO A C 1
ATOM 2690 O O . PRO A 1 339 ? -15.095 -3.798 -1.871 1.00 93.31 339 PRO A O 1
ATOM 2693 N N . ASP A 1 340 ? -16.504 -4.959 -0.556 1.00 88.94 340 ASP A N 1
ATOM 2694 C CA . ASP A 1 340 ? -17.469 -5.277 -1.617 1.00 88.94 340 ASP A CA 1
ATOM 2695 C C . ASP A 1 340 ? -17.967 -4.030 -2.364 1.00 88.94 340 ASP A C 1
ATOM 2697 O O . ASP A 1 340 ? -18.104 -4.056 -3.588 1.00 88.94 340 ASP A O 1
ATOM 2701 N N . PHE A 1 341 ? -18.140 -2.897 -1.672 1.00 87.12 341 PHE A N 1
ATOM 2702 C CA . PHE A 1 341 ? -18.608 -1.655 -2.306 1.00 87.12 341 PHE A CA 1
ATOM 2703 C C . PHE A 1 341 ? -17.652 -1.136 -3.400 1.00 87.12 341 PHE A C 1
ATOM 2705 O O . PHE A 1 341 ? -18.072 -0.422 -4.312 1.00 87.12 341 PHE A O 1
ATOM 2712 N N . LEU A 1 342 ? -16.360 -1.487 -3.342 1.00 87.75 342 LEU A N 1
ATOM 2713 C CA . LEU A 1 342 ? -15.395 -1.148 -4.395 1.00 87.75 342 LEU A CA 1
ATOM 2714 C C . LEU A 1 342 ? -15.565 -2.039 -5.625 1.00 87.75 342 LEU A C 1
ATOM 2716 O O . LEU A 1 342 ? -15.394 -1.577 -6.756 1.00 87.75 342 LEU A O 1
ATOM 2720 N N . LEU A 1 343 ? -15.930 -3.301 -5.406 1.00 82.44 343 LEU A N 1
ATOM 2721 C CA . LEU A 1 343 ? -16.208 -4.264 -6.466 1.00 82.44 343 LEU A CA 1
ATOM 2722 C C . LEU A 1 343 ? -17.517 -3.916 -7.181 1.00 82.44 343 LEU A C 1
ATOM 2724 O O . LEU A 1 343 ? -17.575 -3.932 -8.409 1.00 82.44 343 LEU A O 1
ATOM 2728 N N . GLU A 1 344 ? -18.549 -3.520 -6.439 1.00 76.00 344 GLU A N 1
ATOM 2729 C CA . GLU A 1 344 ? -19.845 -3.105 -6.992 1.00 76.00 344 GLU A CA 1
ATOM 2730 C C . GLU A 1 344 ? -19.742 -1.845 -7.856 1.00 76.00 344 GLU A C 1
ATOM 2732 O O . GLU A 1 344 ? -20.304 -1.797 -8.955 1.00 76.00 344 GLU A O 1
ATOM 2737 N N . LYS A 1 345 ? -18.950 -0.857 -7.422 1.00 68.69 345 LYS A N 1
ATOM 2738 C CA . LYS A 1 345 ? -18.684 0.360 -8.198 1.00 68.69 345 LYS A CA 1
ATOM 2739 C C . LYS A 1 345 ? -18.064 0.057 -9.564 1.00 68.69 345 LYS A C 1
ATOM 2741 O O . LYS A 1 345 ? -18.386 0.721 -10.548 1.00 68.69 345 LYS A O 1
ATOM 2746 N N . SER A 1 346 ? -17.206 -0.963 -9.649 1.00 61.38 346 SER A N 1
ATOM 2747 C CA . SER A 1 346 ? -16.610 -1.395 -10.921 1.00 61.38 346 SER A CA 1
ATOM 2748 C C . SER A 1 346 ? -17.631 -2.010 -11.891 1.00 61.38 346 SER A C 1
ATOM 2750 O O . SER A 1 346 ? -17.446 -1.937 -13.104 1.00 61.38 346 SER A O 1
ATOM 2752 N N . ASN A 1 347 ? -18.748 -2.531 -11.370 1.00 59.31 347 ASN A N 1
ATOM 2753 C CA . ASN A 1 347 ? -19.797 -3.201 -12.139 1.00 59.31 347 ASN A CA 1
ATOM 2754 C C . ASN A 1 347 ? -20.968 -2.277 -12.540 1.00 59.31 347 ASN A C 1
ATOM 2756 O O . ASN A 1 347 ? -21.959 -2.764 -13.081 1.00 59.31 347 ASN A O 1
ATOM 2760 N N . ASN A 1 348 ? -20.867 -0.953 -12.333 1.00 55.53 348 ASN A N 1
ATOM 2761 C CA . ASN A 1 348 ? -21.911 0.037 -12.667 1.00 55.53 348 ASN A CA 1
ATOM 2762 C C . ASN A 1 348 ? -23.288 -0.217 -12.004 1.00 55.53 348 ASN A C 1
ATOM 2764 O O . ASN A 1 348 ? -24.308 0.272 -12.490 1.00 55.53 348 ASN A O 1
ATOM 2768 N N . THR A 1 349 ? -23.347 -0.948 -10.888 1.00 53.03 349 THR A N 1
ATOM 2769 C CA . THR A 1 349 ? -24.604 -1.281 -10.183 1.00 53.03 349 THR A CA 1
ATOM 2770 C C . THR A 1 349 ? -24.941 -0.338 -9.018 1.00 53.03 349 THR A C 1
ATOM 2772 O O . THR A 1 349 ? -25.795 -0.656 -8.194 1.00 53.03 349 THR A O 1
ATOM 2775 N N . ASP A 1 350 ? -24.289 0.823 -8.923 1.00 54.22 350 ASP A N 1
ATOM 2776 C CA . ASP A 1 350 ? -24.268 1.624 -7.694 1.00 54.22 350 ASP A CA 1
ATOM 2777 C C . ASP A 1 350 ? -25.555 2.454 -7.468 1.00 54.22 350 ASP A C 1
ATOM 2779 O O . ASP A 1 350 ? -25.790 3.477 -8.113 1.00 54.22 350 ASP A O 1
ATOM 2783 N N . ASN A 1 351 ? -26.365 2.044 -6.483 1.00 55.38 351 ASN A N 1
ATOM 2784 C CA . ASN A 1 351 ? -27.431 2.852 -5.862 1.00 55.38 351 ASN A CA 1
ATOM 2785 C C . ASN A 1 351 ? -26.946 3.574 -4.580 1.00 55.38 351 ASN A C 1
ATOM 2787 O O . ASN A 1 351 ? -27.739 4.190 -3.857 1.00 55.38 351 ASN A O 1
ATOM 2791 N N . ASN A 1 352 ? -25.646 3.504 -4.280 1.00 63.28 352 ASN A N 1
ATOM 2792 C CA . ASN A 1 352 ? -25.088 3.892 -2.991 1.00 63.28 352 ASN A CA 1
ATOM 2793 C C . ASN A 1 352 ? -24.801 5.402 -2.919 1.00 63.28 352 ASN A C 1
ATOM 2795 O O . ASN A 1 352 ? -23.937 5.934 -3.610 1.00 63.28 352 ASN A O 1
ATOM 2799 N N . LYS A 1 353 ? -25.490 6.120 -2.021 1.00 80.75 353 LYS A N 1
ATOM 2800 C CA . LYS A 1 353 ? -25.334 7.579 -1.812 1.00 80.75 353 LYS A CA 1
ATOM 2801 C C . LYS A 1 353 ? -24.122 7.959 -0.943 1.00 80.75 353 LYS A C 1
ATOM 2803 O O . LYS A 1 353 ? -24.148 8.984 -0.261 1.00 80.75 353 LYS A O 1
ATOM 2808 N N . ASN A 1 354 ? -23.085 7.125 -0.909 1.00 89.38 354 ASN A N 1
ATOM 2809 C CA . ASN A 1 354 ? -21.909 7.374 -0.079 1.00 89.38 354 ASN A CA 1
ATOM 2810 C C . ASN A 1 354 ? -21.082 8.540 -0.618 1.00 89.38 354 ASN A C 1
ATOM 2812 O O . ASN A 1 354 ? -20.893 8.686 -1.825 1.00 89.38 354 ASN A O 1
ATOM 2816 N N . LYS A 1 355 ? -20.526 9.344 0.287 1.00 93.31 355 LYS A N 1
ATOM 2817 C CA . LYS A 1 355 ? -19.641 10.458 -0.051 1.00 93.31 355 LYS A CA 1
ATOM 2818 C C . LYS A 1 355 ? -18.293 10.269 0.633 1.00 93.31 355 LYS A C 1
ATOM 2820 O O . LYS A 1 355 ? -18.135 10.631 1.792 1.00 93.31 355 LYS A O 1
ATOM 2825 N N . ILE A 1 356 ? -17.327 9.709 -0.089 1.00 95.44 356 ILE A N 1
ATOM 2826 C CA . ILE A 1 356 ? -15.952 9.497 0.384 1.00 95.44 356 ILE A CA 1
ATOM 2827 C C . ILE A 1 356 ? -15.040 10.409 -0.442 1.00 95.44 356 ILE A C 1
ATOM 2829 O O . ILE A 1 356 ? -14.506 9.994 -1.465 1.00 95.44 356 ILE A O 1
ATOM 2833 N N . ILE A 1 357 ? -14.961 11.690 -0.071 1.00 95.19 357 ILE A N 1
ATOM 2834 C CA . ILE A 1 357 ? -14.253 12.716 -0.859 1.00 95.19 357 ILE A CA 1
ATOM 2835 C C . ILE A 1 357 ? -13.513 13.711 0.035 1.00 95.19 357 ILE A C 1
ATOM 2837 O O . ILE A 1 357 ? -13.829 13.850 1.215 1.00 95.19 357 ILE A O 1
ATOM 2841 N N . ASN A 1 358 ? -12.605 14.496 -0.547 1.00 96.06 358 ASN A N 1
ATOM 2842 C CA . ASN A 1 358 ? -11.856 15.554 0.143 1.00 96.06 358 ASN A CA 1
ATOM 2843 C C . ASN A 1 358 ? -11.077 15.049 1.364 1.00 96.06 358 ASN A C 1
ATOM 2845 O O . ASN A 1 358 ? -10.864 15.800 2.312 1.00 96.06 358 ASN A O 1
ATOM 2849 N N . ASN A 1 359 ? -10.697 13.777 1.379 1.00 98.25 359 ASN A N 1
ATOM 2850 C CA . ASN A 1 359 ? -9.763 13.251 2.362 1.00 98.25 359 ASN A CA 1
ATOM 2851 C C . ASN A 1 359 ? -8.334 13.417 1.827 1.00 98.25 359 ASN A C 1
ATOM 2853 O O . ASN A 1 359 ? -8.133 13.666 0.638 1.00 98.25 359 ASN A O 1
ATOM 2857 N N . ASN A 1 360 ? -7.338 13.329 2.704 1.00 97.00 360 ASN A N 1
ATOM 2858 C CA . ASN A 1 360 ? -5.952 13.564 2.331 1.00 97.00 360 ASN A CA 1
ATOM 2859 C C . ASN A 1 360 ? -5.023 12.471 2.861 1.00 97.00 360 ASN A C 1
ATOM 2861 O O . ASN A 1 360 ? -5.004 12.200 4.060 1.00 97.00 360 ASN A O 1
ATOM 2865 N N . ALA A 1 361 ? -4.202 11.901 1.987 1.00 96.06 361 ALA A N 1
ATOM 2866 C CA . ALA A 1 361 ? -3.115 11.017 2.365 1.00 96.06 361 ALA A CA 1
ATOM 2867 C C . ALA A 1 361 ? -1.777 11.630 1.949 1.00 96.06 361 ALA A C 1
ATOM 2869 O O . ALA A 1 361 ? -1.686 12.261 0.897 1.00 96.06 361 ALA A O 1
ATOM 2870 N N . LYS A 1 362 ? -0.741 11.466 2.778 1.00 93.75 362 LYS A N 1
ATOM 2871 C CA . LYS A 1 362 ? 0.600 11.987 2.471 1.00 93.75 362 LYS A CA 1
ATOM 2872 C C . LYS A 1 362 ? 1.317 11.167 1.391 1.00 93.75 362 LYS A C 1
ATOM 2874 O O . LYS A 1 362 ? 2.045 11.749 0.595 1.00 93.75 362 LYS A O 1
ATOM 2879 N N . ILE A 1 363 ? 1.142 9.844 1.400 1.00 93.00 363 ILE A N 1
ATOM 2880 C CA . ILE A 1 363 ? 1.830 8.910 0.502 1.00 93.00 363 ILE A CA 1
ATOM 2881 C C . ILE A 1 363 ? 0.915 8.521 -0.667 1.00 93.00 363 ILE A C 1
ATOM 2883 O O . ILE A 1 363 ? 1.297 8.753 -1.809 1.00 93.00 363 ILE A O 1
ATOM 2887 N N . PHE A 1 364 ? -0.261 7.931 -0.404 1.00 94.19 364 PHE A N 1
ATOM 2888 C CA . PHE A 1 364 ? -1.265 7.577 -1.427 1.00 94.19 364 PHE A CA 1
ATOM 2889 C C . PHE A 1 364 ? -2.627 7.202 -0.812 1.00 94.19 364 PHE A C 1
ATOM 2891 O O . PHE A 1 364 ? -2.746 7.041 0.405 1.00 94.19 364 PHE A O 1
ATOM 2898 N N . GLY A 1 365 ? -3.651 7.033 -1.652 1.00 94.69 365 GLY A N 1
ATOM 2899 C CA . GLY A 1 365 ? -5.009 6.673 -1.251 1.00 94.69 365 GLY A CA 1
ATOM 2900 C C . GLY A 1 365 ? -5.684 7.812 -0.503 1.00 94.69 365 GLY A C 1
ATOM 2901 O O . GLY A 1 365 ? -5.935 7.708 0.696 1.00 94.69 365 GLY A O 1
ATOM 2902 N N . HIS A 1 366 ? -5.915 8.943 -1.174 1.00 95.50 366 HIS A N 1
ATOM 2903 C CA . HIS A 1 366 ? -6.484 10.134 -0.540 1.00 95.50 366 HIS A CA 1
ATOM 2904 C C . HIS A 1 366 ? -7.817 9.819 0.137 1.00 95.50 366 HIS A C 1
ATOM 2906 O O . HIS A 1 366 ? -7.977 10.123 1.319 1.00 95.50 366 HIS A O 1
ATOM 2912 N N . ASN A 1 367 ? -8.744 9.174 -0.570 1.00 96.81 367 ASN A N 1
ATOM 2913 C CA . ASN A 1 367 ? -10.021 8.755 -0.000 1.00 96.81 367 ASN A CA 1
ATOM 2914 C C . ASN A 1 367 ? -9.978 7.303 0.442 1.00 96.81 367 ASN A C 1
ATOM 2916 O O . ASN A 1 367 ? -10.464 6.994 1.533 1.00 96.81 367 ASN A O 1
ATOM 2920 N N . ILE A 1 368 ? -9.402 6.439 -0.390 1.00 95.56 368 ILE A N 1
ATOM 2921 C CA . ILE A 1 368 ? -9.386 4.998 -0.173 1.00 95.56 368 ILE A CA 1
ATOM 2922 C C . ILE A 1 368 ? -7.997 4.477 -0.533 1.00 95.56 368 ILE A C 1
ATOM 2924 O O . ILE A 1 368 ? -7.487 4.760 -1.612 1.00 95.56 368 ILE A O 1
ATOM 2928 N N . GLY A 1 369 ? -7.370 3.749 0.387 1.00 93.56 369 GLY A N 1
ATOM 2929 C CA . GLY A 1 369 ? -6.049 3.171 0.179 1.00 93.56 369 GLY A CA 1
ATOM 2930 C C . GLY A 1 369 ? -5.972 1.717 0.623 1.00 93.56 369 GLY A C 1
ATOM 2931 O O . GLY A 1 369 ? -6.607 1.313 1.594 1.00 93.56 369 GLY A O 1
ATOM 2932 N N . SER A 1 370 ? -5.141 0.948 -0.069 1.00 92.69 370 SER A N 1
ATOM 2933 C CA . SER A 1 370 ? -4.784 -0.411 0.327 1.00 92.69 370 SER A CA 1
ATOM 2934 C C . SER A 1 370 ? -3.360 -0.733 -0.105 1.00 92.69 370 SER A C 1
ATOM 2936 O O . SER A 1 370 ? -2.413 -0.599 0.665 1.00 92.69 370 SER A O 1
ATOM 2938 N N . THR A 1 371 ? -3.190 -1.085 -1.376 1.00 89.25 371 THR A N 1
ATOM 2939 C CA . THR A 1 371 ? -1.905 -1.445 -1.969 1.00 89.25 371 THR A CA 1
ATOM 2940 C C . THR A 1 371 ? -1.828 -0.952 -3.412 1.00 89.25 371 THR A C 1
ATOM 2942 O O . THR A 1 371 ? -2.772 -0.354 -3.934 1.00 89.25 371 THR A O 1
ATOM 2945 N N . ILE A 1 372 ? -0.694 -1.194 -4.063 1.00 88.88 372 ILE A N 1
ATOM 2946 C CA . ILE A 1 372 ? -0.474 -0.842 -5.467 1.00 88.88 372 ILE A CA 1
ATOM 2947 C C . ILE A 1 372 ? -1.471 -1.594 -6.339 1.00 88.88 372 ILE A C 1
ATOM 2949 O O . ILE A 1 372 ? -1.723 -2.781 -6.133 1.00 88.88 372 ILE A O 1
ATOM 2953 N N . ARG A 1 373 ? -2.013 -0.909 -7.343 1.00 86.38 373 ARG A N 1
ATOM 2954 C CA . ARG A 1 373 ? -2.925 -1.495 -8.330 1.00 86.38 373 ARG A CA 1
ATOM 2955 C C . ARG A 1 373 ? -2.333 -1.599 -9.712 1.00 86.38 373 ARG A C 1
ATOM 2957 O O . ARG A 1 373 ? -2.748 -2.471 -10.463 1.00 86.38 373 ARG A O 1
ATOM 2964 N N . LYS A 1 374 ? -1.398 -0.720 -10.062 1.00 88.25 374 LYS A N 1
ATOM 2965 C CA . LYS A 1 374 ? -0.856 -0.682 -11.415 1.00 88.25 374 LYS A CA 1
ATOM 2966 C C . LYS A 1 374 ? 0.562 -0.134 -11.434 1.00 88.25 374 LYS A C 1
ATOM 2968 O O . LYS A 1 374 ? 0.871 0.821 -10.726 1.00 88.25 374 LYS A O 1
ATOM 2973 N N . ILE A 1 375 ? 1.397 -0.715 -12.289 1.00 90.06 375 ILE A N 1
ATOM 2974 C CA . ILE A 1 375 ? 2.650 -0.095 -12.727 1.00 90.06 375 ILE A CA 1
ATOM 2975 C C . ILE A 1 375 ? 2.394 0.591 -14.062 1.00 90.06 375 ILE A C 1
ATOM 2977 O O . ILE A 1 375 ? 1.828 -0.012 -14.980 1.00 90.06 375 ILE A O 1
ATOM 2981 N N . ASP A 1 376 ? 2.826 1.839 -14.190 1.00 90.38 376 ASP A N 1
ATOM 2982 C CA . ASP A 1 376 ? 2.751 2.549 -15.458 1.00 90.38 376 ASP A CA 1
ATOM 2983 C C . ASP A 1 376 ? 4.022 3.325 -15.779 1.00 90.38 376 ASP A C 1
ATOM 2985 O O . ASP A 1 376 ? 4.807 3.695 -14.907 1.00 90.38 376 ASP A O 1
ATOM 2989 N N . ILE A 1 377 ? 4.232 3.539 -17.071 1.00 91.31 377 ILE A N 1
ATOM 2990 C CA . ILE A 1 377 ? 5.338 4.332 -17.589 1.00 91.31 377 ILE A CA 1
ATOM 2991 C C . ILE A 1 377 ? 4.920 4.951 -18.916 1.00 91.31 377 ILE A C 1
ATOM 2993 O O . ILE A 1 377 ? 4.439 4.259 -19.820 1.00 91.31 377 ILE A O 1
ATOM 2997 N N . ASP A 1 378 ? 5.143 6.256 -19.040 1.00 90.00 378 ASP A N 1
ATOM 2998 C CA . ASP A 1 378 ? 4.927 6.966 -20.290 1.00 90.00 378 ASP A CA 1
ATOM 2999 C C . ASP A 1 378 ? 5.983 6.590 -21.323 1.00 90.00 378 ASP A C 1
ATOM 3001 O O . ASP A 1 378 ? 7.187 6.576 -21.057 1.00 90.00 378 ASP A O 1
ATOM 3005 N N . LEU A 1 379 ? 5.535 6.386 -22.562 1.00 90.56 379 LEU A N 1
ATOM 3006 C CA . LEU A 1 379 ? 6.412 6.096 -23.698 1.00 90.56 379 LEU A CA 1
ATOM 3007 C C . LEU A 1 379 ? 7.537 7.120 -23.853 1.00 90.56 379 LEU A C 1
ATOM 3009 O O . LEU A 1 379 ? 8.642 6.753 -24.248 1.00 90.56 379 LEU A O 1
ATOM 3013 N N . GLN A 1 380 ? 7.284 8.394 -23.548 1.00 90.62 380 GLN A N 1
ATOM 3014 C CA . GLN A 1 380 ? 8.279 9.463 -23.657 1.00 90.62 380 GLN A CA 1
ATOM 3015 C C . GLN A 1 380 ? 9.453 9.265 -22.694 1.00 90.62 380 GLN A C 1
ATOM 3017 O O . GLN A 1 380 ? 10.589 9.533 -23.084 1.00 90.62 380 GLN A O 1
ATOM 3022 N N . ASN A 1 381 ? 9.206 8.687 -21.518 1.00 92.31 381 ASN A N 1
ATOM 3023 C CA . ASN A 1 381 ? 10.212 8.511 -20.474 1.00 92.31 381 ASN A CA 1
ATOM 3024 C C . ASN A 1 381 ? 11.104 7.274 -20.681 1.00 92.31 381 ASN A C 1
ATOM 3026 O O . ASN A 1 381 ? 12.029 7.026 -19.913 1.00 92.31 381 ASN A O 1
ATOM 3030 N N . ILE A 1 382 ? 10.861 6.501 -21.741 1.00 94.00 382 ILE A N 1
ATOM 3031 C CA . ILE A 1 382 ? 11.727 5.393 -22.150 1.00 94.00 382 ILE A CA 1
ATOM 3032 C C . ILE A 1 382 ? 12.817 5.944 -23.072 1.00 94.00 382 ILE A C 1
ATOM 3034 O O . ILE A 1 382 ? 12.573 6.170 -24.261 1.00 94.00 382 ILE A O 1
ATOM 3038 N N . LYS A 1 383 ? 14.024 6.182 -22.564 1.00 94.88 383 LYS A N 1
ATOM 3039 C CA . LYS A 1 383 ? 15.147 6.638 -23.393 1.00 94.88 383 LYS A CA 1
ATOM 3040 C C . LYS A 1 383 ? 15.839 5.446 -24.038 1.00 94.88 383 LYS A C 1
ATOM 3042 O O . LYS A 1 383 ? 16.328 4.546 -23.356 1.00 94.88 383 LYS A O 1
ATOM 3047 N N . ILE A 1 384 ? 15.879 5.478 -25.364 1.00 93.88 384 ILE A N 1
ATOM 3048 C CA . ILE A 1 384 ? 16.545 4.491 -26.211 1.00 93.88 384 ILE A CA 1
ATOM 3049 C C . ILE A 1 384 ? 17.671 5.170 -27.007 1.00 93.88 384 ILE A C 1
ATOM 3051 O O . ILE A 1 384 ? 17.634 6.391 -27.181 1.00 93.88 384 ILE A O 1
ATOM 3055 N N . PRO A 1 385 ? 18.667 4.408 -27.483 1.00 91.12 385 PRO A N 1
ATOM 3056 C CA . PRO A 1 385 ? 19.769 4.933 -28.281 1.00 91.12 385 PRO A CA 1
ATOM 3057 C C . PRO A 1 385 ? 19.306 5.534 -29.610 1.00 91.12 385 PRO A C 1
ATOM 3059 O O . PRO A 1 385 ? 18.277 5.149 -30.169 1.00 91.12 385 PRO A O 1
ATOM 3062 N N . ASN A 1 386 ? 20.131 6.428 -30.157 1.00 84.44 386 ASN A N 1
ATOM 3063 C CA . ASN A 1 386 ? 19.924 6.979 -31.492 1.00 84.44 386 ASN A CA 1
ATOM 3064 C C . ASN A 1 386 ? 19.913 5.853 -32.539 1.00 84.44 386 ASN A C 1
ATOM 3066 O O . ASN A 1 386 ? 20.809 5.011 -32.559 1.00 84.44 386 ASN A O 1
ATOM 3070 N N . GLY A 1 387 ? 18.905 5.859 -33.414 1.00 83.88 387 GLY A N 1
ATOM 3071 C CA . GLY A 1 387 ? 18.707 4.828 -34.438 1.00 83.88 387 GLY A CA 1
ATOM 3072 C C . GLY A 1 387 ? 17.816 3.659 -34.011 1.00 83.88 387 GLY A C 1
ATOM 3073 O O . GLY A 1 387 ? 17.523 2.817 -34.845 1.00 83.88 387 GLY A O 1
ATOM 3074 N N . SER A 1 388 ? 17.356 3.609 -32.757 1.00 91.75 388 SER A N 1
ATOM 3075 C CA . SER A 1 388 ? 16.287 2.699 -32.331 1.00 91.75 388 SER A CA 1
ATOM 3076 C C . SER A 1 388 ? 14.933 3.415 -32.328 1.00 91.75 388 SER A C 1
ATOM 3078 O O . SER A 1 388 ? 14.859 4.627 -32.116 1.00 91.75 388 SER A O 1
ATOM 3080 N N . VAL A 1 389 ? 13.841 2.667 -32.507 1.00 92.56 389 VAL A N 1
ATOM 3081 C CA . VAL A 1 389 ? 12.471 3.210 -32.511 1.00 92.56 389 VAL A CA 1
ATOM 3082 C C . VAL A 1 389 ? 11.587 2.508 -31.483 1.00 92.56 389 VAL A C 1
ATOM 3084 O O . VAL A 1 389 ? 11.682 1.297 -31.294 1.00 92.56 389 VAL A O 1
ATOM 3087 N N . LYS A 1 390 ? 10.705 3.273 -30.827 1.00 92.94 390 LYS A N 1
ATOM 3088 C CA . LYS A 1 390 ? 9.705 2.782 -29.863 1.00 92.94 390 LYS A CA 1
ATOM 3089 C C . LYS A 1 390 ? 8.298 3.150 -30.319 1.00 92.94 390 LYS A C 1
ATOM 3091 O O . LYS A 1 390 ? 8.075 4.274 -30.765 1.00 92.94 390 LYS A O 1
ATOM 3096 N N . PHE A 1 391 ? 7.344 2.241 -30.169 1.00 90.31 391 PHE A N 1
ATOM 3097 C CA . PHE A 1 391 ? 5.927 2.515 -30.415 1.00 90.31 391 PHE A CA 1
ATOM 3098 C C . PHE A 1 391 ? 5.043 1.619 -29.541 1.00 90.31 391 PHE A C 1
ATOM 3100 O O . PHE A 1 391 ? 5.485 0.610 -28.986 1.00 90.31 391 PHE A O 1
ATOM 3107 N N . LEU A 1 392 ? 3.784 2.028 -29.386 1.00 87.50 392 LEU A N 1
ATOM 3108 C CA . LEU A 1 392 ? 2.777 1.271 -28.652 1.00 87.50 392 LEU A CA 1
ATOM 3109 C C . LEU A 1 392 ? 2.186 0.197 -29.574 1.00 87.50 392 LEU A C 1
ATOM 3111 O O . LEU A 1 392 ? 1.544 0.539 -30.565 1.00 87.50 392 LEU A O 1
ATOM 3115 N N . GLY A 1 393 ? 2.419 -1.080 -29.273 1.00 76.81 393 GLY A N 1
ATOM 3116 C CA . GLY A 1 393 ? 1.722 -2.190 -29.925 1.00 76.81 393 GLY A CA 1
ATOM 3117 C C . GLY A 1 393 ? 0.330 -2.418 -29.324 1.00 76.81 393 GLY A C 1
ATOM 3118 O O . GLY A 1 393 ? -0.072 -1.742 -28.380 1.00 76.81 393 GLY A O 1
ATOM 3119 N N . GLU A 1 394 ? -0.401 -3.416 -29.829 1.00 70.06 394 GLU A N 1
ATOM 3120 C CA . GLU A 1 394 ? -1.770 -3.717 -29.365 1.00 70.06 394 GLU A CA 1
ATOM 3121 C C . GLU A 1 394 ? -1.845 -4.146 -27.887 1.00 70.06 394 GLU A C 1
ATOM 3123 O O . GLU A 1 394 ? -2.876 -3.963 -27.244 1.00 70.06 394 GLU A O 1
ATOM 3128 N N . ARG A 1 395 ? -0.769 -4.733 -27.338 1.00 74.19 395 ARG A N 1
ATOM 3129 C CA . ARG A 1 395 ? -0.729 -5.265 -25.956 1.00 74.19 395 ARG A CA 1
ATOM 3130 C C . ARG A 1 395 ? 0.530 -4.921 -25.156 1.00 74.19 395 ARG A C 1
ATOM 3132 O O . ARG A 1 395 ? 0.561 -5.150 -23.952 1.00 74.19 395 ARG A O 1
ATOM 3139 N N . GLN A 1 396 ? 1.576 -4.412 -25.800 1.00 85.88 396 GLN A N 1
ATOM 3140 C CA . GLN A 1 396 ? 2.886 -4.191 -25.185 1.00 85.88 396 GLN A CA 1
ATOM 3141 C C . GLN A 1 396 ? 3.668 -3.112 -25.932 1.00 85.88 396 GLN A C 1
ATOM 3143 O O . GLN A 1 396 ? 3.321 -2.748 -27.057 1.00 85.88 396 GLN A O 1
ATOM 3148 N N . ILE A 1 397 ? 4.726 -2.599 -25.309 1.00 91.00 397 ILE A N 1
ATOM 3149 C CA . ILE A 1 397 ? 5.606 -1.613 -25.938 1.00 91.00 397 ILE A CA 1
ATOM 3150 C C . ILE A 1 397 ? 6.655 -2.356 -26.768 1.00 91.00 397 ILE A C 1
ATOM 3152 O O . ILE A 1 397 ? 7.335 -3.253 -26.271 1.00 91.00 397 ILE A O 1
ATOM 3156 N N . GLU A 1 398 ? 6.794 -1.983 -28.036 1.00 93.94 398 GLU A N 1
ATOM 3157 C CA . GLU A 1 398 ? 7.777 -2.577 -28.940 1.00 93.94 398 GLU A CA 1
ATOM 3158 C C . GLU A 1 398 ? 8.938 -1.611 -29.171 1.00 93.94 398 GLU A C 1
ATOM 3160 O O . GLU A 1 398 ? 8.742 -0.427 -29.457 1.00 93.94 398 GLU A O 1
ATOM 3165 N N . ILE A 1 399 ? 10.156 -2.141 -29.070 1.00 94.81 399 ILE A N 1
ATOM 3166 C CA . ILE A 1 399 ? 11.407 -1.448 -29.364 1.00 94.81 399 ILE A CA 1
ATOM 3167 C C . ILE A 1 399 ? 12.066 -2.179 -30.529 1.00 94.81 399 ILE A C 1
ATOM 3169 O O . ILE A 1 399 ? 12.397 -3.360 -30.425 1.00 94.81 399 ILE A O 1
ATOM 3173 N N . ARG A 1 400 ? 12.237 -1.490 -31.657 1.00 93.62 400 ARG A N 1
ATOM 3174 C CA . ARG A 1 400 ? 12.877 -2.029 -32.864 1.00 93.62 400 ARG A CA 1
ATOM 3175 C C . ARG A 1 400 ? 14.188 -1.314 -33.140 1.00 93.62 400 ARG A C 1
ATOM 3177 O O . ARG A 1 400 ? 14.449 -0.241 -32.597 1.00 93.62 400 ARG A O 1
ATOM 3184 N N . GLU A 1 401 ? 14.997 -1.928 -33.998 1.00 92.75 401 GLU A N 1
ATOM 3185 C CA . GLU A 1 401 ? 16.303 -1.391 -34.395 1.00 92.75 401 GLU A CA 1
ATOM 3186 C C . GLU A 1 401 ? 17.244 -1.219 -33.191 1.00 92.75 401 GLU A C 1
ATOM 3188 O O . GLU A 1 401 ? 18.069 -0.309 -33.128 1.00 92.75 401 GLU A O 1
ATOM 3193 N N . PHE A 1 402 ? 17.111 -2.106 -32.199 1.00 94.19 402 PHE A N 1
ATOM 3194 C CA . PHE A 1 402 ? 17.959 -2.099 -31.016 1.00 94.19 402 PHE A CA 1
ATOM 3195 C C . PHE A 1 402 ? 19.258 -2.855 -31.308 1.00 94.19 402 PHE A C 1
ATOM 3197 O O . PHE A 1 402 ? 19.233 -3.975 -31.819 1.00 94.19 402 PHE A O 1
ATOM 3204 N N . LYS A 1 403 ? 20.414 -2.265 -31.001 1.00 91.75 403 LYS A N 1
ATOM 3205 C CA . LYS A 1 403 ? 21.702 -2.961 -31.135 1.00 91.75 403 LYS A CA 1
ATOM 3206 C C . LYS A 1 403 ? 22.059 -3.659 -29.832 1.00 91.75 403 LYS A C 1
ATOM 3208 O O . LYS A 1 403 ? 21.860 -3.111 -28.750 1.00 91.75 403 LYS A O 1
ATOM 3213 N N . SER A 1 404 ? 22.604 -4.867 -29.934 1.00 92.25 404 SER A N 1
ATOM 3214 C CA . SER A 1 404 ? 23.042 -5.601 -28.750 1.00 92.25 404 SER A CA 1
ATOM 3215 C C . SER A 1 404 ? 24.230 -4.908 -28.083 1.00 92.25 404 SER A C 1
ATOM 3217 O O . SER A 1 404 ? 25.191 -4.542 -28.759 1.00 92.25 404 SER A O 1
ATOM 3219 N N . GLY A 1 405 ? 24.167 -4.741 -26.762 1.00 89.25 405 GLY A N 1
ATOM 3220 C CA . GLY A 1 405 ? 25.134 -3.963 -25.990 1.00 89.25 405 GLY A CA 1
ATOM 3221 C C . GLY A 1 405 ? 24.723 -2.505 -25.784 1.00 89.25 405 GLY A C 1
ATOM 3222 O O . GLY A 1 405 ? 25.410 -1.791 -25.058 1.00 89.25 405 GLY A O 1
ATOM 3223 N N . ASN A 1 406 ? 23.601 -2.053 -26.345 1.00 91.81 406 ASN A N 1
ATOM 3224 C CA . ASN A 1 406 ? 23.105 -0.710 -26.079 1.00 91.81 406 ASN A CA 1
ATOM 3225 C C . ASN A 1 406 ? 22.427 -0.587 -24.708 1.00 91.81 406 ASN A C 1
ATOM 3227 O O . ASN A 1 406 ? 21.943 -1.560 -24.123 1.00 91.81 406 ASN A O 1
ATOM 3231 N N . GLN A 1 407 ? 22.365 0.651 -24.213 1.00 94.12 407 GLN A N 1
ATOM 3232 C CA . GLN A 1 407 ? 21.660 0.999 -22.984 1.00 94.12 407 GLN A CA 1
ATOM 3233 C C . GLN A 1 407 ? 20.216 1.427 -23.253 1.00 94.12 407 GLN A C 1
ATOM 3235 O O . GLN A 1 407 ? 19.931 2.121 -24.228 1.00 94.12 407 GLN A O 1
ATOM 3240 N N . ILE A 1 408 ? 19.325 1.055 -22.342 1.00 95.25 408 ILE A N 1
ATOM 3241 C CA . ILE A 1 408 ? 17.963 1.563 -22.227 1.00 95.25 408 ILE A CA 1
ATOM 3242 C C . ILE A 1 408 ? 17.779 2.176 -20.838 1.00 95.25 408 ILE A C 1
ATOM 3244 O O . ILE A 1 408 ? 18.256 1.632 -19.838 1.00 95.25 408 ILE A O 1
ATOM 3248 N N . SER A 1 409 ? 17.093 3.313 -20.778 1.00 94.75 409 SER A N 1
ATOM 3249 C CA . SER A 1 409 ? 16.703 3.946 -19.520 1.00 94.75 409 SER A CA 1
ATOM 3250 C C . SER A 1 409 ? 15.187 4.064 -19.452 1.00 94.75 409 SER A C 1
ATOM 3252 O O . SER A 1 409 ? 14.549 4.562 -20.379 1.00 94.75 409 SER A O 1
ATOM 3254 N N . PHE A 1 410 ? 14.619 3.601 -18.351 1.00 94.31 410 PHE A N 1
ATOM 3255 C CA . PHE A 1 410 ? 13.226 3.775 -17.981 1.00 94.31 410 PHE A CA 1
ATOM 3256 C C . PHE A 1 410 ? 13.185 4.834 -16.893 1.00 94.31 410 PHE A C 1
ATOM 3258 O O . PHE A 1 410 ? 13.615 4.584 -15.769 1.00 94.31 410 PHE A O 1
ATOM 3265 N N . GLU A 1 411 ? 12.712 6.025 -17.234 1.00 92.81 411 GLU A N 1
ATOM 3266 C CA . GLU A 1 411 ? 12.602 7.128 -16.287 1.00 92.81 411 GLU A CA 1
ATOM 3267 C C . GLU A 1 411 ? 11.152 7.288 -15.832 1.00 92.81 411 GLU A C 1
ATOM 3269 O O . GLU A 1 411 ? 10.212 7.034 -16.584 1.00 92.81 411 GLU A O 1
ATOM 3274 N N . GLY A 1 412 ? 10.951 7.704 -14.586 1.00 90.44 412 GLY A N 1
ATOM 3275 C CA . GLY A 1 412 ? 9.624 8.063 -14.101 1.00 90.44 412 GLY A CA 1
ATOM 3276 C C . GLY A 1 412 ? 8.618 6.906 -14.081 1.00 90.44 412 GLY A C 1
ATOM 3277 O O . GLY A 1 412 ? 7.451 7.138 -14.384 1.00 90.44 412 GLY A O 1
ATOM 3278 N N . ILE A 1 413 ? 9.036 5.677 -13.750 1.00 92.88 413 ILE A N 1
ATOM 3279 C CA . ILE A 1 413 ? 8.105 4.552 -13.548 1.00 92.88 413 ILE A CA 1
ATOM 3280 C C . ILE A 1 413 ? 7.190 4.890 -12.367 1.00 92.88 413 ILE A C 1
ATOM 3282 O O . ILE A 1 413 ? 7.670 5.133 -11.257 1.00 92.88 413 ILE A O 1
ATOM 3286 N N . GLN A 1 414 ? 5.880 4.901 -12.598 1.00 91.81 414 GLN A N 1
ATOM 3287 C CA . GLN A 1 414 ? 4.876 5.237 -11.597 1.00 91.81 414 GLN A CA 1
ATOM 3288 C C . GLN A 1 414 ? 4.227 3.976 -11.033 1.00 91.81 414 GLN A C 1
ATOM 3290 O O . GLN A 1 414 ? 3.789 3.089 -11.766 1.00 91.81 414 GLN A O 1
ATOM 3295 N N . LEU A 1 415 ? 4.139 3.929 -9.708 1.00 91.06 415 LEU A N 1
ATOM 3296 C CA . LEU A 1 415 ? 3.308 2.976 -8.984 1.00 91.06 415 LEU A CA 1
ATOM 3297 C C . LEU A 1 415 ? 2.006 3.691 -8.641 1.00 91.06 415 LEU A C 1
ATOM 3299 O O . LEU A 1 415 ? 2.046 4.745 -8.006 1.00 91.06 415 LEU A O 1
ATOM 3303 N N . LEU A 1 416 ? 0.884 3.144 -9.094 1.00 90.81 416 LEU A N 1
ATOM 3304 C CA . LEU A 1 416 ? -0.432 3.755 -8.957 1.00 90.81 416 LEU A CA 1
ATOM 3305 C C . LEU A 1 416 ? -1.285 2.980 -7.954 1.00 90.81 416 LEU A C 1
ATOM 3307 O O . LEU A 1 416 ? -1.268 1.744 -7.932 1.00 90.81 416 LEU A O 1
ATOM 3311 N N . ASP A 1 417 ? -2.039 3.715 -7.145 1.00 90.62 417 ASP A N 1
ATOM 3312 C CA . ASP A 1 417 ? -3.034 3.171 -6.224 1.00 90.62 417 ASP A CA 1
ATOM 3313 C C . ASP A 1 417 ? -4.386 2.888 -6.913 1.00 90.62 417 ASP A C 1
ATOM 3315 O O . ASP A 1 417 ? -4.536 2.982 -8.132 1.00 90.62 417 ASP A O 1
ATOM 3319 N N . GLU A 1 418 ? -5.390 2.505 -6.127 1.00 86.88 418 GLU A N 1
ATOM 3320 C CA . GLU A 1 418 ? -6.757 2.220 -6.593 1.00 86.88 418 GLU A CA 1
ATOM 3321 C C . GLU A 1 418 ? -7.559 3.431 -7.056 1.00 86.88 418 GLU A C 1
ATOM 3323 O O . GLU A 1 418 ? -8.559 3.280 -7.757 1.00 86.88 418 GLU A O 1
ATOM 3328 N N . GLU A 1 419 ? -7.102 4.628 -6.717 1.00 89.25 419 GLU A N 1
ATOM 3329 C CA . GLU A 1 419 ? -7.654 5.883 -7.203 1.00 89.25 419 GLU A CA 1
ATOM 3330 C C . GLU A 1 419 ? -6.874 6.397 -8.434 1.00 89.25 419 GLU A C 1
ATOM 3332 O O . GLU A 1 419 ? -7.155 7.490 -8.923 1.00 89.25 419 GLU A O 1
ATOM 3337 N N . ASN A 1 420 ? -5.940 5.596 -8.975 1.00 90.06 420 ASN A N 1
ATOM 3338 C CA . ASN A 1 420 ? -4.984 5.941 -10.036 1.00 90.06 420 ASN A CA 1
ATOM 3339 C C . ASN A 1 420 ? -4.048 7.110 -9.685 1.00 90.06 420 ASN A C 1
ATOM 3341 O O . ASN A 1 420 ? -3.528 7.779 -10.580 1.00 90.06 420 ASN A O 1
ATOM 3345 N N . ASN A 1 421 ? -3.807 7.354 -8.398 1.00 91.00 421 ASN A N 1
ATOM 3346 C CA . ASN A 1 421 ? -2.845 8.351 -7.951 1.00 91.00 421 ASN A CA 1
ATOM 3347 C C . ASN A 1 421 ? -1.451 7.725 -7.798 1.00 91.00 421 ASN A C 1
ATOM 3349 O O . ASN A 1 421 ? -1.335 6.563 -7.396 1.00 91.00 421 ASN A O 1
ATOM 3353 N N . PRO A 1 422 ? -0.377 8.479 -8.089 1.00 91.06 422 PRO A N 1
ATOM 3354 C CA . PRO A 1 422 ? 0.984 8.009 -7.881 1.00 91.06 422 PRO A CA 1
ATOM 3355 C C . PRO A 1 422 ? 1.316 7.907 -6.391 1.00 91.06 422 PRO A C 1
ATOM 3357 O O . PRO A 1 422 ? 0.972 8.786 -5.603 1.00 91.06 422 PRO A O 1
ATOM 3360 N N . ILE A 1 423 ? 2.060 6.869 -6.020 1.00 91.06 423 ILE A N 1
ATOM 3361 C CA . ILE A 1 423 ? 2.613 6.721 -4.671 1.00 91.06 423 ILE A CA 1
ATOM 3362 C C . ILE A 1 423 ? 3.757 7.712 -4.476 1.00 91.06 423 ILE A C 1
ATOM 3364 O O . ILE A 1 423 ? 4.706 7.717 -5.252 1.00 91.06 423 ILE A O 1
ATOM 3368 N N . LEU A 1 424 ? 3.700 8.529 -3.425 1.00 88.19 424 LEU A N 1
ATOM 3369 C CA . LEU A 1 424 ? 4.664 9.599 -3.162 1.00 88.19 424 LEU A CA 1
ATOM 3370 C C . LEU A 1 424 ? 5.599 9.244 -1.993 1.00 88.19 424 LEU A C 1
ATOM 3372 O O . LEU A 1 424 ? 5.284 9.519 -0.836 1.00 88.19 424 LEU A O 1
ATOM 3376 N N . THR A 1 425 ? 6.777 8.671 -2.275 1.00 82.50 425 THR A N 1
ATOM 3377 C CA . THR A 1 425 ? 7.790 8.375 -1.231 1.00 82.50 425 THR A CA 1
ATOM 3378 C C . THR A 1 425 ? 9.018 9.288 -1.250 1.00 82.50 425 THR A C 1
ATOM 3380 O O . THR A 1 425 ? 9.738 9.368 -0.257 1.00 82.50 425 THR A O 1
ATOM 3383 N N . SER A 1 426 ? 9.242 10.043 -2.330 1.00 70.25 426 SER A N 1
ATOM 3384 C CA . SER A 1 426 ? 10.469 10.836 -2.526 1.00 70.25 426 SER A CA 1
ATOM 3385 C C . SER A 1 426 ? 10.660 11.984 -1.526 1.00 70.25 426 SER A C 1
ATOM 3387 O O . SER A 1 426 ? 11.781 12.443 -1.329 1.00 70.25 426 SER A O 1
ATOM 3389 N N . ASN A 1 427 ? 9.584 12.443 -0.879 1.00 67.94 427 ASN A N 1
ATOM 3390 C CA . ASN A 1 427 ? 9.597 13.583 0.047 1.00 67.94 427 ASN A CA 1
ATOM 3391 C C . ASN A 1 427 ? 9.525 13.160 1.524 1.00 67.94 427 ASN A C 1
ATOM 3393 O O . ASN A 1 427 ? 9.241 13.987 2.395 1.00 67.94 427 ASN A O 1
ATOM 3397 N N . ILE A 1 428 ? 9.724 11.874 1.823 1.00 80.00 428 ILE A N 1
ATOM 3398 C CA . ILE A 1 428 ? 9.705 11.385 3.199 1.00 80.00 428 ILE A CA 1
ATOM 3399 C C . ILE A 1 428 ? 10.991 11.837 3.899 1.00 80.00 428 ILE A C 1
ATOM 3401 O O . ILE A 1 428 ? 12.092 11.388 3.585 1.00 80.00 428 ILE A O 1
ATOM 3405 N N . ASN A 1 429 ? 10.846 12.731 4.875 1.00 79.69 429 ASN A N 1
ATOM 3406 C CA . ASN A 1 429 ? 11.949 13.154 5.726 1.00 79.69 429 ASN A CA 1
ATOM 3407 C C . ASN A 1 429 ? 12.391 11.986 6.626 1.00 79.69 429 ASN A C 1
ATOM 3409 O O . ASN A 1 429 ? 11.568 11.403 7.330 1.00 79.69 429 ASN A O 1
ATOM 3413 N N . ILE A 1 430 ? 13.688 11.665 6.634 1.00 81.12 430 ILE A N 1
ATOM 3414 C CA . ILE A 1 430 ? 14.269 10.557 7.414 1.00 81.12 430 ILE A CA 1
ATOM 3415 C C . ILE A 1 430 ? 13.947 10.682 8.907 1.00 81.12 430 ILE A C 1
ATOM 3417 O O . ILE A 1 430 ? 13.681 9.674 9.560 1.00 81.12 430 ILE A O 1
ATOM 3421 N N . THR A 1 431 ? 13.930 11.903 9.451 1.00 82.75 431 THR A N 1
ATOM 3422 C CA . THR A 1 431 ? 13.585 12.114 10.864 1.00 82.75 431 THR A CA 1
ATOM 3423 C C . THR A 1 431 ? 12.104 11.866 11.139 1.00 82.75 431 THR A C 1
ATOM 3425 O O . THR A 1 431 ? 11.763 11.384 12.212 1.00 82.75 431 THR A O 1
ATOM 3428 N N . GLU A 1 432 ? 11.219 12.145 10.178 1.00 85.00 432 GLU A N 1
ATOM 3429 C CA . GLU A 1 432 ? 9.786 11.854 10.299 1.00 85.00 432 GLU A CA 1
ATOM 3430 C C . GLU A 1 432 ? 9.485 10.367 10.111 1.00 85.00 432 GLU A C 1
ATOM 3432 O O . GLU A 1 432 ? 8.606 9.838 10.785 1.00 85.00 432 GLU A O 1
ATOM 3437 N N . PHE A 1 433 ? 10.222 9.687 9.229 1.00 88.69 433 PHE A N 1
ATOM 3438 C CA . PHE A 1 433 ? 10.005 8.277 8.903 1.00 88.69 433 PHE A CA 1
ATOM 3439 C C . PHE A 1 433 ? 10.114 7.359 10.126 1.00 88.69 433 PHE A C 1
ATOM 3441 O O . PHE A 1 433 ? 9.378 6.384 10.229 1.00 88.69 433 PHE A O 1
ATOM 3448 N N . GLN A 1 434 ? 10.975 7.707 11.089 1.00 87.38 434 GLN A N 1
ATOM 3449 C CA . GLN A 1 434 ? 11.127 6.974 12.352 1.00 87.38 434 GLN A CA 1
ATOM 3450 C C . GLN A 1 434 ? 9.855 6.970 13.213 1.00 87.38 434 GLN A C 1
ATOM 3452 O O . GLN A 1 434 ? 9.693 6.083 14.048 1.00 87.38 434 GLN A O 1
ATOM 3457 N N . PHE A 1 435 ? 8.963 7.946 13.023 1.00 88.62 435 PHE A N 1
ATOM 3458 C CA . PHE A 1 435 ? 7.699 8.045 13.754 1.00 88.62 435 PHE A CA 1
ATOM 3459 C C . PHE A 1 435 ? 6.535 7.355 13.042 1.00 88.62 435 PHE A C 1
ATOM 3461 O O . PHE A 1 435 ? 5.450 7.281 13.613 1.00 88.62 435 PHE A O 1
ATOM 3468 N N . TYR A 1 436 ? 6.727 6.881 11.808 1.00 92.50 436 TYR A N 1
ATOM 3469 C CA . TYR A 1 436 ? 5.666 6.196 11.070 1.00 92.50 436 TYR A CA 1
ATOM 3470 C C . TYR A 1 436 ? 5.407 4.824 11.691 1.00 92.50 436 TYR A C 1
ATOM 3472 O O . TYR A 1 436 ? 6.317 4.226 12.265 1.00 92.50 436 TYR A O 1
ATOM 3480 N N . SER A 1 437 ? 4.189 4.306 11.569 1.00 91.50 437 SER A N 1
ATOM 3481 C CA . SER A 1 437 ? 3.882 2.955 12.044 1.00 91.50 437 SER A CA 1
ATOM 3482 C C . SER A 1 437 ? 4.683 1.877 11.308 1.00 91.50 437 SER A C 1
ATOM 3484 O O . SER A 1 437 ? 5.134 2.069 10.174 1.00 91.50 437 SER A O 1
ATOM 3486 N N . SER A 1 438 ? 4.844 0.715 11.949 1.00 90.56 438 SER A N 1
ATOM 3487 C CA . SER A 1 438 ? 5.538 -0.450 11.378 1.00 90.56 438 SER A CA 1
ATOM 3488 C C . SER A 1 438 ? 4.986 -0.853 10.013 1.00 90.56 438 SER A C 1
ATOM 3490 O O . SER A 1 438 ? 5.745 -1.217 9.115 1.00 90.56 438 SER A O 1
ATOM 3492 N N . ASP A 1 439 ? 3.673 -0.739 9.838 1.00 88.62 439 ASP A N 1
ATOM 3493 C CA . ASP A 1 439 ? 2.977 -1.157 8.625 1.00 88.62 439 ASP A CA 1
ATOM 3494 C C . ASP A 1 439 ? 3.350 -0.230 7.463 1.00 88.62 439 ASP A C 1
ATOM 3496 O O . ASP A 1 439 ? 3.754 -0.689 6.395 1.00 88.62 439 ASP A O 1
ATOM 3500 N N . VAL A 1 440 ? 3.360 1.086 7.700 1.00 91.75 440 VAL A N 1
ATOM 3501 C CA . VAL A 1 440 ? 3.800 2.076 6.705 1.00 91.75 440 VAL A CA 1
ATOM 3502 C C . VAL A 1 440 ? 5.292 1.932 6.399 1.00 91.75 440 VAL A C 1
ATOM 3504 O O . VAL A 1 440 ? 5.688 1.979 5.233 1.00 91.75 440 VAL A O 1
ATOM 3507 N N . GLN A 1 441 ? 6.132 1.746 7.423 1.00 91.38 441 GLN A N 1
ATOM 3508 C CA . GLN A 1 441 ? 7.575 1.574 7.230 1.00 91.38 441 GLN A CA 1
ATOM 3509 C C . GLN A 1 441 ? 7.882 0.330 6.389 1.00 91.38 441 GLN A C 1
ATOM 3511 O O . GLN A 1 441 ? 8.651 0.415 5.429 1.00 91.38 441 GLN A O 1
ATOM 3516 N N . SER A 1 442 ? 7.256 -0.804 6.717 1.00 89.44 442 SER A N 1
ATOM 3517 C CA . SER A 1 442 ? 7.433 -2.065 5.994 1.00 89.44 442 SER A CA 1
ATOM 3518 C C . SER A 1 442 ? 6.931 -1.967 4.553 1.00 89.44 442 SER A C 1
ATOM 3520 O O . SER A 1 442 ? 7.645 -2.381 3.639 1.00 89.44 442 SER A O 1
ATOM 3522 N N . PHE A 1 443 ? 5.779 -1.322 4.329 1.00 89.44 443 PHE A N 1
ATOM 3523 C CA . PHE A 1 443 ? 5.267 -1.043 2.992 1.00 89.44 443 PHE A CA 1
ATOM 3524 C C . PHE A 1 443 ? 6.289 -0.252 2.171 1.00 89.44 443 PHE A C 1
ATOM 3526 O O . PHE A 1 443 ? 6.730 -0.735 1.130 1.00 89.44 443 PHE A O 1
ATOM 3533 N N . VAL A 1 444 ? 6.742 0.910 2.658 1.00 88.94 444 VAL A N 1
ATOM 3534 C CA . VAL A 1 444 ? 7.697 1.772 1.934 1.00 88.94 444 VAL A CA 1
ATOM 3535 C C . VAL A 1 444 ? 9.014 1.040 1.649 1.00 88.94 444 VAL A C 1
ATOM 3537 O O . VAL A 1 444 ? 9.557 1.155 0.554 1.00 88.94 444 VAL A O 1
ATOM 3540 N N . GLN A 1 445 ? 9.522 0.248 2.596 1.00 86.75 445 GLN A N 1
ATOM 3541 C CA . GLN A 1 445 ? 10.764 -0.520 2.426 1.00 86.75 445 GLN A CA 1
ATOM 3542 C C . GLN A 1 445 ? 10.630 -1.705 1.453 1.00 86.75 445 GLN A C 1
ATOM 3544 O O . GLN A 1 445 ? 11.632 -2.129 0.854 1.00 86.75 445 GLN A O 1
ATOM 3549 N N . SER A 1 446 ? 9.412 -2.238 1.299 1.00 86.06 446 SER A N 1
ATOM 3550 C CA . SER A 1 446 ? 9.086 -3.318 0.360 1.00 86.06 446 SER A CA 1
ATOM 3551 C C . SER A 1 446 ? 8.963 -2.848 -1.091 1.00 86.06 446 SER A C 1
ATOM 3553 O O . SER A 1 446 ? 9.018 -3.673 -1.998 1.00 86.06 446 SER A O 1
ATOM 3555 N N . LEU A 1 447 ? 8.845 -1.535 -1.331 1.00 87.38 447 LEU A N 1
ATOM 3556 C CA . LEU A 1 447 ? 8.732 -0.984 -2.677 1.00 87.38 447 LEU A CA 1
ATOM 3557 C C . LEU A 1 447 ? 10.040 -1.166 -3.451 1.00 87.38 447 LEU A C 1
ATOM 3559 O O . LEU A 1 447 ? 11.041 -0.490 -3.202 1.00 87.38 447 LEU A O 1
ATOM 3563 N N . SER A 1 448 ? 10.016 -2.073 -4.422 1.00 88.81 448 SER A N 1
ATOM 3564 C CA . SER A 1 448 ? 11.097 -2.257 -5.380 1.00 88.81 448 SER A CA 1
ATOM 3565 C C . SER A 1 448 ? 10.565 -2.698 -6.731 1.00 88.81 448 SER A C 1
ATOM 3567 O O . SER A 1 448 ? 9.737 -3.604 -6.833 1.00 88.81 448 SER A O 1
ATOM 3569 N N . VAL A 1 449 ? 11.060 -2.031 -7.769 1.00 92.31 449 VAL A N 1
ATOM 3570 C CA . VAL A 1 449 ? 10.768 -2.362 -9.161 1.00 92.31 449 VAL A CA 1
ATOM 3571 C C . VAL A 1 449 ? 12.011 -2.991 -9.763 1.00 92.31 449 VAL A C 1
ATOM 3573 O O . VAL A 1 449 ? 13.121 -2.478 -9.580 1.00 92.31 449 VAL A O 1
ATOM 3576 N N . SER A 1 450 ? 11.820 -4.083 -10.491 1.00 93.56 450 SER A N 1
ATOM 3577 C CA . SER A 1 450 ? 12.889 -4.816 -11.151 1.00 93.56 450 SER A CA 1
ATOM 3578 C C . SER A 1 450 ? 12.584 -5.086 -12.620 1.00 93.56 450 SER A C 1
ATOM 3580 O O . SER A 1 450 ? 11.446 -5.015 -13.090 1.00 93.56 450 SER A O 1
ATOM 3582 N N . LEU A 1 451 ? 13.648 -5.359 -13.367 1.00 94.69 451 LEU A N 1
ATOM 3583 C CA . LEU A 1 451 ? 13.587 -5.889 -14.715 1.00 94.69 451 LEU A CA 1
ATOM 3584 C C . LEU A 1 451 ? 13.583 -7.413 -14.640 1.00 94.69 451 LEU A C 1
ATOM 3586 O O . LEU A 1 451 ? 14.479 -8.011 -14.049 1.00 94.69 451 LEU A O 1
ATOM 3590 N N . ASN A 1 452 ? 12.605 -8.034 -15.287 1.00 93.62 452 ASN A N 1
ATOM 3591 C CA . ASN A 1 452 ? 12.499 -9.475 -15.436 1.00 93.62 452 ASN A CA 1
ATOM 3592 C C . ASN A 1 452 ? 12.638 -9.869 -16.913 1.00 93.62 452 ASN A C 1
ATOM 3594 O O . ASN A 1 452 ? 12.109 -9.210 -17.809 1.00 93.62 452 ASN A O 1
ATOM 3598 N N . TRP A 1 453 ? 13.370 -10.946 -17.168 1.00 93.75 453 TRP A N 1
ATOM 3599 C CA . TRP A 1 453 ? 13.617 -11.501 -18.498 1.00 93.75 453 TRP A CA 1
ATOM 3600 C C . TRP A 1 453 ? 13.804 -13.018 -18.389 1.00 93.75 453 TRP A C 1
ATOM 3602 O O . TRP A 1 453 ? 13.878 -13.568 -17.291 1.00 93.75 453 TRP A O 1
ATOM 3612 N N . ASP A 1 454 ? 13.898 -13.713 -19.523 1.00 92.12 454 ASP A N 1
ATOM 3613 C CA . ASP A 1 454 ? 14.158 -15.155 -19.528 1.00 92.12 454 ASP A CA 1
ATOM 3614 C C . ASP A 1 454 ? 15.591 -15.470 -19.062 1.00 92.12 454 ASP A C 1
ATOM 3616 O O . ASP A 1 454 ? 16.542 -15.466 -19.845 1.00 92.12 454 ASP A O 1
ATOM 3620 N N . GLN A 1 455 ? 15.737 -15.757 -17.767 1.00 86.38 455 GLN A N 1
ATOM 3621 C CA . GLN A 1 455 ? 17.009 -16.128 -17.144 1.00 86.38 455 GLN A CA 1
ATOM 3622 C C . GLN A 1 455 ? 17.465 -17.555 -17.490 1.00 86.38 455 GLN A C 1
ATOM 3624 O O . GLN A 1 455 ? 18.627 -17.893 -17.262 1.00 86.38 455 GLN A O 1
ATOM 3629 N N . SER A 1 456 ? 16.587 -18.406 -18.042 1.00 88.94 456 SER A N 1
ATOM 3630 C CA . SER A 1 456 ? 16.979 -19.755 -18.478 1.00 88.94 456 SER A CA 1
ATOM 3631 C C . SER A 1 456 ? 17.884 -19.699 -19.713 1.00 88.94 456 SER A C 1
ATOM 3633 O O . SER A 1 456 ? 18.786 -20.524 -19.888 1.00 88.94 456 SER A O 1
ATOM 3635 N N . ASN A 1 457 ? 17.697 -18.666 -20.535 1.00 90.50 457 ASN A N 1
ATOM 3636 C CA . ASN A 1 457 ? 18.510 -18.390 -21.700 1.00 90.50 457 ASN A CA 1
ATOM 3637 C C . ASN A 1 457 ? 19.726 -17.529 -21.331 1.00 90.50 457 ASN A C 1
ATOM 3639 O O . ASN A 1 457 ? 19.701 -16.303 -21.406 1.00 90.50 457 ASN A O 1
ATOM 3643 N N . LYS A 1 458 ? 20.840 -18.192 -21.014 1.00 86.56 458 LYS A N 1
ATOM 3644 C CA . LYS A 1 458 ? 22.124 -17.558 -20.655 1.00 86.56 458 LYS A CA 1
ATOM 3645 C C . LYS A 1 458 ? 22.712 -16.605 -21.710 1.00 86.56 458 LYS A C 1
ATOM 3647 O O . LYS A 1 458 ? 23.621 -15.831 -21.401 1.00 86.56 458 LYS A O 1
ATOM 3652 N N . LYS A 1 459 ? 22.205 -16.654 -22.949 1.00 89.62 459 LYS A N 1
ATOM 3653 C CA . LYS A 1 459 ? 22.591 -15.736 -24.028 1.00 89.62 459 LYS A CA 1
ATOM 3654 C C . LYS A 1 459 ? 21.946 -14.355 -23.891 1.00 89.62 459 LYS A C 1
ATOM 3656 O O . LYS A 1 459 ? 22.365 -13.452 -24.604 1.00 89.62 459 LYS A O 1
ATOM 3661 N N . ILE A 1 460 ? 20.915 -14.207 -23.053 1.00 91.62 460 ILE A N 1
ATOM 3662 C CA . ILE A 1 460 ? 20.313 -12.919 -22.700 1.00 91.62 460 ILE A CA 1
ATOM 3663 C C . ILE A 1 460 ? 20.994 -12.416 -21.433 1.00 91.62 460 ILE A C 1
ATOM 3665 O O . ILE A 1 460 ? 20.991 -13.088 -20.401 1.00 91.62 460 ILE A O 1
ATOM 3669 N N . GLN A 1 461 ? 21.543 -11.209 -21.494 1.00 91.44 461 GLN A N 1
ATOM 3670 C CA . GLN A 1 461 ? 22.143 -10.555 -20.341 1.00 91.44 461 GLN A CA 1
ATOM 3671 C C . GLN A 1 461 ? 21.656 -9.118 -20.233 1.00 91.44 461 GLN A C 1
ATOM 3673 O O . GLN A 1 461 ? 21.752 -8.335 -21.176 1.00 91.44 461 GLN A O 1
ATOM 3678 N N . VAL A 1 462 ? 21.158 -8.772 -19.051 1.00 92.12 462 VAL A N 1
ATOM 3679 C CA . VAL A 1 462 ? 20.755 -7.415 -18.691 1.00 92.12 462 VAL A CA 1
ATOM 3680 C C . VAL A 1 462 ? 21.636 -6.992 -17.520 1.00 92.12 462 VAL A C 1
ATOM 3682 O O . VAL A 1 462 ? 21.584 -7.598 -16.451 1.00 92.12 462 VAL A O 1
ATOM 3685 N N . ILE A 1 463 ? 22.500 -6.000 -17.735 1.00 89.75 463 ILE A N 1
ATOM 3686 C CA . ILE A 1 463 ? 23.489 -5.537 -16.748 1.00 89.75 463 ILE A CA 1
ATOM 3687 C C . ILE A 1 463 ? 23.229 -4.066 -16.421 1.00 89.75 463 ILE A C 1
ATOM 3689 O O . ILE A 1 463 ? 22.847 -3.291 -17.291 1.00 89.75 463 ILE A O 1
ATOM 3693 N N . GLY A 1 464 ? 23.445 -3.660 -15.171 1.00 89.25 464 GLY A N 1
ATOM 3694 C CA . GLY A 1 464 ? 23.258 -2.283 -14.712 1.00 89.25 464 GLY A CA 1
ATOM 3695 C C . GLY A 1 464 ? 22.292 -2.216 -13.535 1.00 89.25 464 GLY A C 1
ATOM 3696 O O . GLY A 1 464 ? 22.281 -3.104 -12.684 1.00 89.25 464 GLY A O 1
ATOM 3697 N N . GLN A 1 465 ? 21.473 -1.168 -13.487 1.00 89.19 465 GLN A N 1
ATOM 3698 C CA . GLN A 1 465 ? 20.433 -0.995 -12.475 1.00 89.19 465 GLN A CA 1
ATOM 3699 C C . GLN A 1 465 ? 19.197 -1.819 -12.856 1.00 89.19 465 GLN A C 1
ATOM 3701 O O . GLN A 1 465 ? 18.215 -1.295 -13.375 1.00 89.19 465 GLN A O 1
ATOM 3706 N N . VAL A 1 466 ? 19.271 -3.130 -12.621 1.00 90.31 466 VAL A N 1
ATOM 3707 C CA . VAL A 1 466 ? 18.169 -4.075 -12.886 1.00 90.31 466 VAL A CA 1
ATOM 3708 C C . VAL A 1 466 ? 17.074 -4.041 -11.823 1.00 90.31 466 VAL A C 1
ATOM 3710 O O . VAL A 1 466 ? 15.989 -4.552 -12.061 1.00 90.31 466 VAL A O 1
ATOM 3713 N N . GLN A 1 467 ? 17.342 -3.438 -10.667 1.00 92.31 467 GLN A N 1
ATOM 3714 C CA . GLN A 1 467 ? 16.387 -3.252 -9.580 1.00 92.31 467 GLN A CA 1
ATOM 3715 C C . GLN A 1 467 ? 16.638 -1.895 -8.925 1.00 92.31 467 GLN A C 1
ATOM 3717 O O . GLN A 1 467 ? 17.789 -1.495 -8.738 1.00 92.31 467 GLN A O 1
ATOM 3722 N N . SER A 1 468 ? 15.568 -1.196 -8.555 1.00 90.19 468 SER A N 1
ATOM 3723 C CA . SER A 1 468 ? 15.655 0.072 -7.836 1.00 90.19 468 SER A CA 1
ATOM 3724 C C . SER A 1 468 ? 14.523 0.224 -6.826 1.00 90.19 468 SER A C 1
ATOM 3726 O O . SER A 1 468 ? 13.382 -0.173 -7.065 1.00 90.19 468 SER A O 1
ATOM 3728 N N . LYS A 1 469 ? 14.871 0.831 -5.688 1.00 84.25 469 LYS A N 1
ATOM 3729 C CA . LYS A 1 469 ? 13.946 1.288 -4.638 1.00 84.25 469 LYS A CA 1
ATOM 3730 C C . LYS A 1 469 ? 13.832 2.810 -4.584 1.00 84.25 469 LYS A C 1
ATOM 3732 O O . LYS A 1 469 ? 13.014 3.351 -3.849 1.00 84.25 469 LYS A O 1
ATOM 3737 N N . GLN A 1 470 ? 14.711 3.515 -5.294 1.00 77.44 470 GLN A N 1
ATOM 3738 C CA . GLN A 1 470 ? 14.829 4.962 -5.180 1.00 77.44 470 GLN A CA 1
ATOM 3739 C C . GLN A 1 470 ? 13.825 5.639 -6.107 1.00 77.44 470 GLN A C 1
ATOM 3741 O O . GLN A 1 470 ? 13.890 5.484 -7.327 1.00 77.44 470 GLN A O 1
ATOM 3746 N N . GLN A 1 471 ? 12.921 6.415 -5.512 1.00 75.94 471 GLN A N 1
ATOM 3747 C CA . GLN A 1 471 ? 11.979 7.253 -6.240 1.00 75.94 471 GLN A CA 1
ATOM 3748 C C . GLN A 1 471 ? 12.550 8.672 -6.381 1.00 75.94 471 GLN A C 1
ATOM 3750 O O . GLN A 1 471 ? 12.812 9.350 -5.388 1.00 75.94 471 GLN A O 1
ATOM 3755 N N . ILE A 1 472 ? 12.740 9.126 -7.618 1.00 74.69 472 ILE A N 1
ATOM 3756 C CA . ILE A 1 472 ? 13.233 10.459 -7.980 1.00 74.69 472 ILE A CA 1
ATOM 3757 C C . ILE A 1 472 ? 12.111 11.173 -8.739 1.00 74.69 472 ILE A C 1
ATOM 3759 O O . ILE A 1 472 ? 11.559 10.617 -9.684 1.00 74.69 472 ILE A O 1
ATOM 3763 N N . ASN A 1 473 ? 11.763 12.404 -8.348 1.00 70.56 473 ASN A N 1
ATOM 3764 C CA . ASN A 1 473 ? 10.709 13.201 -8.998 1.00 70.56 473 ASN A CA 1
ATOM 3765 C C . ASN A 1 473 ? 9.385 12.429 -9.192 1.00 70.56 473 ASN A C 1
ATOM 3767 O O . ASN A 1 473 ? 8.801 12.447 -10.272 1.00 70.56 473 ASN A O 1
ATOM 3771 N N . ASN A 1 474 ? 8.920 11.738 -8.147 1.00 73.12 474 ASN A N 1
ATOM 3772 C CA . ASN A 1 474 ? 7.702 10.918 -8.148 1.00 73.12 474 ASN A CA 1
ATOM 3773 C C . ASN A 1 474 ? 7.714 9.684 -9.076 1.00 73.12 474 ASN A C 1
ATOM 3775 O O . ASN A 1 474 ? 6.661 9.085 -9.282 1.00 73.12 474 ASN A O 1
ATOM 3779 N N . GLY A 1 475 ? 8.869 9.212 -9.553 1.00 86.00 475 GLY A N 1
ATOM 3780 C CA . GLY A 1 475 ? 8.953 7.923 -10.249 1.00 86.00 475 GLY A CA 1
ATOM 3781 C C . GLY A 1 475 ? 10.255 7.167 -10.004 1.00 86.00 475 GLY A C 1
ATOM 3782 O O . GLY A 1 475 ? 11.216 7.706 -9.464 1.00 86.00 475 GLY A O 1
ATOM 3783 N N . ILE A 1 476 ? 10.267 5.884 -10.346 1.00 90.56 476 ILE A N 1
ATOM 3784 C CA . ILE A 1 476 ? 11.437 5.013 -10.203 1.00 90.56 476 ILE A CA 1
ATOM 3785 C C . ILE A 1 476 ? 12.195 4.998 -11.528 1.00 90.56 476 ILE A C 1
ATOM 3787 O O . ILE A 1 476 ? 11.588 4.897 -12.595 1.00 90.56 476 ILE A O 1
ATOM 3791 N N . ASN A 1 477 ? 13.521 5.097 -11.453 1.00 92.19 477 ASN A N 1
ATOM 3792 C CA . ASN A 1 477 ? 14.388 5.059 -12.624 1.00 92.19 477 ASN A CA 1
ATOM 3793 C C . ASN A 1 477 ? 15.167 3.741 -12.667 1.00 92.19 477 ASN A C 1
ATOM 3795 O O . ASN A 1 477 ? 15.695 3.297 -11.644 1.00 92.19 477 ASN A O 1
ATOM 3799 N N . LEU A 1 478 ? 15.257 3.145 -13.855 1.00 93.44 478 LEU A N 1
ATOM 3800 C CA . LEU A 1 478 ? 16.055 1.952 -14.132 1.00 93.44 478 LEU A CA 1
ATOM 3801 C C . LEU A 1 478 ? 16.870 2.177 -15.402 1.00 93.44 478 LEU A C 1
ATOM 3803 O O . LEU A 1 478 ? 16.308 2.461 -16.455 1.00 93.44 478 LEU A O 1
ATOM 3807 N N . GLN A 1 479 ? 18.186 2.003 -15.321 1.00 94.56 479 GLN A N 1
ATOM 3808 C CA . GLN A 1 479 ? 19.079 2.069 -16.475 1.00 94.56 479 GLN A CA 1
ATOM 3809 C C . GLN A 1 479 ? 19.831 0.751 -16.617 1.00 94.56 479 GLN A C 1
ATOM 3811 O O . GLN A 1 479 ? 20.566 0.337 -15.718 1.00 94.56 479 GLN A O 1
ATOM 3816 N N . SER A 1 480 ? 19.675 0.101 -17.767 1.00 94.44 480 SER A N 1
ATOM 3817 C CA . SER A 1 480 ? 20.303 -1.190 -18.034 1.00 94.44 480 SER A CA 1
ATOM 3818 C C . SER A 1 480 ? 20.888 -1.261 -19.437 1.00 94.44 480 SER A C 1
ATOM 3820 O O . SER A 1 480 ? 20.389 -0.655 -20.380 1.00 94.44 480 SER A O 1
ATOM 3822 N N . GLN A 1 481 ? 21.978 -2.002 -19.564 1.00 93.94 481 GLN A N 1
ATOM 3823 C CA . GLN A 1 481 ? 22.560 -2.429 -20.822 1.00 93.94 481 GLN A CA 1
ATOM 3824 C C . GLN A 1 481 ? 22.006 -3.808 -21.167 1.00 93.94 481 GLN A C 1
ATOM 3826 O O . GLN A 1 481 ? 22.065 -4.720 -20.340 1.00 93.94 481 GLN A O 1
ATOM 3831 N N . ILE A 1 482 ? 21.480 -3.957 -22.381 1.00 93.81 482 ILE A N 1
ATOM 3832 C CA . ILE A 1 482 ? 20.827 -5.191 -22.822 1.00 93.81 482 ILE A CA 1
ATOM 3833 C C . ILE A 1 482 ? 21.670 -5.851 -23.910 1.00 93.81 482 ILE A C 1
ATOM 3835 O O . ILE A 1 482 ? 22.000 -5.233 -24.924 1.00 93.81 482 ILE A O 1
ATOM 3839 N N . MET A 1 483 ? 21.996 -7.123 -23.701 1.00 92.81 483 MET A N 1
ATOM 3840 C CA . MET A 1 483 ? 22.799 -7.938 -24.604 1.00 92.81 483 MET A CA 1
ATOM 3841 C C . MET A 1 483 ? 22.048 -9.212 -24.973 1.00 92.81 483 MET A C 1
ATOM 3843 O O . MET A 1 483 ? 21.573 -9.943 -24.103 1.00 92.81 483 MET A O 1
ATOM 3847 N N . TYR A 1 484 ? 21.957 -9.479 -26.271 1.00 93.00 484 TYR A N 1
ATOM 3848 C CA . TYR A 1 484 ? 21.424 -10.723 -26.812 1.00 93.00 484 TYR A CA 1
ATOM 3849 C C . TYR A 1 484 ? 21.985 -10.988 -28.220 1.00 93.00 484 TYR A C 1
ATOM 3851 O O . TYR A 1 484 ? 22.868 -10.286 -28.704 1.00 93.00 484 TYR A O 1
ATOM 3859 N N . ILE A 1 485 ? 21.510 -12.032 -28.895 1.00 89.25 485 ILE A N 1
ATOM 3860 C CA . ILE A 1 485 ? 21.968 -12.394 -30.237 1.00 89.25 485 ILE A CA 1
ATOM 3861 C C . ILE A 1 485 ? 21.416 -11.369 -31.250 1.00 89.25 485 ILE A C 1
ATOM 3863 O O . ILE A 1 485 ? 20.223 -11.071 -31.214 1.00 89.25 485 ILE A O 1
ATOM 3867 N N . PRO A 1 486 ? 22.218 -10.835 -32.185 1.00 88.38 486 PRO A N 1
ATOM 3868 C CA . PRO A 1 486 ? 21.698 -10.010 -33.274 1.00 88.38 486 PRO A CA 1
ATOM 3869 C C . PRO A 1 486 ? 20.607 -10.729 -34.090 1.00 88.38 486 PRO A C 1
ATOM 3871 O O . PRO A 1 486 ? 20.647 -11.949 -34.226 1.00 88.38 486 PRO A O 1
ATOM 3874 N N . GLN A 1 487 ? 19.653 -9.984 -34.664 1.00 88.81 487 GLN A N 1
ATOM 3875 C CA . GLN A 1 487 ? 18.521 -10.533 -35.442 1.00 88.81 487 GLN A CA 1
ATOM 3876 C C . GLN A 1 487 ? 17.591 -11.468 -34.649 1.00 88.81 487 GLN A C 1
ATOM 3878 O O . GLN A 1 487 ? 16.972 -12.374 -35.206 1.00 88.81 487 GLN A O 1
ATOM 3883 N N . SER A 1 488 ? 17.485 -11.254 -33.341 1.00 91.94 488 SER A N 1
ATOM 3884 C CA . SER A 1 488 ? 16.594 -12.009 -32.464 1.00 91.94 488 SER A CA 1
ATOM 3885 C C . SER A 1 488 ? 15.630 -11.083 -31.725 1.00 91.94 488 SER A C 1
ATOM 3887 O O . SER A 1 488 ? 15.733 -9.858 -31.797 1.00 91.94 488 SER A O 1
ATOM 3889 N N . ILE A 1 489 ? 14.663 -11.673 -31.028 1.00 93.00 489 ILE A N 1
ATOM 3890 C CA . ILE A 1 489 ? 13.647 -10.950 -30.266 1.00 93.00 489 ILE A CA 1
ATOM 3891 C C . ILE A 1 489 ? 13.713 -11.427 -28.820 1.00 93.00 489 ILE A C 1
ATOM 3893 O O . ILE A 1 489 ? 13.770 -12.632 -28.578 1.00 93.00 489 ILE A O 1
ATOM 3897 N N . MET A 1 490 ? 13.663 -10.498 -27.867 1.00 93.75 490 MET A N 1
ATOM 3898 C CA . MET A 1 490 ? 13.502 -10.829 -26.451 1.00 93.75 490 MET A CA 1
ATOM 3899 C C . MET A 1 490 ? 12.275 -10.152 -25.845 1.00 93.75 490 MET A C 1
ATOM 3901 O O . MET A 1 490 ? 11.888 -9.055 -26.254 1.00 93.75 490 MET A O 1
ATOM 3905 N N . SER A 1 491 ? 11.719 -10.797 -24.821 1.00 93.44 491 SER A N 1
ATOM 3906 C CA . SER A 1 491 ? 10.725 -10.204 -23.931 1.00 93.44 491 SER A CA 1
ATOM 3907 C C . SER A 1 491 ? 11.421 -9.668 -22.684 1.00 93.44 491 SER A C 1
ATOM 3909 O O . SER A 1 491 ? 12.209 -10.376 -22.055 1.00 93.44 491 SER A O 1
ATOM 3911 N N . LEU A 1 492 ? 11.115 -8.427 -22.329 1.00 94.75 492 LEU A N 1
ATOM 3912 C CA . LEU A 1 492 ? 11.554 -7.767 -21.106 1.00 94.75 492 LEU A CA 1
ATOM 3913 C C . LEU A 1 492 ? 10.310 -7.304 -20.352 1.00 94.75 492 LEU A C 1
ATOM 3915 O O . LEU A 1 492 ? 9.362 -6.815 -20.959 1.00 94.75 492 LEU A O 1
ATOM 3919 N N . GLN A 1 493 ? 10.302 -7.442 -19.036 1.00 93.69 493 GLN A N 1
ATOM 3920 C CA . GLN A 1 493 ? 9.196 -7.000 -18.199 1.00 93.69 493 GLN A CA 1
ATOM 3921 C C . GLN A 1 493 ? 9.716 -6.072 -17.111 1.00 93.69 493 GLN A C 1
ATOM 3923 O O . GLN A 1 493 ? 10.748 -6.347 -16.507 1.00 93.69 493 GLN A O 1
ATOM 3928 N N . ILE A 1 494 ? 8.993 -4.993 -16.839 1.00 93.31 494 ILE A N 1
ATOM 3929 C CA . ILE A 1 494 ? 9.131 -4.261 -15.579 1.00 93.31 494 ILE A CA 1
ATOM 3930 C C . ILE A 1 494 ? 8.138 -4.886 -14.612 1.00 93.31 494 ILE A C 1
ATOM 3932 O O . ILE A 1 494 ? 6.947 -4.907 -14.919 1.00 93.31 494 ILE A O 1
ATOM 3936 N N . VAL A 1 495 ? 8.614 -5.388 -13.478 1.00 91.75 495 VAL A N 1
ATOM 3937 C CA . VAL A 1 495 ? 7.795 -6.072 -12.474 1.00 91.75 495 VAL A CA 1
ATOM 3938 C C . VAL A 1 495 ? 8.005 -5.457 -11.096 1.00 91.75 495 VAL A C 1
ATOM 3940 O O . VAL A 1 495 ? 9.028 -4.828 -10.823 1.00 91.75 495 VAL A O 1
ATOM 3943 N N . LEU A 1 496 ? 7.019 -5.636 -10.224 1.00 87.94 496 LEU A N 1
ATOM 3944 C CA . LEU A 1 496 ? 7.144 -5.321 -8.805 1.00 87.94 496 LEU A CA 1
ATOM 3945 C C . LEU A 1 496 ? 7.478 -6.600 -8.030 1.00 87.94 496 LEU A C 1
ATOM 3947 O O . LEU A 1 496 ? 6.835 -7.628 -8.241 1.00 87.94 496 LEU A O 1
ATOM 3951 N N . ASP A 1 497 ? 8.466 -6.541 -7.136 1.00 74.06 497 ASP A N 1
ATOM 3952 C CA . ASP A 1 497 ? 9.056 -7.757 -6.551 1.00 74.06 497 ASP A CA 1
ATOM 3953 C C . ASP A 1 497 ? 8.145 -8.478 -5.547 1.00 74.06 497 ASP A C 1
ATOM 3955 O O . ASP A 1 497 ? 8.183 -9.704 -5.432 1.00 74.06 497 ASP A O 1
ATOM 3959 N N . SER A 1 498 ? 7.315 -7.745 -4.804 1.00 68.69 498 SER A N 1
ATOM 3960 C CA . SER A 1 498 ? 6.398 -8.348 -3.835 1.00 68.69 498 SER A CA 1
ATOM 3961 C C . SER A 1 498 ? 5.161 -7.495 -3.615 1.00 68.69 498 SER A C 1
ATOM 3963 O O . SER A 1 498 ? 5.275 -6.290 -3.393 1.00 68.69 498 SER A O 1
ATOM 3965 N N . LEU A 1 499 ? 3.991 -8.139 -3.599 1.00 68.81 499 LEU A N 1
ATOM 3966 C CA . LEU A 1 499 ? 2.736 -7.522 -3.179 1.00 68.81 499 LEU A CA 1
ATOM 3967 C C . LEU A 1 499 ? 1.954 -8.421 -2.227 1.00 68.81 499 LEU A C 1
ATOM 3969 O O . LEU A 1 499 ? 1.922 -9.643 -2.423 1.00 68.81 499 LEU A O 1
ATOM 3973 N N . PRO A 1 500 ? 1.265 -7.829 -1.238 1.00 67.94 500 PRO A N 1
ATOM 3974 C CA . PRO A 1 500 ? 0.272 -8.550 -0.465 1.00 67.94 500 PRO A CA 1
ATOM 3975 C C . PRO A 1 500 ? -0.877 -8.976 -1.386 1.00 67.94 500 PRO A C 1
ATOM 3977 O O . PRO A 1 500 ? -1.417 -8.174 -2.148 1.00 67.94 500 PRO A O 1
ATOM 3980 N N . LYS A 1 501 ? -1.248 -10.259 -1.323 1.00 77.75 501 LYS A N 1
ATOM 3981 C CA . LYS A 1 501 ? -2.415 -10.789 -2.038 1.00 77.75 501 LYS A CA 1
ATOM 3982 C C . LYS A 1 501 ? -3.687 -10.221 -1.413 1.00 77.75 501 LYS A C 1
ATOM 3984 O O . LYS A 1 501 ? -3.816 -10.209 -0.193 1.00 77.75 501 LYS A O 1
ATOM 3989 N N . LEU A 1 502 ? -4.618 -9.797 -2.259 1.00 87.56 502 LEU A N 1
ATOM 3990 C CA . LEU A 1 502 ? -5.937 -9.349 -1.861 1.00 87.56 502 LEU A CA 1
ATOM 3991 C C . LEU A 1 502 ? -6.961 -10.404 -2.258 1.00 87.56 502 LEU A C 1
ATOM 3993 O O . LEU A 1 502 ? -6.901 -10.964 -3.359 1.00 87.56 502 LEU A O 1
ATOM 3997 N N . ILE A 1 503 ? -7.885 -10.654 -1.345 1.00 90.94 503 ILE A N 1
ATOM 3998 C CA . ILE A 1 503 ? -9.018 -11.549 -1.516 1.00 90.94 503 ILE A CA 1
ATOM 3999 C C . ILE A 1 503 ? -10.323 -10.752 -1.507 1.00 90.94 503 ILE A C 1
ATOM 4001 O O . ILE A 1 503 ? -10.392 -9.658 -0.945 1.00 90.94 503 ILE A O 1
ATOM 4005 N N . ASP A 1 504 ? -11.352 -11.283 -2.153 1.00 90.88 504 ASP A N 1
ATOM 4006 C CA . ASP A 1 504 ? -12.721 -10.797 -1.999 1.00 90.88 504 ASP A CA 1
ATOM 4007 C C . ASP A 1 504 ? -13.332 -11.276 -0.665 1.00 90.88 504 ASP A C 1
ATOM 4009 O O . ASP A 1 504 ? -12.738 -12.066 0.077 1.00 90.88 504 ASP A O 1
ATOM 4013 N N . SER A 1 505 ? -14.550 -10.823 -0.367 1.00 90.31 505 SER A N 1
ATOM 4014 C CA . SER A 1 505 ? -15.319 -11.231 0.818 1.00 90.31 505 SER A CA 1
ATOM 4015 C C . SER A 1 505 ? -15.617 -12.736 0.901 1.00 90.31 505 SER A C 1
ATOM 4017 O O . SER A 1 505 ? -15.982 -13.229 1.968 1.00 90.31 505 SER A O 1
ATOM 4019 N N . LYS A 1 506 ? -15.440 -13.484 -0.198 1.00 90.06 506 LYS A N 1
ATOM 4020 C CA . LYS A 1 506 ? -15.637 -14.939 -0.297 1.00 90.06 506 LYS A CA 1
ATOM 4021 C C . LYS A 1 506 ? -14.322 -15.723 -0.210 1.00 90.06 506 LYS A C 1
ATOM 4023 O O . LYS A 1 506 ? -14.354 -16.951 -0.261 1.00 90.06 506 LYS A O 1
ATOM 4028 N N . GLY A 1 507 ? -13.181 -15.044 -0.084 1.00 87.38 507 GLY A N 1
ATOM 4029 C CA . GLY A 1 507 ? -11.856 -15.660 -0.020 1.00 87.38 507 GLY A CA 1
ATOM 4030 C C . GLY A 1 507 ? -11.207 -15.952 -1.377 1.00 87.38 507 GLY A C 1
ATOM 4031 O O . GLY A 1 507 ? -10.153 -16.587 -1.418 1.00 87.38 507 GLY A O 1
ATOM 4032 N N . ASN A 1 508 ? -11.785 -15.498 -2.492 1.00 88.94 508 ASN A N 1
ATOM 4033 C CA . ASN A 1 508 ? -11.172 -15.648 -3.811 1.00 88.94 508 ASN A CA 1
ATOM 4034 C C . ASN A 1 508 ? -10.110 -14.570 -4.029 1.00 88.94 508 ASN A C 1
ATOM 4036 O O . ASN A 1 508 ? -10.319 -13.405 -3.710 1.00 88.94 508 ASN A O 1
ATOM 4040 N N . ILE A 1 509 ? -8.981 -14.935 -4.635 1.00 85.06 509 ILE A N 1
ATOM 4041 C CA . ILE A 1 509 ? -7.918 -13.982 -4.980 1.00 85.06 509 ILE A CA 1
ATOM 4042 C C . ILE A 1 509 ? -8.415 -13.031 -6.078 1.00 85.06 509 ILE A C 1
ATOM 4044 O O . ILE A 1 509 ? -8.851 -13.482 -7.135 1.00 85.06 509 ILE A O 1
ATOM 4048 N N . PHE A 1 510 ? -8.296 -11.721 -5.852 1.00 76.69 510 PHE A N 1
ATOM 4049 C CA . PHE A 1 510 ? -8.846 -10.692 -6.743 1.00 76.69 510 PHE A CA 1
ATOM 4050 C C . PHE A 1 510 ? -7.922 -10.280 -7.911 1.00 76.69 510 PHE A C 1
ATOM 4052 O O . PHE A 1 510 ? -8.340 -9.569 -8.820 1.00 76.69 510 PHE A O 1
ATOM 4059 N N . PHE A 1 511 ? -6.651 -10.685 -7.925 1.00 67.56 511 PHE A N 1
ATOM 4060 C CA . PHE A 1 511 ? -5.677 -10.099 -8.853 1.00 67.56 511 PHE A CA 1
ATOM 4061 C C . PHE A 1 511 ? -5.565 -10.777 -10.223 1.00 67.56 511 PHE A C 1
ATOM 4063 O O . PHE A 1 511 ? -5.350 -11.985 -10.326 1.00 67.56 511 PHE A O 1
ATOM 4070 N N . HIS A 1 512 ? -5.538 -9.946 -11.271 1.00 58.38 512 HIS A N 1
ATOM 4071 C CA . HIS A 1 512 ? -5.000 -10.291 -12.586 1.00 58.38 512 HIS A CA 1
ATOM 4072 C C . HIS A 1 512 ? -3.495 -9.976 -12.622 1.00 58.38 512 HIS A C 1
ATOM 4074 O O . HIS A 1 512 ? -3.097 -8.832 -12.408 1.00 58.38 512 HIS A O 1
ATOM 4080 N N . GLN A 1 513 ? -2.651 -10.975 -12.906 1.00 55.66 513 GLN A N 1
ATOM 4081 C CA . GLN A 1 513 ? -1.182 -10.838 -12.920 1.00 55.66 513 GLN A CA 1
ATOM 4082 C C . GLN A 1 513 ? -0.669 -9.724 -13.855 1.00 55.66 513 GLN A C 1
ATOM 4084 O O . GLN A 1 513 ? 0.384 -9.146 -13.598 1.00 55.66 513 GLN A O 1
ATOM 4089 N N . ASP A 1 514 ? -1.431 -9.367 -14.891 1.00 61.34 514 ASP A N 1
ATOM 4090 C CA . ASP A 1 514 ? -1.048 -8.362 -15.889 1.00 61.34 514 ASP A CA 1
ATOM 4091 C C . ASP A 1 514 ? -0.974 -6.921 -15.359 1.00 61.34 514 ASP A C 1
ATOM 4093 O O . ASP A 1 514 ? -0.372 -6.068 -16.002 1.00 61.34 514 ASP A O 1
ATOM 4097 N N . GLN A 1 515 ? -1.553 -6.622 -14.193 1.00 72.19 515 GLN A N 1
ATOM 4098 C CA . GLN A 1 515 ? -1.565 -5.257 -13.647 1.00 72.19 515 GLN A CA 1
ATOM 4099 C C . GLN A 1 515 ? -0.240 -4.853 -12.973 1.00 72.19 515 GLN A C 1
ATOM 4101 O O . GLN A 1 515 ? 0.051 -3.663 -12.829 1.00 72.19 515 GLN A O 1
ATOM 4106 N N . PHE A 1 516 ? 0.588 -5.833 -12.603 1.00 81.19 516 PHE A N 1
ATOM 4107 C CA . PHE A 1 516 ? 1.859 -5.635 -11.889 1.00 81.19 516 PHE A CA 1
ATOM 4108 C C . PHE A 1 516 ? 3.087 -5.868 -12.760 1.00 81.19 516 PHE A C 1
ATOM 4110 O O . PHE A 1 516 ? 4.204 -5.980 -12.255 1.00 81.19 516 PHE A O 1
ATOM 4117 N N . GLN A 1 517 ? 2.873 -5.948 -14.068 1.00 87.94 517 GLN A N 1
ATOM 4118 C CA . GLN A 1 517 ? 3.934 -6.089 -15.040 1.00 87.94 517 GLN A CA 1
ATOM 4119 C C . GLN A 1 517 ? 3.681 -5.173 -16.230 1.00 87.94 517 GLN A C 1
ATOM 4121 O O . GLN A 1 517 ? 2.561 -5.049 -16.722 1.00 87.94 517 GLN A O 1
ATOM 4126 N N . LYS A 1 518 ? 4.743 -4.546 -16.729 1.00 90.06 518 LYS A N 1
ATOM 4127 C CA . LYS A 1 518 ? 4.725 -3.866 -18.022 1.00 90.06 518 LYS A CA 1
ATOM 4128 C C . LYS A 1 518 ? 5.610 -4.645 -18.978 1.00 90.06 518 LYS A C 1
ATOM 4130 O O . LYS A 1 518 ? 6.810 -4.763 -18.744 1.00 90.06 518 LYS A O 1
ATOM 4135 N N . ASN A 1 519 ? 5.009 -5.179 -20.036 1.00 91.62 519 ASN A N 1
ATOM 4136 C CA . ASN A 1 519 ? 5.704 -6.007 -21.015 1.00 91.62 519 ASN A CA 1
ATOM 4137 C C . ASN A 1 519 ? 6.299 -5.153 -22.140 1.00 91.62 519 ASN A C 1
ATOM 4139 O O . ASN A 1 519 ? 5.657 -4.233 -22.661 1.00 91.62 519 ASN A O 1
ATOM 4143 N N . PHE A 1 520 ? 7.517 -5.511 -22.532 1.00 93.19 520 PHE A N 1
ATOM 4144 C CA . PHE A 1 520 ? 8.283 -4.923 -23.618 1.00 93.19 520 PHE A CA 1
ATOM 4145 C C . PHE A 1 520 ? 8.797 -6.029 -24.529 1.00 93.19 520 PHE A C 1
ATOM 4147 O O . PHE A 1 520 ? 9.268 -7.067 -24.067 1.00 93.19 520 PHE A O 1
ATOM 4154 N N . THR A 1 521 ? 8.774 -5.779 -25.831 1.00 94.75 521 THR A N 1
ATOM 4155 C CA . THR A 1 521 ? 9.447 -6.633 -26.811 1.00 94.75 521 THR A CA 1
ATOM 4156 C C . THR A 1 521 ? 10.557 -5.849 -27.482 1.00 94.75 521 THR A C 1
ATOM 4158 O O . THR A 1 521 ? 10.316 -4.772 -28.026 1.00 94.75 521 THR A O 1
ATOM 4161 N N . ILE A 1 522 ? 11.773 -6.390 -27.444 1.00 95.00 522 ILE A N 1
ATOM 4162 C CA . ILE A 1 522 ? 12.966 -5.766 -28.020 1.00 95.00 522 ILE A CA 1
ATOM 4163 C C . ILE A 1 522 ? 13.423 -6.608 -29.208 1.00 95.00 522 ILE A C 1
ATOM 4165 O O . ILE A 1 522 ? 13.725 -7.792 -29.056 1.00 95.00 522 ILE A O 1
ATOM 4169 N N . ASN A 1 523 ? 13.462 -5.991 -30.387 1.00 94.94 523 ASN A N 1
ATOM 4170 C CA . ASN A 1 523 ? 13.923 -6.596 -31.630 1.00 94.94 523 ASN A CA 1
ATOM 4171 C C . ASN A 1 523 ? 15.340 -6.109 -31.961 1.00 94.94 523 ASN A C 1
ATOM 4173 O O . ASN A 1 523 ? 15.559 -4.914 -32.205 1.00 94.94 523 ASN A O 1
ATOM 4177 N N . PHE A 1 524 ? 16.284 -7.048 -31.962 1.00 93.94 524 PHE A N 1
ATOM 4178 C CA . PHE A 1 524 ? 17.693 -6.785 -32.203 1.00 93.94 524 PHE A CA 1
ATOM 4179 C C . PHE A 1 524 ? 18.020 -6.777 -33.691 1.00 93.94 524 PHE A C 1
ATOM 4181 O O . PHE A 1 524 ? 17.655 -7.694 -34.424 1.00 93.94 524 PHE A O 1
ATOM 4188 N N . ILE A 1 525 ? 18.810 -5.801 -34.130 1.00 92.25 525 ILE A N 1
ATOM 4189 C CA . ILE A 1 525 ? 19.364 -5.769 -35.490 1.00 92.25 525 ILE A CA 1
ATOM 4190 C C . ILE A 1 525 ? 20.783 -6.337 -35.540 1.00 92.25 525 ILE A C 1
ATOM 4192 O O . ILE A 1 525 ? 21.450 -6.504 -34.521 1.00 92.25 525 ILE A O 1
ATOM 4196 N N . SER A 1 526 ? 21.245 -6.645 -36.751 1.00 89.31 526 SER A N 1
ATOM 4197 C CA . SER A 1 526 ? 22.653 -6.936 -37.028 1.00 89.31 526 SER A CA 1
ATOM 4198 C C . SER A 1 526 ? 23.545 -5.726 -36.736 1.00 89.31 526 SER A C 1
ATOM 4200 O O . SER A 1 526 ? 23.107 -4.587 -36.916 1.00 89.31 526 SER A O 1
ATOM 4202 N N . CYS A 1 527 ? 24.808 -5.968 -36.380 1.00 87.69 527 CYS A N 1
ATOM 4203 C CA . CYS A 1 527 ? 25.804 -4.903 -36.259 1.00 87.69 527 CYS A CA 1
ATOM 4204 C C . CYS A 1 527 ? 25.977 -4.158 -37.594 1.00 87.69 527 CYS A C 1
ATOM 4206 O O . CYS A 1 527 ? 25.739 -4.715 -38.670 1.00 87.69 527 CYS A O 1
ATOM 4208 N N . SER A 1 528 ? 26.324 -2.875 -37.521 1.00 89.00 528 SER A N 1
ATOM 4209 C CA . SER A 1 528 ? 26.574 -2.010 -38.677 1.00 89.00 528 SER A CA 1
ATOM 4210 C C . SER A 1 528 ? 28.023 -2.124 -39.160 1.00 89.00 528 SER A C 1
ATOM 4212 O O . SER A 1 528 ? 28.905 -2.559 -38.427 1.00 89.00 528 SER A O 1
ATOM 4214 N N . ILE A 1 529 ? 28.292 -1.692 -40.394 1.00 88.00 529 ILE A N 1
ATOM 4215 C CA . ILE A 1 529 ? 29.671 -1.566 -40.887 1.00 88.00 529 ILE A CA 1
ATOM 4216 C C . ILE A 1 529 ? 30.424 -0.571 -39.992 1.00 88.00 529 ILE A C 1
ATOM 4218 O O . ILE A 1 529 ? 29.926 0.526 -39.732 1.00 88.00 529 ILE A O 1
ATOM 4222 N N . GLY A 1 530 ? 31.617 -0.954 -39.538 1.00 87.25 530 GLY A N 1
ATOM 4223 C CA . GLY A 1 530 ? 32.403 -0.212 -38.548 1.00 87.25 530 GLY A CA 1
ATOM 4224 C C . GLY A 1 530 ? 32.273 -0.735 -37.120 1.00 87.25 530 GLY A C 1
ATOM 4225 O O . GLY A 1 530 ? 33.035 -0.326 -36.244 1.00 87.25 530 GLY A O 1
ATOM 4226 N N . GLU A 1 531 ? 31.353 -1.670 -36.896 1.00 90.56 531 GLU A N 1
ATOM 4227 C CA . GLU A 1 531 ? 31.209 -2.423 -35.656 1.00 90.56 531 GLU A CA 1
ATOM 4228 C C . GLU A 1 531 ? 31.674 -3.868 -35.865 1.00 90.56 531 GLU A C 1
ATOM 4230 O O . GLU A 1 531 ? 31.654 -4.391 -36.980 1.00 90.56 531 GLU A O 1
ATOM 4235 N N . ILE A 1 532 ? 32.081 -4.515 -34.776 1.00 89.56 532 ILE A N 1
ATOM 4236 C CA . ILE A 1 532 ? 32.448 -5.931 -34.739 1.00 89.56 532 ILE A CA 1
ATOM 4237 C C . ILE A 1 532 ? 31.527 -6.692 -33.792 1.00 89.56 532 ILE A C 1
ATOM 4239 O O . ILE A 1 532 ? 31.074 -6.154 -32.778 1.00 89.56 532 ILE A O 1
ATOM 4243 N N . THR A 1 533 ? 31.283 -7.965 -34.092 1.00 87.88 533 THR A N 1
ATOM 4244 C CA . THR A 1 533 ? 30.606 -8.872 -33.160 1.00 87.88 533 THR A CA 1
ATOM 4245 C C . THR A 1 533 ? 31.620 -9.421 -32.166 1.00 87.88 533 THR A C 1
ATOM 4247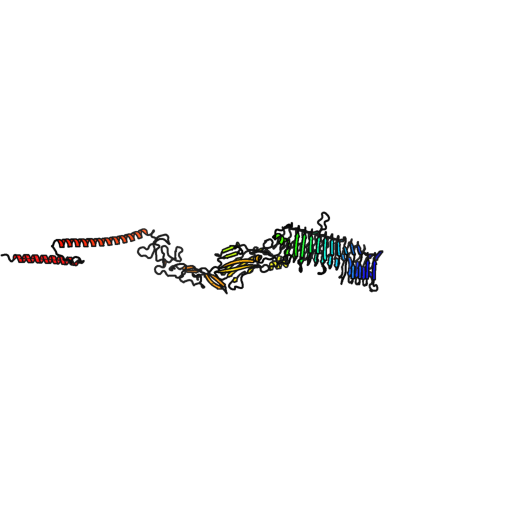 O O . THR A 1 533 ? 32.500 -10.197 -32.550 1.00 87.88 533 THR A O 1
ATOM 4250 N N . THR A 1 534 ? 31.493 -9.061 -30.892 1.00 85.44 534 THR A N 1
ATOM 4251 C CA . THR A 1 534 ? 32.319 -9.626 -29.818 1.00 85.44 534 THR A CA 1
ATOM 4252 C C . THR A 1 534 ? 31.461 -10.463 -28.880 1.00 85.44 534 THR A C 1
ATOM 4254 O O . THR A 1 534 ? 30.326 -10.114 -28.552 1.00 85.44 534 THR A O 1
ATOM 4257 N N . GLN A 1 535 ? 31.989 -11.618 -28.474 1.00 83.88 535 GLN A N 1
ATOM 4258 C CA . GLN A 1 535 ? 31.325 -12.465 -27.494 1.00 83.88 535 GLN A CA 1
ATOM 4259 C C . GLN A 1 535 ? 31.675 -11.965 -26.094 1.00 83.88 535 GLN A C 1
ATOM 4261 O O . GLN A 1 535 ? 32.837 -11.987 -25.687 1.00 83.88 535 GLN A O 1
ATOM 4266 N N . GLN A 1 536 ? 30.658 -11.544 -25.352 1.00 78.69 536 GLN A N 1
ATOM 4267 C CA . GLN A 1 536 ? 30.770 -11.202 -23.944 1.00 78.69 536 GLN A CA 1
ATOM 4268 C C . GLN A 1 536 ? 30.053 -12.287 -23.142 1.00 78.69 536 GLN A C 1
ATOM 4270 O O . GLN A 1 536 ? 28.828 -12.392 -23.157 1.00 78.69 536 GLN A O 1
ATOM 4275 N N . ILE A 1 537 ? 30.836 -13.129 -22.459 1.00 77.62 537 ILE A N 1
ATOM 4276 C CA . ILE A 1 537 ? 30.347 -14.317 -21.742 1.00 77.62 537 ILE A CA 1
ATOM 4277 C C . ILE A 1 537 ? 29.662 -15.292 -22.731 1.00 77.62 537 ILE A C 1
ATOM 4279 O O . ILE A 1 537 ? 30.352 -15.940 -23.516 1.00 77.62 537 ILE A O 1
ATOM 4283 N N . GLU A 1 538 ? 28.328 -15.382 -22.736 1.00 81.62 538 GLU A N 1
ATOM 4284 C CA . GLU A 1 538 ? 27.518 -16.209 -23.652 1.00 81.62 538 GLU A CA 1
ATOM 4285 C C . GLU A 1 538 ? 26.638 -15.348 -24.584 1.00 81.62 538 GLU A C 1
ATOM 4287 O O . GLU A 1 538 ? 25.892 -15.877 -25.409 1.00 81.62 538 GLU A O 1
ATOM 4292 N N . SER A 1 539 ? 26.726 -14.018 -24.461 1.00 84.19 539 SER A N 1
ATOM 4293 C CA . SER A 1 539 ? 25.999 -13.037 -25.274 1.00 84.19 539 SER A CA 1
ATOM 4294 C C . SER A 1 539 ? 26.897 -12.456 -26.366 1.00 84.19 539 SER A C 1
ATOM 4296 O O . SER A 1 539 ? 28.124 -12.512 -26.279 1.00 84.19 539 SER A O 1
ATOM 4298 N N . ILE A 1 540 ? 26.291 -11.873 -27.399 1.00 86.19 540 ILE A N 1
ATOM 4299 C CA . ILE A 1 540 ? 27.006 -11.183 -28.481 1.00 86.19 540 ILE A CA 1
ATOM 4300 C C . ILE A 1 540 ? 26.711 -9.696 -28.355 1.00 86.19 540 ILE A C 1
ATOM 4302 O O . ILE A 1 540 ? 25.549 -9.338 -28.212 1.00 86.19 540 ILE A O 1
ATOM 4306 N N . ILE A 1 541 ? 27.720 -8.834 -28.438 1.00 87.94 541 ILE A N 1
ATOM 4307 C CA . ILE A 1 541 ? 27.542 -7.378 -28.493 1.00 87.94 541 ILE A CA 1
ATOM 4308 C C . ILE A 1 541 ? 28.059 -6.824 -29.820 1.00 87.94 541 ILE A C 1
ATOM 4310 O O . ILE A 1 541 ? 28.942 -7.415 -30.448 1.00 87.94 541 ILE A O 1
ATOM 4314 N N . CYS A 1 542 ? 27.514 -5.682 -30.232 1.00 88.12 542 CYS A N 1
ATOM 4315 C CA . CYS A 1 542 ? 28.063 -4.887 -31.323 1.00 88.12 542 CYS A CA 1
ATOM 4316 C C . CYS A 1 542 ? 28.972 -3.814 -30.725 1.00 88.12 542 CYS A C 1
ATOM 4318 O O . CYS A 1 542 ? 28.499 -2.915 -30.032 1.00 88.12 542 CYS A O 1
ATOM 4320 N N . GLN A 1 543 ? 30.275 -3.919 -30.971 1.00 87.50 543 GLN A N 1
ATOM 4321 C CA . GLN A 1 543 ? 31.255 -2.953 -30.485 1.00 87.50 543 GLN A CA 1
ATOM 4322 C C . GLN A 1 543 ? 31.797 -2.125 -31.648 1.00 87.50 543 GLN A C 1
ATOM 4324 O O . GLN A 1 543 ? 32.333 -2.679 -32.605 1.00 87.50 543 GLN A O 1
ATOM 4329 N N . GLU A 1 544 ? 31.690 -0.801 -31.555 1.00 89.69 544 GLU A N 1
ATOM 4330 C CA . GLU A 1 544 ? 32.284 0.111 -32.535 1.00 89.69 544 GLU A CA 1
ATOM 4331 C C . GLU A 1 544 ? 33.817 0.069 -32.472 1.00 89.69 544 GLU A C 1
ATOM 4333 O O . GLU A 1 544 ? 34.418 0.008 -31.392 1.00 89.69 544 GLU A O 1
ATOM 4338 N N . CYS A 1 545 ? 34.466 0.098 -33.638 1.00 91.06 545 CYS A N 1
ATOM 4339 C CA . CYS A 1 545 ? 35.919 0.123 -33.704 1.00 91.06 545 CYS A CA 1
ATOM 4340 C C . CYS A 1 545 ? 36.474 1.459 -33.173 1.00 91.06 545 CYS A C 1
ATOM 4342 O O . CYS A 1 545 ? 36.131 2.515 -33.712 1.00 91.06 545 CYS A O 1
ATOM 4344 N N . PRO A 1 546 ? 37.352 1.434 -32.147 1.00 92.94 546 PRO A N 1
ATOM 4345 C CA . PRO A 1 546 ? 37.890 2.647 -31.537 1.00 92.94 546 PRO A CA 1
ATOM 4346 C C . PRO A 1 546 ? 38.835 3.389 -32.489 1.00 92.94 546 PRO A C 1
ATOM 4348 O O . PRO A 1 546 ? 39.295 2.831 -33.486 1.00 92.94 546 PRO A O 1
ATOM 4351 N N . GLN A 1 547 ? 39.187 4.629 -32.137 1.00 92.00 547 GLN A N 1
ATOM 4352 C CA . GLN A 1 547 ? 40.156 5.425 -32.892 1.00 92.00 547 GLN A CA 1
ATOM 4353 C C . GLN A 1 547 ? 41.472 4.654 -33.107 1.00 92.00 547 GLN A C 1
ATOM 4355 O O . GLN A 1 547 ? 42.019 4.046 -32.185 1.00 92.00 547 GLN A O 1
ATOM 4360 N N . GLY A 1 548 ? 41.967 4.670 -34.345 1.00 90.88 548 GLY A N 1
ATOM 4361 C CA . GLY A 1 548 ? 43.132 3.901 -34.788 1.00 90.88 548 GLY A CA 1
ATOM 4362 C C . GLY A 1 548 ? 42.802 2.489 -35.286 1.00 90.88 548 GLY A C 1
ATOM 4363 O O . GLY A 1 548 ? 43.713 1.753 -35.674 1.00 90.88 548 GLY A O 1
ATOM 4364 N N . LYS A 1 549 ? 41.523 2.098 -35.301 1.00 93.62 549 LYS A N 1
ATOM 4365 C CA . LYS A 1 549 ? 41.046 0.840 -35.881 1.00 93.62 549 LYS A CA 1
ATOM 4366 C C . LYS A 1 549 ? 39.786 1.056 -36.714 1.00 93.62 549 LYS A C 1
ATOM 4368 O O . LYS A 1 549 ? 39.065 2.028 -36.522 1.00 93.62 549 LYS A O 1
ATOM 4373 N N . TYR A 1 550 ? 39.503 0.127 -37.620 1.00 93.75 550 TYR A N 1
ATOM 4374 C CA . TYR A 1 550 ? 38.314 0.189 -38.469 1.00 93.75 550 TYR A CA 1
ATOM 4375 C C . TYR A 1 550 ? 37.743 -1.197 -38.791 1.00 93.75 550 TYR A C 1
ATOM 4377 O O . TYR A 1 550 ? 38.417 -2.221 -38.635 1.00 93.75 550 TYR A O 1
ATOM 4385 N N . SER A 1 551 ? 36.507 -1.222 -39.287 1.00 93.62 551 SER A N 1
ATOM 4386 C CA . SER A 1 551 ? 35.909 -2.385 -39.939 1.00 93.62 551 SER A CA 1
ATOM 4387 C C . SER A 1 551 ? 35.046 -1.976 -41.135 1.00 93.62 551 SER A C 1
ATOM 4389 O O . SER A 1 551 ? 34.224 -1.069 -41.042 1.00 93.62 551 SER A O 1
ATOM 4391 N N . LEU A 1 552 ? 35.227 -2.660 -42.267 1.00 90.62 552 LEU A N 1
ATOM 4392 C CA . LEU A 1 552 ? 34.442 -2.459 -43.494 1.00 90.62 552 LEU A CA 1
ATOM 4393 C C . LEU A 1 552 ? 33.507 -3.642 -43.798 1.00 90.62 552 LEU A C 1
ATOM 4395 O O . LEU A 1 552 ? 32.757 -3.587 -44.770 1.00 90.62 552 LEU A O 1
ATOM 4399 N N . ASP A 1 553 ? 33.532 -4.688 -42.964 1.00 86.31 553 ASP A N 1
ATOM 4400 C CA . ASP A 1 553 ? 32.706 -5.890 -43.108 1.00 86.31 553 ASP A CA 1
ATOM 4401 C C . ASP A 1 553 ? 31.735 -6.025 -41.929 1.00 86.31 553 ASP A C 1
ATOM 4403 O O . ASP A 1 553 ? 32.116 -5.932 -40.760 1.00 86.31 553 ASP A O 1
ATOM 4407 N N . GLN A 1 554 ? 30.472 -6.280 -42.252 1.00 82.25 554 GLN A N 1
ATOM 4408 C CA . GLN A 1 554 ? 29.371 -6.411 -41.306 1.00 82.25 554 GLN A CA 1
ATOM 4409 C C . GLN A 1 554 ? 29.494 -7.651 -40.402 1.00 82.25 554 GLN A C 1
ATOM 4411 O O . GLN A 1 554 ? 28.939 -7.668 -39.306 1.00 82.25 554 GLN A O 1
ATOM 4416 N N . TYR A 1 555 ? 30.223 -8.681 -40.842 1.00 83.44 555 TYR A N 1
ATOM 4417 C CA . TYR A 1 555 ? 30.402 -9.940 -40.103 1.00 83.44 555 TYR A CA 1
ATOM 4418 C C . TYR A 1 555 ? 31.768 -10.053 -39.419 1.00 83.44 555 TYR A C 1
ATOM 4420 O O . TYR A 1 555 ? 32.183 -11.132 -38.993 1.00 83.44 555 TYR A O 1
ATOM 4428 N N . SER A 1 556 ? 32.489 -8.940 -39.329 1.00 85.00 556 SER A N 1
ATOM 4429 C CA . SER A 1 556 ? 33.809 -8.903 -38.715 1.00 85.00 556 SER A CA 1
ATOM 4430 C C . SER A 1 556 ? 33.749 -9.186 -37.207 1.00 85.00 556 SER A C 1
ATOM 4432 O O . SER A 1 556 ? 32.942 -8.628 -36.465 1.00 85.00 556 SER A O 1
ATOM 4434 N N . THR A 1 557 ? 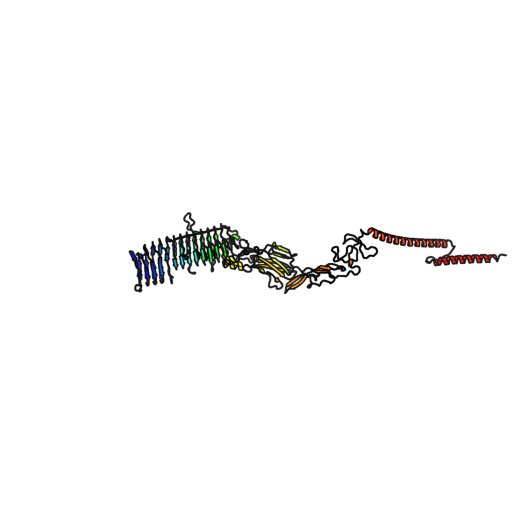34.648 -10.047 -36.728 1.00 86.56 557 THR A N 1
ATOM 4435 C CA . THR A 1 557 ? 34.804 -10.360 -35.294 1.00 86.56 557 THR A CA 1
ATOM 4436 C C . THR A 1 557 ? 35.939 -9.574 -34.636 1.00 86.56 557 THR A C 1
ATOM 4438 O O . THR A 1 557 ? 36.125 -9.638 -33.423 1.00 86.56 557 THR A O 1
ATOM 4441 N N . SER A 1 558 ? 36.745 -8.859 -35.423 1.00 90.06 558 SER A N 1
ATOM 4442 C CA . SER A 1 558 ? 37.881 -8.071 -34.947 1.00 90.06 558 SER A CA 1
ATOM 4443 C C . SER A 1 558 ? 38.106 -6.838 -35.819 1.00 90.06 558 SER A C 1
ATOM 4445 O O . SER A 1 558 ? 37.960 -6.880 -37.040 1.00 90.06 558 SER A O 1
ATOM 4447 N N . CYS A 1 559 ? 38.462 -5.721 -35.181 1.00 91.75 559 CYS A N 1
ATOM 4448 C CA . CYS A 1 559 ? 38.781 -4.488 -35.892 1.00 91.75 559 CYS A CA 1
ATOM 4449 C C . CYS A 1 559 ? 40.190 -4.572 -36.483 1.00 91.75 559 CYS A C 1
ATOM 4451 O O . CYS A 1 559 ? 41.134 -4.983 -35.797 1.00 91.75 559 CYS A O 1
ATOM 4453 N N . LYS A 1 560 ? 40.342 -4.121 -37.727 1.00 91.69 560 LYS A N 1
ATOM 4454 C CA . LYS A 1 560 ? 41.638 -3.990 -38.395 1.00 91.69 560 LYS A CA 1
ATOM 4455 C C . LYS A 1 560 ? 42.373 -2.754 -37.879 1.00 91.69 560 LYS A C 1
ATOM 4457 O O . LYS A 1 560 ? 41.747 -1.753 -37.534 1.00 91.69 560 LYS A O 1
ATOM 4462 N N . GLN A 1 561 ? 43.699 -2.831 -37.819 1.00 92.69 561 GLN A N 1
ATOM 4463 C CA . GLN A 1 561 ? 44.549 -1.694 -37.463 1.00 92.69 561 GLN A CA 1
ATOM 4464 C C . GLN A 1 561 ? 44.526 -0.647 -38.581 1.00 92.69 561 GLN A C 1
ATOM 4466 O O . GLN A 1 561 ? 44.491 -1.025 -39.752 1.00 92.69 561 GLN A O 1
ATOM 4471 N N . CYS A 1 562 ? 44.567 0.643 -38.228 1.00 93.06 562 CYS A N 1
ATOM 4472 C CA . CYS A 1 562 ? 44.691 1.717 -39.212 1.00 93.06 562 CYS A CA 1
ATOM 4473 C C . CYS A 1 562 ? 45.866 1.470 -40.165 1.00 93.06 562 CYS A C 1
ATOM 4475 O O . CYS A 1 562 ? 46.958 1.172 -39.679 1.00 93.06 562 CYS A O 1
ATOM 4477 N N . PRO A 1 563 ? 45.681 1.604 -41.488 1.00 92.62 563 PRO A N 1
ATOM 4478 C CA . PRO A 1 563 ? 46.794 1.557 -42.425 1.00 92.62 563 PRO A CA 1
ATOM 4479 C C . PRO A 1 563 ? 47.730 2.745 -42.181 1.00 92.62 563 PRO A C 1
ATOM 4481 O O . PRO A 1 563 ? 47.250 3.849 -41.928 1.00 92.62 563 PRO A O 1
ATOM 4484 N N . ASP A 1 564 ? 49.040 2.558 -42.346 1.00 90.31 564 ASP A N 1
ATOM 4485 C CA . ASP A 1 564 ? 50.034 3.640 -42.190 1.00 90.31 564 ASP A CA 1
ATOM 4486 C C . ASP A 1 564 ? 49.818 4.800 -43.184 1.00 90.31 564 ASP A C 1
ATOM 4488 O O . ASP A 1 564 ? 50.281 5.917 -42.979 1.00 90.31 564 ASP A O 1
ATOM 4492 N N . THR A 1 565 ? 49.086 4.538 -44.269 1.00 91.12 565 THR A N 1
ATOM 4493 C CA . THR A 1 565 ? 48.702 5.505 -45.306 1.00 91.12 565 THR A CA 1
ATOM 4494 C C . THR A 1 565 ? 47.485 6.359 -44.921 1.00 91.12 565 THR A C 1
ATOM 4496 O O . THR A 1 565 ? 47.074 7.239 -45.681 1.00 91.12 565 THR A O 1
ATOM 4499 N N . ALA A 1 566 ? 46.851 6.071 -43.781 1.00 91.62 566 ALA A N 1
ATOM 4500 C CA . ALA A 1 566 ? 45.708 6.804 -43.261 1.00 91.62 566 ALA A CA 1
ATOM 4501 C C . ALA A 1 566 ? 46.137 7.756 -42.143 1.00 91.62 566 ALA A C 1
ATOM 4503 O O . ALA A 1 566 ? 46.898 7.395 -41.251 1.00 91.62 566 ALA A O 1
ATOM 4504 N N . LYS A 1 567 ? 45.607 8.978 -42.174 1.00 90.12 567 LYS A N 1
ATOM 4505 C CA . LYS A 1 567 ? 45.801 9.973 -41.118 1.00 90.12 567 LYS A CA 1
ATOM 4506 C C . LYS A 1 567 ? 45.101 9.548 -39.833 1.00 90.12 567 LYS A C 1
ATOM 4508 O O . LYS A 1 567 ? 45.664 9.638 -38.748 1.00 90.12 567 LYS A O 1
ATOM 4513 N N . GLU A 1 568 ? 43.864 9.084 -39.974 1.00 92.19 568 GLU A N 1
ATOM 4514 C CA . GLU A 1 568 ? 43.059 8.546 -38.887 1.00 92.19 568 GLU A CA 1
ATOM 4515 C C . GLU A 1 568 ? 42.001 7.583 -39.432 1.00 92.19 568 GLU A C 1
ATOM 4517 O O . GLU A 1 568 ? 41.577 7.659 -40.588 1.00 92.19 568 GLU A O 1
ATOM 4522 N N . CYS A 1 569 ? 41.548 6.675 -38.578 1.00 92.62 569 CYS A N 1
ATOM 4523 C CA . CYS A 1 569 ? 40.407 5.819 -38.850 1.00 92.62 569 CYS A CA 1
ATOM 4524 C C . CYS A 1 569 ? 39.673 5.512 -37.548 1.00 92.62 569 CYS A C 1
ATOM 4526 O O . CYS A 1 569 ? 40.274 5.484 -36.469 1.00 92.62 569 CYS A O 1
ATOM 4528 N N . TYR A 1 570 ? 38.369 5.317 -37.663 1.00 93.06 570 TYR A N 1
ATOM 4529 C CA . TYR A 1 570 ? 37.471 4.957 -36.572 1.00 93.06 570 TYR A CA 1
ATOM 4530 C C . TYR A 1 570 ? 36.200 4.364 -37.181 1.00 93.06 570 TYR A C 1
ATOM 4532 O O . TYR A 1 570 ? 35.792 4.769 -38.274 1.00 93.06 570 TYR A O 1
ATOM 4540 N N . GLY A 1 571 ? 35.573 3.402 -36.503 1.00 92.00 571 GLY A N 1
ATOM 4541 C CA . GLY A 1 571 ? 34.358 2.756 -37.002 1.00 92.00 571 GLY A CA 1
ATOM 4542 C C . GLY A 1 571 ? 34.535 2.216 -38.430 1.00 92.00 571 GLY A C 1
ATOM 4543 O O . GLY A 1 571 ? 35.348 1.323 -38.672 1.00 92.00 571 GLY A O 1
ATOM 4544 N N . SER A 1 572 ? 33.778 2.764 -39.385 1.00 91.75 572 SER A N 1
ATOM 4545 C CA . SER A 1 572 ? 33.845 2.428 -40.821 1.00 91.75 572 SER A CA 1
ATOM 4546 C C . SER A 1 572 ? 34.597 3.452 -41.678 1.00 91.75 572 SER A C 1
ATOM 4548 O O . SER A 1 572 ? 34.688 3.303 -42.898 1.00 91.75 572 SER A O 1
ATOM 4550 N N . THR A 1 573 ? 35.151 4.494 -41.062 1.00 91.50 573 THR A N 1
ATOM 4551 C CA . THR A 1 573 ? 35.791 5.607 -41.760 1.00 91.50 573 THR A CA 1
ATOM 4552 C C . THR A 1 573 ? 37.304 5.435 -41.765 1.00 91.50 573 THR A C 1
ATOM 4554 O O . THR A 1 573 ? 37.924 5.184 -40.733 1.00 91.50 573 THR A O 1
ATOM 4557 N N . ILE A 1 574 ? 37.910 5.623 -42.938 1.00 92.06 574 ILE A N 1
ATOM 4558 C CA . ILE A 1 574 ? 39.364 5.725 -43.112 1.00 92.06 574 ILE A CA 1
ATOM 4559 C C . ILE A 1 574 ? 39.634 7.051 -43.821 1.00 92.06 574 ILE A C 1
ATOM 4561 O O . ILE A 1 574 ? 39.213 7.221 -44.971 1.00 92.06 574 ILE A O 1
ATOM 4565 N N . ASN A 1 575 ? 40.307 7.970 -43.134 1.00 90.69 575 ASN A N 1
ATOM 4566 C CA . ASN A 1 575 ? 40.721 9.265 -43.663 1.00 90.69 575 ASN A CA 1
ATOM 4567 C C . ASN A 1 575 ? 42.170 9.139 -44.141 1.00 90.69 575 ASN A C 1
ATOM 4569 O O . ASN A 1 575 ? 43.076 8.925 -43.335 1.00 90.69 575 ASN A O 1
ATOM 4573 N N . LEU A 1 576 ? 42.388 9.210 -45.456 1.00 91.62 576 LEU A N 1
ATOM 4574 C CA . LEU A 1 576 ? 43.715 9.032 -46.052 1.00 91.62 576 LEU A CA 1
ATOM 4575 C C . LEU A 1 576 ? 44.590 10.279 -45.876 1.00 91.62 576 LEU A C 1
ATOM 4577 O O . LEU A 1 576 ? 44.074 11.390 -45.772 1.00 91.62 576 LEU A O 1
ATOM 4581 N N . MET A 1 577 ? 45.910 10.086 -45.856 1.00 92.06 577 MET A N 1
ATOM 4582 C CA . MET A 1 577 ? 46.860 11.189 -46.027 1.00 92.06 577 MET A CA 1
ATOM 4583 C C . MET A 1 577 ? 46.881 11.649 -47.493 1.00 92.06 577 MET A C 1
ATOM 4585 O O . MET A 1 577 ? 46.559 10.872 -48.399 1.00 92.06 577 MET A O 1
ATOM 4589 N N . ASN A 1 578 ? 47.301 12.889 -47.748 1.00 91.75 578 ASN A N 1
ATOM 4590 C CA . ASN A 1 578 ? 47.560 13.345 -49.119 1.00 91.75 578 ASN A CA 1
ATOM 4591 C C . ASN A 1 578 ? 48.587 12.440 -49.835 1.00 91.75 578 ASN A C 1
ATOM 4593 O O . ASN A 1 578 ? 49.495 11.885 -49.216 1.00 91.75 578 ASN A O 1
ATOM 4597 N N . GLY A 1 579 ? 48.441 12.285 -51.152 1.00 90.44 579 GLY A N 1
ATOM 4598 C CA . GLY A 1 579 ? 49.257 11.388 -51.978 1.00 90.44 579 GLY A CA 1
ATOM 4599 C C . GLY A 1 579 ? 48.723 9.958 -52.103 1.00 90.44 579 GLY A C 1
ATOM 4600 O O . GLY A 1 579 ? 49.283 9.176 -52.870 1.00 90.44 579 GLY A O 1
ATOM 4601 N N . TYR A 1 580 ? 47.637 9.611 -51.407 1.00 92.00 580 TYR A N 1
ATOM 4602 C CA . TYR A 1 580 ? 47.014 8.288 -51.465 1.00 92.00 580 TYR A CA 1
ATOM 4603 C C . TYR A 1 580 ? 45.586 8.348 -51.998 1.00 92.00 580 TYR A C 1
ATOM 4605 O O . TYR A 1 580 ? 44.850 9.306 -51.765 1.00 92.00 580 TYR A O 1
ATOM 4613 N N . TRP A 1 581 ? 45.182 7.286 -52.689 1.00 91.44 581 TRP A N 1
ATOM 4614 C CA . TRP A 1 581 ? 43.863 7.157 -53.294 1.00 91.44 581 TRP A CA 1
ATOM 4615 C C . TRP A 1 581 ? 43.254 5.787 -52.999 1.00 91.44 581 TRP A C 1
ATOM 4617 O O . TRP A 1 581 ? 43.958 4.779 -52.891 1.00 91.44 581 TRP A O 1
ATOM 4627 N N . ARG A 1 582 ? 41.925 5.748 -52.900 1.00 90.62 582 ARG A N 1
ATOM 4628 C CA . ARG A 1 582 ? 41.137 4.515 -52.831 1.00 90.62 582 ARG A CA 1
ATOM 4629 C C . ARG A 1 582 ? 39.907 4.631 -53.715 1.00 90.62 582 ARG A C 1
ATOM 4631 O O . ARG A 1 582 ? 39.383 5.724 -53.908 1.00 90.62 582 ARG A O 1
ATOM 4638 N N . GLU A 1 583 ? 39.414 3.490 -54.177 1.00 87.25 583 GLU A N 1
ATOM 4639 C CA . GLU A 1 583 ? 38.254 3.428 -55.067 1.00 87.25 583 GLU A CA 1
ATOM 4640 C C . GLU A 1 583 ? 36.989 3.989 -54.414 1.00 87.25 583 GLU A C 1
ATOM 4642 O O . GLU A 1 583 ? 36.262 4.777 -55.017 1.00 87.25 583 GLU A O 1
ATOM 4647 N N . ASN A 1 584 ? 36.708 3.574 -53.179 1.00 87.00 584 ASN A N 1
ATOM 4648 C CA . ASN A 1 584 ? 35.536 4.013 -52.435 1.00 87.00 584 ASN A CA 1
ATOM 4649 C C . ASN A 1 584 ? 35.707 3.772 -50.925 1.00 87.00 584 ASN A C 1
ATOM 4651 O O . ASN A 1 584 ? 36.685 3.187 -50.463 1.00 87.00 584 ASN A O 1
ATOM 4655 N N . ASN A 1 585 ? 34.718 4.204 -50.140 1.00 86.56 585 ASN A N 1
ATOM 4656 C CA . ASN A 1 585 ? 34.751 4.096 -48.680 1.00 86.56 585 ASN A CA 1
ATOM 4657 C C . ASN A 1 585 ? 34.550 2.666 -48.135 1.00 86.56 585 ASN A C 1
ATOM 4659 O O . ASN A 1 585 ? 34.672 2.476 -46.932 1.00 86.56 585 ASN A O 1
ATOM 4663 N N . LYS A 1 586 ? 34.248 1.669 -48.980 1.00 87.25 586 LYS A N 1
ATOM 4664 C CA . LYS A 1 586 ? 34.049 0.262 -48.580 1.00 87.25 586 LYS A CA 1
ATOM 4665 C C . LYS A 1 586 ? 35.294 -0.606 -48.766 1.00 87.25 586 LYS A C 1
ATOM 4667 O O . LYS A 1 586 ? 35.279 -1.764 -48.365 1.00 87.25 586 LYS A O 1
ATOM 4672 N N . THR A 1 587 ? 36.360 -0.069 -49.360 1.00 88.25 587 THR A N 1
ATOM 4673 C CA . THR A 1 587 ? 37.617 -0.790 -49.587 1.00 88.25 587 THR A CA 1
ATOM 4674 C C . THR A 1 587 ? 38.742 -0.209 -48.738 1.00 88.25 587 THR A C 1
ATOM 4676 O O . THR A 1 587 ? 38.893 1.012 -48.647 1.00 88.25 587 THR A O 1
ATOM 4679 N N . ASP A 1 588 ? 39.577 -1.082 -48.187 1.00 88.69 588 ASP A N 1
ATOM 4680 C CA . ASP A 1 588 ? 40.854 -0.761 -47.539 1.00 88.69 588 ASP A CA 1
ATOM 4681 C C . ASP A 1 588 ? 42.053 -0.899 -48.496 1.00 88.69 588 ASP A C 1
ATOM 4683 O O . ASP A 1 588 ? 43.203 -0.757 -48.085 1.00 88.69 588 ASP A O 1
ATOM 4687 N N . ILE A 1 589 ? 41.792 -1.132 -49.788 1.00 90.44 589 ILE A N 1
ATOM 4688 C CA . ILE A 1 589 ? 42.805 -1.133 -50.845 1.00 90.44 589 ILE A CA 1
ATOM 4689 C C . ILE A 1 589 ? 43.181 0.317 -51.148 1.00 90.44 589 ILE A C 1
ATOM 4691 O O . ILE A 1 589 ? 42.449 1.041 -51.827 1.00 90.44 589 ILE A O 1
ATOM 4695 N N . ILE A 1 590 ? 44.324 0.733 -50.611 1.00 91.88 590 ILE A N 1
ATOM 4696 C CA . ILE A 1 590 ? 44.854 2.088 -50.735 1.00 91.88 590 ILE A CA 1
ATOM 4697 C C . ILE A 1 590 ? 46.101 2.039 -51.613 1.00 91.88 590 ILE A C 1
ATOM 4699 O O . ILE A 1 590 ? 47.000 1.230 -51.389 1.00 91.88 590 ILE A O 1
ATOM 4703 N N . VAL A 1 591 ? 46.149 2.907 -52.620 1.00 91.38 591 VAL A N 1
ATOM 4704 C CA . VAL A 1 591 ? 47.236 2.967 -53.600 1.00 91.38 591 VAL A CA 1
ATOM 4705 C C . VAL A 1 591 ? 47.895 4.342 -53.537 1.00 91.38 591 VAL A C 1
ATOM 4707 O O . VAL A 1 591 ? 47.211 5.361 -53.441 1.00 91.38 591 VAL A O 1
ATOM 4710 N N . TYR A 1 592 ? 49.228 4.373 -53.574 1.00 90.44 592 TYR A N 1
ATOM 4711 C CA . TYR A 1 592 ? 49.993 5.617 -53.658 1.00 90.44 592 TYR A CA 1
ATOM 4712 C C . TYR A 1 592 ? 49.917 6.200 -55.076 1.00 90.44 592 TYR A C 1
ATOM 4714 O O . TYR A 1 592 ? 50.043 5.481 -56.072 1.00 90.44 592 TYR A O 1
ATOM 4722 N N . CYS A 1 593 ? 49.713 7.510 -55.179 1.00 90.06 593 CYS A N 1
ATOM 4723 C CA . CYS A 1 593 ? 49.611 8.218 -56.450 1.00 90.06 593 CYS A CA 1
ATOM 4724 C C . CYS A 1 593 ? 51.009 8.498 -57.018 1.00 90.06 593 CYS A C 1
ATOM 4726 O O . CYS A 1 593 ? 51.522 9.608 -56.932 1.00 90.06 593 CYS A O 1
ATOM 4728 N N . ASN A 1 594 ? 51.633 7.465 -57.598 1.00 84.31 594 ASN A N 1
ATOM 4729 C CA . ASN A 1 594 ? 53.050 7.462 -57.986 1.00 84.31 594 ASN A CA 1
ATOM 4730 C C . ASN A 1 594 ? 53.469 8.595 -58.936 1.00 84.31 594 ASN A C 1
ATOM 4732 O O . ASN A 1 594 ? 54.587 9.089 -58.820 1.00 84.31 594 ASN A O 1
ATOM 4736 N N . LYS A 1 595 ? 52.632 8.954 -59.920 1.00 80.94 595 LYS A N 1
ATOM 4737 C CA . LYS A 1 595 ? 53.015 9.942 -60.943 1.00 80.94 595 LYS A CA 1
ATOM 4738 C C . LYS A 1 595 ? 52.909 11.374 -60.432 1.00 80.94 595 LYS A C 1
ATOM 4740 O O . LYS A 1 595 ? 53.828 12.153 -60.638 1.00 80.94 595 LYS A O 1
ATOM 4745 N N . ASN A 1 596 ? 51.798 11.697 -59.769 1.00 83.19 596 ASN A N 1
ATOM 4746 C CA . ASN A 1 596 ? 51.482 13.047 -59.308 1.00 83.19 596 ASN A CA 1
ATOM 4747 C C . ASN A 1 596 ? 50.774 12.996 -57.939 1.00 83.19 596 ASN A C 1
ATOM 4749 O O . ASN A 1 596 ? 49.544 13.082 -57.876 1.00 83.19 596 ASN A O 1
ATOM 4753 N N . PRO A 1 597 ? 51.528 12.861 -56.831 1.00 85.69 597 PRO A N 1
ATOM 4754 C CA . PRO A 1 597 ? 50.958 12.749 -55.485 1.00 85.69 597 PRO A CA 1
ATOM 4755 C C . PRO A 1 597 ? 50.078 13.943 -55.093 1.00 85.69 597 PRO A C 1
ATOM 4757 O O . PRO A 1 597 ? 49.077 13.778 -54.401 1.00 85.69 597 PRO A O 1
ATOM 4760 N N . GLU A 1 598 ? 50.409 15.134 -55.597 1.00 87.00 598 GLU A N 1
ATOM 4761 C CA . GLU A 1 598 ? 49.696 16.391 -55.335 1.00 87.00 598 GLU A CA 1
ATOM 4762 C C . GLU A 1 598 ? 48.243 16.398 -55.836 1.00 87.00 598 GLU A C 1
ATOM 4764 O O . GLU A 1 598 ? 47.444 17.225 -55.393 1.00 87.00 598 GLU A O 1
ATOM 4769 N N . PHE A 1 599 ? 47.877 15.490 -56.750 1.00 89.81 599 PHE A N 1
ATOM 4770 C CA . PHE A 1 599 ? 46.511 15.389 -57.275 1.00 89.81 599 PHE A CA 1
ATOM 4771 C C . PHE A 1 599 ? 45.592 14.561 -56.376 1.00 89.81 599 PHE A C 1
ATOM 4773 O O . PHE A 1 599 ? 44.373 14.687 -56.475 1.00 89.81 599 PHE A O 1
ATOM 4780 N N . CYS A 1 600 ? 46.153 13.751 -55.479 1.00 91.88 600 CYS A N 1
ATOM 4781 C CA . CYS A 1 600 ? 45.407 12.959 -54.510 1.00 91.88 600 CYS A CA 1
ATOM 4782 C C . CYS A 1 600 ? 45.348 13.716 -53.179 1.00 91.88 600 CYS A C 1
ATOM 4784 O O . CYS A 1 600 ? 46.212 13.564 -52.318 1.00 91.88 600 CYS A O 1
ATOM 4786 N N . GLN A 1 601 ? 44.338 14.573 -53.024 1.00 90.62 601 GLN A N 1
ATOM 4787 C CA . GLN A 1 601 ? 44.195 15.481 -51.882 1.00 90.62 601 GLN A CA 1
ATOM 4788 C C . GLN A 1 601 ? 43.092 15.040 -50.920 1.00 90.62 601 GLN A C 1
ATOM 4790 O O . GLN A 1 601 ? 42.111 15.752 -50.717 1.00 90.62 601 GLN A O 1
ATOM 4795 N N . ALA A 1 602 ? 43.249 13.865 -50.311 1.00 88.00 602 ALA A N 1
ATOM 4796 C CA . ALA A 1 602 ? 42.269 13.321 -49.372 1.00 88.00 602 ALA A CA 1
ATOM 4797 C C . ALA A 1 602 ? 42.009 14.218 -48.144 1.00 88.00 602 ALA A C 1
ATOM 4799 O O . ALA A 1 602 ? 40.925 14.158 -47.569 1.00 88.00 602 ALA A O 1
ATOM 4800 N N . GLU A 1 603 ? 42.972 15.058 -47.749 1.00 88.06 603 GLU A N 1
ATOM 4801 C CA . GLU A 1 603 ? 42.842 15.957 -46.595 1.00 88.06 603 GLU A CA 1
ATOM 4802 C C . GLU A 1 603 ? 42.174 17.299 -46.933 1.00 88.06 603 GLU A C 1
ATOM 4804 O O . GLU A 1 603 ? 41.854 18.072 -46.028 1.00 88.06 603 GLU A O 1
ATOM 4809 N N . SER A 1 604 ? 41.982 17.604 -48.221 1.00 86.94 604 SER A N 1
ATOM 4810 C CA . SER A 1 604 ? 41.414 18.879 -48.656 1.00 86.94 604 SER A CA 1
ATOM 4811 C C . SER A 1 604 ? 39.881 18.861 -48.569 1.00 86.94 604 SER A C 1
ATOM 4813 O O . SER A 1 604 ? 39.256 17.961 -49.135 1.00 86.94 604 SER A O 1
ATOM 4815 N N . PRO A 1 605 ? 39.238 19.860 -47.930 1.00 83.69 605 PRO A N 1
ATOM 4816 C CA . PRO A 1 605 ? 37.777 19.937 -47.847 1.00 83.69 605 PRO A CA 1
ATOM 4817 C C . PRO A 1 605 ? 37.112 20.155 -49.213 1.00 83.69 605 PRO A C 1
ATOM 4819 O O . PRO A 1 605 ? 35.956 19.783 -49.401 1.00 83.69 605 PRO A O 1
ATOM 4822 N N . ASP A 1 606 ? 37.849 20.716 -50.175 1.00 84.56 606 ASP A N 1
ATOM 4823 C CA . ASP A 1 606 ? 37.378 20.919 -51.545 1.00 84.56 606 ASP A CA 1
ATOM 4824 C C . ASP A 1 606 ? 37.508 19.655 -52.403 1.00 84.56 606 ASP A C 1
ATOM 4826 O O . ASP A 1 606 ? 37.096 19.658 -53.562 1.00 84.56 606 ASP A O 1
ATOM 4830 N N . SER A 1 607 ? 38.083 18.575 -51.865 1.00 87.62 607 SER A N 1
ATOM 4831 C CA . SER A 1 607 ? 38.289 17.335 -52.600 1.00 87.62 607 SER A CA 1
ATOM 4832 C C . SER A 1 607 ? 36.993 16.545 -52.785 1.00 87.62 607 SER A C 1
ATOM 4834 O O . SER A 1 607 ? 36.222 16.321 -51.851 1.00 87.62 607 SER A O 1
ATOM 4836 N N . LYS A 1 608 ? 36.781 16.036 -54.002 1.00 85.62 608 LYS A N 1
ATOM 4837 C CA . LYS A 1 608 ? 35.745 15.044 -54.309 1.00 85.62 608 LYS A CA 1
ATOM 4838 C C . LYS A 1 608 ? 36.427 13.749 -54.714 1.00 85.62 608 LYS A C 1
ATOM 4840 O O . LYS A 1 608 ? 37.338 13.766 -55.536 1.00 85.62 608 LYS A O 1
ATOM 4845 N N . PHE A 1 609 ? 35.992 12.630 -54.131 1.00 86.38 609 PHE A N 1
ATOM 4846 C CA . PHE A 1 609 ? 36.606 11.309 -54.349 1.00 86.38 609 PHE A CA 1
ATOM 4847 C C . PHE A 1 609 ? 38.126 11.289 -54.102 1.00 86.38 609 PHE A C 1
ATOM 4849 O O . PHE A 1 609 ? 38.849 10.539 -54.748 1.00 86.38 609 PHE A O 1
ATOM 4856 N N . MET A 1 610 ? 38.599 12.116 -53.160 1.00 89.75 610 MET A N 1
ATOM 4857 C CA . MET A 1 610 ? 40.016 12.263 -52.798 1.00 89.75 610 MET A CA 1
ATOM 4858 C C . MET A 1 610 ? 40.907 12.852 -53.904 1.00 89.75 610 MET A C 1
ATOM 4860 O O . MET A 1 610 ? 42.130 12.810 -53.795 1.00 89.75 610 MET A O 1
ATOM 4864 N N . CYS A 1 611 ? 40.309 13.443 -54.942 1.00 90.44 611 CYS A N 1
ATOM 4865 C CA . CYS A 1 611 ? 41.015 14.128 -56.017 1.00 90.44 611 CYS A CA 1
ATOM 4866 C C . CYS A 1 611 ? 41.015 15.650 -55.850 1.00 90.44 611 CYS A C 1
ATOM 4868 O O . CYS A 1 611 ? 40.066 16.239 -55.319 1.00 90.44 611 CYS A O 1
ATOM 4870 N N . LEU A 1 612 ? 42.086 16.281 -56.333 1.00 91.25 612 LEU A N 1
ATOM 4871 C CA . LEU A 1 612 ? 42.185 17.720 -56.547 1.00 91.25 612 LEU A CA 1
ATOM 4872 C C . LEU A 1 612 ? 41.110 18.172 -57.549 1.00 91.25 612 LEU A C 1
ATOM 4874 O O . LEU A 1 612 ? 40.698 17.419 -58.434 1.00 91.25 612 LEU A O 1
ATOM 4878 N N . ARG A 1 613 ? 40.656 19.420 -57.422 1.00 89.94 613 ARG A N 1
ATOM 4879 C CA . ARG A 1 613 ? 39.647 20.003 -58.312 1.00 89.94 613 ARG A CA 1
ATOM 4880 C C . ARG A 1 613 ? 40.000 19.805 -59.791 1.00 89.94 613 ARG A C 1
ATOM 4882 O O . ARG A 1 613 ? 41.112 20.098 -60.212 1.00 89.94 613 ARG A O 1
ATOM 4889 N N . GLY A 1 614 ? 39.027 19.334 -60.570 1.00 88.81 614 GLY A N 1
ATOM 4890 C CA . GLY A 1 614 ? 39.166 19.066 -62.004 1.00 88.81 614 GLY A CA 1
ATOM 4891 C C . GLY A 1 614 ? 39.683 17.668 -62.349 1.00 88.81 614 GLY A C 1
ATOM 4892 O O . GLY A 1 614 ? 39.468 17.213 -63.473 1.00 88.81 614 GLY A O 1
ATOM 4893 N N . HIS A 1 615 ? 40.276 16.963 -61.382 1.00 90.69 615 HIS A N 1
ATOM 4894 C CA . HIS A 1 615 ? 40.740 15.586 -61.523 1.00 90.69 615 HIS A CA 1
ATOM 4895 C C . HIS A 1 615 ? 39.672 14.582 -61.051 1.00 90.69 615 HIS A C 1
ATOM 4897 O O . HIS A 1 615 ? 38.908 14.851 -60.118 1.00 90.69 615 HIS A O 1
ATOM 4903 N N . ILE A 1 616 ? 39.607 13.426 -61.711 1.00 90.81 616 ILE A N 1
ATOM 4904 C CA . ILE A 1 616 ? 38.703 12.293 -61.464 1.00 90.81 616 ILE A CA 1
ATOM 4905 C C . ILE A 1 616 ? 39.400 10.965 -61.823 1.00 90.81 616 ILE A C 1
ATOM 4907 O O . ILE A 1 616 ? 40.510 10.941 -62.357 1.00 90.81 616 ILE A O 1
ATOM 4911 N N . GLY A 1 617 ? 38.714 9.848 -61.572 1.00 87.69 617 GLY A N 1
ATOM 4912 C CA . GLY A 1 617 ? 39.157 8.511 -61.970 1.00 87.69 617 GLY A CA 1
ATOM 4913 C C . GLY A 1 617 ? 40.219 7.901 -61.045 1.00 87.69 617 GLY A C 1
ATOM 4914 O O . GLY A 1 617 ? 40.595 8.507 -60.038 1.00 87.69 617 GLY A O 1
ATOM 4915 N N . PRO A 1 618 ? 40.688 6.679 -61.357 1.00 87.12 618 PRO A N 1
ATOM 4916 C CA . PRO A 1 618 ? 41.721 6.006 -60.578 1.00 87.12 618 PRO A CA 1
ATOM 4917 C C . PRO A 1 618 ? 42.984 6.858 -60.470 1.00 87.12 618 PRO A C 1
ATOM 4919 O O . PRO A 1 618 ? 43.475 7.365 -61.478 1.00 87.12 618 PRO A O 1
ATOM 4922 N N . LEU A 1 619 ? 43.492 7.013 -59.244 1.00 88.88 619 LEU A N 1
ATOM 4923 C CA . LEU A 1 619 ? 44.678 7.822 -58.928 1.00 88.88 619 LEU A CA 1
ATOM 4924 C C . LEU A 1 619 ? 44.572 9.301 -59.350 1.00 88.88 619 LEU A C 1
ATOM 4926 O O . LEU A 1 619 ? 45.589 9.984 -59.432 1.00 88.88 619 LEU A O 1
ATOM 4930 N N . CYS A 1 620 ? 43.360 9.797 -59.626 1.00 90.38 620 CYS A N 1
ATOM 4931 C CA . CYS A 1 620 ? 43.115 11.174 -60.058 1.00 90.38 620 CYS A CA 1
ATOM 4932 C C . CYS A 1 620 ? 43.850 11.561 -61.361 1.00 90.38 620 CYS A C 1
ATOM 4934 O O . CYS A 1 620 ? 44.154 12.731 -61.596 1.00 90.38 620 CYS A O 1
ATOM 4936 N N . GLU A 1 621 ? 44.133 10.579 -62.228 1.00 88.44 621 GLU A N 1
ATOM 4937 C CA . GLU A 1 621 ? 44.885 10.780 -63.478 1.00 88.44 621 GLU A CA 1
ATOM 4938 C C . GLU A 1 621 ? 44.017 11.260 -64.657 1.00 88.44 621 GLU A C 1
ATOM 4940 O O . GLU A 1 621 ? 44.535 11.501 -65.747 1.00 88.44 621 GLU A O 1
ATOM 4945 N N . GLN A 1 622 ? 42.700 11.392 -64.484 1.00 89.50 622 GLN A N 1
ATOM 4946 C CA . GLN A 1 622 ? 41.790 11.802 -65.556 1.00 89.50 622 GLN A CA 1
ATOM 4947 C C . GLN A 1 622 ? 41.188 13.172 -65.269 1.00 89.50 622 GLN A C 1
ATOM 4949 O O . GLN A 1 622 ? 40.875 13.491 -64.129 1.00 89.50 622 GLN A O 1
ATOM 4954 N N . CYS A 1 623 ? 40.964 13.971 -66.310 1.00 90.06 623 CYS A N 1
ATOM 4955 C CA . CYS A 1 623 ? 40.239 15.230 -66.168 1.00 90.06 623 CYS A CA 1
ATOM 4956 C C . CYS A 1 623 ? 38.736 15.024 -66.327 1.00 90.06 623 CYS A C 1
ATOM 4958 O O . CYS A 1 623 ? 38.290 14.239 -67.171 1.00 90.06 623 CYS A O 1
ATOM 4960 N N . ASP A 1 624 ? 37.948 15.785 -65.567 1.00 91.88 624 ASP A N 1
ATOM 4961 C CA . ASP A 1 624 ? 36.491 15.843 -65.705 1.00 91.88 624 ASP A CA 1
ATOM 4962 C C . ASP A 1 624 ? 36.084 16.619 -66.966 1.00 91.88 624 ASP A C 1
ATOM 4964 O O . ASP A 1 624 ? 35.545 17.724 -66.922 1.00 91.88 624 ASP A O 1
ATOM 4968 N N . SER A 1 625 ? 36.369 16.030 -68.124 1.00 88.81 625 SER A N 1
ATOM 4969 C CA . SER A 1 625 ? 36.119 16.610 -69.451 1.00 88.81 625 SER A CA 1
ATOM 4970 C C . SER A 1 625 ? 34.647 16.900 -69.732 1.00 88.81 625 SER A C 1
ATOM 4972 O O . SER A 1 625 ? 34.327 17.776 -70.539 1.00 88.81 625 SER A O 1
ATOM 4974 N N . TYR A 1 626 ? 33.744 16.215 -69.031 1.00 89.25 626 TYR A N 1
ATOM 4975 C CA . TYR A 1 626 ? 32.301 16.394 -69.166 1.00 89.25 626 TYR A CA 1
ATOM 4976 C C . TYR A 1 626 ? 31.697 17.295 -68.080 1.00 89.25 626 TYR A C 1
ATOM 4978 O O . TYR A 1 626 ? 30.569 17.754 -68.253 1.00 89.25 626 TYR A O 1
ATOM 4986 N N . GLY A 1 627 ? 32.438 17.587 -67.007 1.00 88.44 627 GLY A N 1
ATOM 4987 C CA . GLY A 1 627 ? 31.984 18.390 -65.871 1.00 88.44 627 GLY A CA 1
ATOM 4988 C C . GLY A 1 627 ? 30.943 17.703 -64.990 1.00 88.44 627 GLY A C 1
ATOM 4989 O O . GLY A 1 627 ? 30.106 18.375 -64.393 1.00 88.44 627 GLY A O 1
ATOM 4990 N N . VAL A 1 628 ? 30.961 16.370 -64.915 1.00 88.69 628 VAL A N 1
ATOM 4991 C CA . VAL A 1 628 ? 29.957 15.583 -64.174 1.00 88.69 628 VAL A CA 1
ATOM 4992 C C . VAL A 1 628 ? 30.165 15.685 -62.663 1.00 88.69 628 VAL A C 1
ATOM 4994 O O . VAL A 1 628 ? 29.199 15.734 -61.904 1.00 88.69 628 VAL A O 1
ATOM 4997 N N . ILE A 1 629 ? 31.418 15.724 -62.210 1.00 89.69 629 ILE A N 1
ATOM 4998 C CA . ILE A 1 629 ? 31.776 15.732 -60.788 1.00 89.69 629 ILE A CA 1
ATOM 4999 C C . ILE A 1 629 ? 31.958 17.164 -60.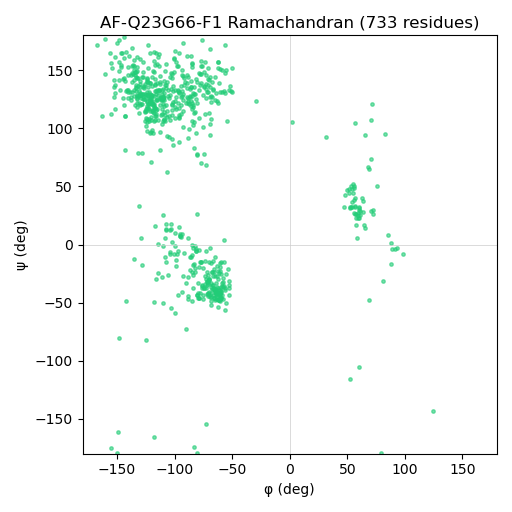280 1.00 89.69 629 ILE A C 1
ATOM 5001 O O . ILE A 1 629 ? 31.528 17.503 -59.170 1.00 89.69 629 ILE A O 1
ATOM 5005 N N . TRP A 1 630 ? 32.582 18.020 -61.087 1.00 88.62 630 TRP A N 1
ATOM 5006 C CA . TRP A 1 630 ? 32.979 19.372 -60.694 1.00 88.62 630 TRP A CA 1
ATOM 5007 C C . TRP A 1 630 ? 32.084 20.481 -61.262 1.00 88.62 630 TRP A C 1
ATOM 5009 O O . TRP A 1 630 ? 32.228 21.630 -60.851 1.00 88.62 630 TRP A O 1
ATOM 5019 N N . GLY A 1 631 ? 31.155 20.167 -62.170 1.00 88.31 631 GLY A N 1
ATOM 5020 C CA . GLY A 1 631 ? 30.249 21.129 -62.816 1.00 88.31 631 GLY A CA 1
ATOM 5021 C C . GLY A 1 631 ? 30.876 21.899 -63.986 1.00 88.31 631 GLY A C 1
ATOM 5022 O O . GLY A 1 631 ? 30.184 22.198 -64.958 1.00 88.31 631 GLY A O 1
ATOM 5023 N N . ASN A 1 632 ? 32.185 22.162 -63.932 1.00 89.25 632 ASN A N 1
ATOM 5024 C CA . ASN A 1 632 ? 32.969 22.740 -65.028 1.00 89.25 632 ASN A CA 1
ATOM 5025 C C . ASN A 1 632 ? 33.703 21.649 -65.814 1.00 89.25 632 ASN A C 1
ATOM 5027 O O . ASN A 1 632 ? 34.024 20.599 -65.262 1.00 89.25 632 ASN A O 1
ATOM 5031 N N . ARG A 1 633 ? 33.990 21.904 -67.095 1.00 89.88 633 ARG A N 1
ATOM 5032 C CA . ARG A 1 633 ? 34.755 20.978 -67.942 1.00 89.88 633 ARG A CA 1
ATOM 5033 C C . ARG A 1 633 ? 36.247 21.217 -67.768 1.00 89.88 633 ARG A C 1
ATOM 5035 O O . ARG A 1 633 ? 36.685 22.364 -67.805 1.00 89.88 633 ARG A O 1
ATOM 5042 N N . TYR A 1 634 ? 37.004 20.133 -67.643 1.00 89.81 634 TYR A N 1
ATOM 5043 C CA . TYR A 1 634 ? 38.452 20.171 -67.477 1.00 89.81 634 TYR A CA 1
ATOM 5044 C C . TYR A 1 634 ? 39.168 19.347 -68.549 1.00 89.81 634 TYR A C 1
ATOM 5046 O O . TYR A 1 634 ? 38.745 18.239 -68.877 1.00 89.81 634 TYR A O 1
ATOM 5054 N N . SER A 1 635 ? 40.289 19.844 -69.068 1.00 86.75 635 SER A N 1
ATOM 5055 C CA . SER A 1 635 ? 41.106 19.126 -70.054 1.00 86.75 635 SER A CA 1
ATOM 5056 C C . SER A 1 635 ? 42.600 19.310 -69.811 1.00 86.75 635 SER A C 1
ATOM 5058 O O . SER A 1 635 ? 43.031 20.339 -69.289 1.00 86.75 635 SER A O 1
ATOM 5060 N N . GLN A 1 636 ? 43.391 18.326 -70.239 1.00 86.00 636 GLN A N 1
ATOM 5061 C CA . GLN A 1 636 ? 44.847 18.452 -70.330 1.00 86.00 636 GLN A CA 1
ATOM 5062 C C . GLN A 1 636 ? 45.214 19.357 -71.510 1.00 86.00 636 GLN A C 1
ATOM 5064 O O . GLN A 1 636 ? 44.526 19.344 -72.533 1.00 86.00 636 GLN A O 1
ATOM 5069 N N . ILE A 1 637 ? 46.295 20.126 -71.378 1.00 80.94 637 ILE A N 1
ATOM 5070 C CA . ILE A 1 637 ? 46.807 21.013 -72.433 1.00 80.94 637 ILE A CA 1
ATOM 5071 C C . ILE A 1 637 ? 48.294 20.697 -72.642 1.00 80.94 637 ILE A C 1
ATOM 5073 O O . ILE A 1 637 ? 49.027 20.536 -71.668 1.00 80.94 637 ILE A O 1
ATOM 5077 N N . PHE A 1 638 ? 48.753 20.586 -73.895 1.00 69.88 638 PHE A N 1
ATOM 5078 C CA . PHE A 1 638 ? 50.164 20.337 -74.249 1.00 69.88 638 PHE A CA 1
ATOM 5079 C C . PHE A 1 638 ? 50.826 19.132 -73.553 1.00 69.88 638 PHE A C 1
ATOM 5081 O O . PHE A 1 638 ? 52.035 19.143 -73.312 1.00 69.88 638 PHE A O 1
ATOM 5088 N N . SER A 1 639 ? 50.065 18.075 -73.247 1.00 65.69 639 SER A N 1
ATOM 5089 C CA . SER A 1 639 ? 50.540 16.865 -72.548 1.00 65.69 639 SER A CA 1
ATOM 5090 C C . SER A 1 639 ? 51.107 17.096 -71.136 1.00 65.69 639 SER A C 1
ATOM 5092 O O . SER A 1 639 ? 51.987 16.358 -70.698 1.00 65.69 639 SER A O 1
ATOM 5094 N N . SER A 1 640 ? 50.604 18.093 -70.401 1.00 67.19 640 SER A N 1
ATOM 5095 C CA . SER A 1 640 ? 50.771 18.114 -68.946 1.00 67.19 640 SER A CA 1
ATOM 5096 C C . SER A 1 640 ? 49.720 17.222 -68.276 1.00 67.19 640 SER A C 1
ATOM 5098 O O . SER A 1 640 ? 48.562 17.184 -68.688 1.00 67.19 640 SER A O 1
ATOM 5100 N N . ASP A 1 641 ? 50.114 16.516 -67.213 1.00 74.44 641 ASP A N 1
ATOM 5101 C CA . ASP A 1 641 ? 49.198 15.677 -66.426 1.00 74.44 641 ASP A CA 1
ATOM 5102 C C . ASP A 1 641 ? 48.169 16.505 -65.620 1.00 74.44 641 ASP A C 1
ATOM 5104 O O . ASP A 1 641 ? 47.308 15.942 -64.946 1.00 74.44 641 ASP A O 1
ATOM 5108 N N . ALA A 1 642 ? 48.246 17.841 -65.673 1.00 84.38 642 ALA A N 1
ATOM 5109 C CA . ALA A 1 642 ? 47.373 18.759 -64.952 1.00 84.38 642 ALA A CA 1
ATOM 5110 C C . ALA A 1 642 ? 46.071 19.046 -65.718 1.00 84.38 642 ALA A C 1
ATOM 5112 O O . ALA A 1 642 ? 46.063 19.235 -66.937 1.00 84.38 642 ALA A O 1
ATOM 5113 N N . CYS A 1 643 ? 44.966 19.136 -64.979 1.00 87.88 643 CYS A N 1
ATOM 5114 C CA . CYS A 1 643 ? 43.647 19.423 -65.526 1.00 87.88 643 CYS A CA 1
ATOM 5115 C C . CYS A 1 643 ? 43.305 20.911 -65.412 1.00 87.88 643 CYS A C 1
ATOM 5117 O O . CYS A 1 643 ? 43.166 21.441 -64.311 1.00 87.88 643 CYS A O 1
ATOM 5119 N N . TYR A 1 644 ? 43.117 21.581 -66.550 1.00 87.44 644 TYR A N 1
ATOM 5120 C CA . TYR A 1 644 ? 42.765 23.002 -66.600 1.00 87.44 644 TYR A CA 1
ATOM 5121 C C . TYR A 1 644 ? 41.285 23.192 -66.899 1.00 87.44 644 TYR A C 1
ATOM 5123 O O . TYR A 1 644 ? 40.715 22.448 -67.697 1.00 87.44 644 TYR A O 1
ATOM 5131 N N . ASP A 1 645 ? 40.673 24.206 -66.283 1.00 88.62 645 ASP A N 1
ATOM 5132 C CA . ASP A 1 645 ? 39.297 24.596 -66.588 1.00 88.62 645 ASP A CA 1
ATOM 5133 C C . ASP A 1 645 ? 39.223 25.112 -68.033 1.00 88.62 645 ASP A C 1
ATOM 5135 O O . ASP A 1 645 ? 39.962 26.022 -68.438 1.00 88.62 645 ASP A O 1
ATOM 5139 N N . CYS A 1 646 ? 38.342 24.507 -68.830 1.00 84.69 646 CYS A N 1
ATOM 5140 C CA . CYS A 1 646 ? 38.185 24.843 -70.238 1.00 84.69 646 CYS A CA 1
ATOM 5141 C C . CYS A 1 646 ? 37.668 26.276 -70.442 1.00 84.69 646 CYS A C 1
ATOM 5143 O O . CYS A 1 646 ? 37.964 26.868 -71.480 1.00 84.69 646 CYS A O 1
ATOM 5145 N N . ASN A 1 647 ? 36.924 26.840 -69.483 1.00 82.94 647 ASN A N 1
ATOM 5146 C CA . ASN A 1 647 ? 36.411 28.211 -69.580 1.00 82.94 647 ASN A CA 1
ATOM 5147 C C . ASN A 1 647 ? 37.512 29.255 -69.366 1.00 82.94 647 ASN A C 1
ATOM 5149 O O . ASN A 1 647 ? 37.507 30.296 -70.022 1.00 82.94 647 ASN A O 1
ATOM 5153 N N . ASP A 1 648 ? 38.480 28.959 -68.501 1.00 81.31 648 ASP A N 1
ATOM 5154 C CA . ASP A 1 648 ? 39.572 29.885 -68.191 1.00 81.31 648 ASP A CA 1
ATOM 5155 C C . ASP A 1 648 ? 40.695 29.821 -69.243 1.00 81.31 648 ASP A C 1
ATOM 5157 O O . ASP A 1 648 ? 41.430 30.787 -69.449 1.00 81.31 648 ASP A O 1
ATOM 5161 N N . SER A 1 649 ? 40.804 28.697 -69.965 1.00 78.81 649 SER A N 1
ATOM 5162 C CA . SER A 1 649 ? 41.921 28.400 -70.881 1.00 78.81 649 SER A CA 1
ATOM 5163 C C . SER A 1 649 ? 41.569 28.485 -72.374 1.00 78.81 649 SER A C 1
ATOM 5165 O O . SER A 1 649 ? 42.313 27.979 -73.218 1.00 78.81 649 SER A O 1
ATOM 5167 N N . VAL A 1 650 ? 40.460 29.146 -72.732 1.00 76.88 650 VAL A N 1
ATOM 5168 C CA . VAL A 1 650 ? 39.914 29.192 -74.108 1.00 76.88 650 VAL A CA 1
ATOM 5169 C C . VAL A 1 650 ? 40.944 29.637 -75.154 1.00 76.88 650 VAL A C 1
ATOM 5171 O O . VAL A 1 650 ? 41.035 29.030 -76.220 1.00 76.88 650 VAL A O 1
ATOM 5174 N N . LEU A 1 651 ? 41.746 30.668 -74.863 1.00 77.62 651 LEU A N 1
ATOM 5175 C CA . LEU A 1 651 ? 42.761 31.183 -75.798 1.00 77.62 651 LEU A CA 1
ATOM 5176 C C . LEU A 1 651 ? 43.869 30.161 -76.080 1.00 77.62 651 LEU A C 1
ATOM 5178 O O . LEU A 1 651 ? 44.318 30.028 -77.218 1.00 77.62 651 LEU A O 1
ATOM 5182 N N . LEU A 1 652 ? 44.291 29.432 -75.046 1.00 76.69 652 LEU A N 1
ATOM 5183 C CA . LEU A 1 652 ? 45.359 28.442 -75.128 1.00 76.69 652 LEU A CA 1
ATOM 5184 C C . LEU A 1 652 ? 44.893 27.212 -75.924 1.00 76.69 652 LEU A C 1
ATOM 5186 O O . LEU A 1 652 ? 45.579 26.767 -76.843 1.00 76.69 652 LEU A O 1
ATOM 5190 N N . ILE A 1 653 ? 43.669 26.747 -75.644 1.00 74.75 653 ILE A N 1
ATOM 5191 C CA . ILE A 1 653 ? 43.008 25.647 -76.361 1.00 74.75 653 ILE A CA 1
ATOM 5192 C C . ILE A 1 653 ? 42.774 26.018 -77.836 1.00 74.75 653 ILE A C 1
ATOM 5194 O O . ILE A 1 653 ? 42.988 25.196 -78.731 1.00 74.75 653 ILE A O 1
ATOM 5198 N N . ALA A 1 654 ? 42.354 27.255 -78.121 1.00 78.81 654 ALA A N 1
ATOM 5199 C CA . ALA A 1 654 ? 42.155 27.732 -79.489 1.00 78.81 654 ALA A CA 1
ATOM 5200 C C . ALA A 1 654 ? 43.473 27.785 -80.280 1.00 78.81 654 ALA A C 1
ATOM 5202 O O . ALA A 1 654 ? 43.497 27.424 -81.460 1.00 78.81 654 ALA A O 1
ATOM 5203 N N . PHE A 1 655 ? 44.569 28.194 -79.636 1.00 83.12 655 PHE A N 1
ATOM 5204 C CA . PHE A 1 655 ? 45.896 28.220 -80.246 1.00 83.12 655 PHE A CA 1
ATOM 5205 C C . PHE A 1 655 ? 46.399 26.811 -80.591 1.00 83.12 655 PHE A C 1
ATOM 5207 O O . PHE A 1 655 ? 46.818 26.581 -81.726 1.00 83.12 655 PHE A O 1
ATOM 5214 N N . GLU A 1 656 ? 46.299 25.856 -79.660 1.00 81.56 656 GLU A N 1
ATOM 5215 C CA . GLU A 1 656 ? 46.714 24.464 -79.885 1.00 81.56 656 GLU A CA 1
ATOM 5216 C C . GLU A 1 656 ? 45.929 23.817 -81.037 1.00 81.56 656 GLU A C 1
ATOM 5218 O O . GLU A 1 656 ? 46.521 23.288 -81.982 1.00 81.56 656 GLU A O 1
ATOM 5223 N N . ASN A 1 657 ? 44.598 23.939 -81.030 1.00 82.69 657 ASN A N 1
ATOM 5224 C CA . ASN A 1 657 ? 43.759 23.401 -82.103 1.00 82.69 657 ASN A CA 1
ATOM 5225 C C . ASN A 1 657 ? 44.042 24.067 -83.459 1.00 82.69 657 ASN A C 1
ATOM 5227 O O . ASN A 1 657 ? 44.049 23.391 -84.490 1.00 82.69 657 ASN A O 1
ATOM 5231 N N . SER A 1 658 ? 44.331 25.373 -83.475 1.00 84.75 658 SER A N 1
ATOM 5232 C CA . SER A 1 658 ? 44.706 26.091 -84.702 1.00 84.75 658 SER A CA 1
ATOM 5233 C C . SER A 1 658 ? 46.048 25.613 -85.259 1.00 84.75 658 SER A C 1
ATOM 5235 O O . SER A 1 658 ? 46.189 25.463 -86.473 1.00 84.75 658 SER A O 1
ATOM 5237 N N . LEU A 1 659 ? 47.022 25.322 -84.388 1.00 86.44 659 LEU A N 1
ATOM 5238 C CA . LEU A 1 659 ? 48.319 24.765 -84.775 1.00 86.44 659 LEU A CA 1
ATOM 5239 C C . LEU A 1 659 ? 48.162 23.365 -85.387 1.00 86.44 659 LEU A C 1
ATOM 5241 O O . LEU A 1 659 ? 48.716 23.094 -86.454 1.00 86.44 659 LEU A O 1
ATOM 5245 N N . ILE A 1 660 ? 47.374 22.491 -84.751 1.00 85.38 660 ILE A N 1
ATOM 5246 C CA . ILE A 1 660 ? 47.087 21.142 -85.263 1.00 85.38 660 ILE A CA 1
ATOM 5247 C C . ILE A 1 660 ? 46.396 21.234 -86.628 1.00 85.38 660 ILE A C 1
ATOM 5249 O O . ILE A 1 660 ? 46.808 20.565 -87.578 1.00 85.38 660 ILE A O 1
ATOM 5253 N N . PHE A 1 661 ? 45.392 22.105 -86.760 1.00 89.06 661 PHE A N 1
ATOM 5254 C CA . PHE A 1 661 ? 44.692 22.316 -88.024 1.00 89.06 661 PHE A CA 1
ATOM 5255 C C . PHE A 1 661 ? 45.633 22.820 -89.129 1.00 89.06 661 PHE A C 1
ATOM 5257 O O . PHE A 1 661 ? 45.590 22.309 -90.248 1.00 89.06 661 PHE A O 1
ATOM 5264 N N . LEU A 1 662 ? 46.531 23.761 -88.816 1.00 89.94 662 LEU A N 1
ATOM 5265 C CA . LEU A 1 662 ? 47.547 24.257 -89.747 1.00 89.94 662 LEU A CA 1
ATOM 5266 C C . LEU A 1 662 ? 48.474 23.128 -90.223 1.00 89.94 662 LEU A C 1
ATOM 5268 O O . LEU A 1 662 ? 48.732 23.012 -91.421 1.00 89.94 662 LEU A O 1
ATOM 5272 N N . LEU A 1 663 ? 48.957 22.279 -89.310 1.00 89.12 663 LEU A N 1
ATOM 5273 C CA . LEU A 1 663 ? 49.835 21.153 -89.644 1.00 89.12 663 LEU A CA 1
ATOM 5274 C C . LEU A 1 663 ? 49.132 20.130 -90.546 1.00 89.12 663 LEU A C 1
ATOM 5276 O O . LEU A 1 663 ? 49.712 19.690 -91.541 1.00 89.12 663 LEU A O 1
ATOM 5280 N N . VAL A 1 664 ? 47.873 19.795 -90.249 1.00 89.81 664 VAL A N 1
ATOM 5281 C CA . VAL A 1 664 ? 47.057 18.898 -91.085 1.00 89.81 664 VAL A CA 1
ATOM 5282 C C . VAL A 1 664 ? 46.798 19.517 -92.460 1.00 89.81 664 VAL A C 1
ATOM 5284 O O . VAL A 1 664 ? 46.946 18.841 -93.479 1.00 89.81 664 VAL A O 1
ATOM 5287 N N . PHE A 1 665 ? 46.475 20.810 -92.515 1.00 90.62 665 PHE A N 1
ATOM 5288 C CA . PHE A 1 665 ? 46.266 21.532 -93.768 1.00 90.62 665 PHE A CA 1
ATOM 5289 C C . PHE A 1 665 ? 47.531 21.541 -94.638 1.00 90.62 665 PHE A C 1
ATOM 5291 O O . PHE A 1 665 ? 47.471 21.196 -95.820 1.00 90.62 665 PHE A O 1
ATOM 5298 N N . LEU A 1 666 ? 48.692 21.857 -94.053 1.00 90.81 666 LEU A N 1
ATOM 5299 C CA . LEU A 1 666 ? 49.987 21.817 -94.740 1.00 90.81 666 LEU A CA 1
ATOM 5300 C C . LEU A 1 666 ? 50.314 20.409 -95.250 1.00 90.81 666 LEU A C 1
ATOM 5302 O O . LEU A 1 666 ? 50.772 20.254 -96.383 1.00 90.81 666 LEU A O 1
ATOM 5306 N N . TYR A 1 667 ? 50.039 19.378 -94.451 1.00 90.69 667 TYR A N 1
ATOM 5307 C CA . TYR A 1 667 ? 50.248 17.986 -94.841 1.00 90.69 667 TYR A CA 1
ATOM 5308 C C . TYR A 1 667 ? 49.398 17.591 -96.061 1.00 90.69 667 TYR A C 1
ATOM 5310 O O . TYR A 1 667 ? 49.931 17.058 -97.040 1.00 90.69 667 TYR A O 1
ATOM 5318 N N . ILE A 1 668 ? 48.100 17.915 -96.050 1.00 88.94 668 ILE A N 1
ATOM 5319 C CA . ILE A 1 668 ? 47.190 17.674 -97.183 1.00 88.94 668 ILE A CA 1
ATOM 5320 C C . ILE A 1 668 ? 47.656 18.448 -98.424 1.00 88.94 668 ILE A C 1
ATOM 5322 O O . ILE A 1 668 ? 47.684 17.898 -99.529 1.00 88.94 668 ILE A O 1
ATOM 5326 N N . PHE A 1 669 ? 48.078 19.701 -98.255 1.00 90.00 669 PHE A N 1
ATOM 5327 C CA . PHE A 1 669 ? 48.556 20.542 -99.350 1.00 90.00 669 PHE A CA 1
ATOM 5328 C C . PHE A 1 669 ? 49.815 19.969 -100.025 1.00 90.00 669 PHE A C 1
ATOM 5330 O O . PHE A 1 669 ? 49.886 19.895 -101.254 1.00 90.00 669 PHE A O 1
ATOM 5337 N N . ILE A 1 670 ? 50.778 19.471 -99.239 1.00 88.56 670 ILE A N 1
ATOM 5338 C CA . ILE A 1 670 ? 51.983 18.796 -99.755 1.00 88.56 670 ILE A CA 1
ATOM 5339 C C . ILE A 1 670 ? 51.613 17.540 -100.557 1.00 88.56 670 ILE A C 1
ATOM 5341 O O . ILE A 1 670 ? 52.196 17.288 -101.619 1.00 88.56 670 ILE A O 1
ATOM 5345 N N . ILE A 1 671 ? 50.643 16.752 -100.080 1.00 89.56 671 ILE A N 1
ATOM 5346 C CA . ILE A 1 671 ? 50.154 15.566 -100.798 1.00 89.56 671 ILE A CA 1
ATOM 5347 C C . ILE A 1 671 ? 49.546 15.963 -102.148 1.00 89.56 671 ILE A C 1
ATOM 5349 O O . ILE A 1 671 ? 49.888 15.361 -103.169 1.00 89.56 671 ILE A O 1
ATOM 5353 N N . LEU A 1 672 ? 48.697 16.994 -102.182 1.00 87.94 672 LEU A N 1
ATOM 5354 C CA . LEU A 1 672 ? 48.061 17.470 -103.414 1.00 87.94 672 LEU A CA 1
ATOM 5355 C C . LEU A 1 672 ? 49.090 17.942 -104.451 1.00 87.94 672 LEU A C 1
ATOM 5357 O O . LEU A 1 672 ? 48.999 17.545 -105.614 1.00 87.94 672 LEU A O 1
ATOM 5361 N N . ILE A 1 673 ? 50.115 18.700 -104.039 1.00 86.56 673 ILE A N 1
ATOM 5362 C CA . ILE A 1 673 ? 51.208 19.125 -104.933 1.00 86.56 673 ILE A CA 1
ATOM 5363 C C . ILE A 1 673 ? 51.910 17.912 -105.557 1.00 86.56 673 ILE A C 1
ATOM 5365 O O . ILE A 1 673 ? 52.103 17.866 -106.776 1.00 86.56 673 ILE A O 1
ATOM 5369 N N . LYS A 1 674 ? 52.256 16.901 -104.747 1.00 85.25 674 LYS A N 1
ATOM 5370 C CA . LYS A 1 674 ? 52.910 15.679 -105.245 1.00 85.25 674 LYS A CA 1
ATOM 5371 C C . LYS A 1 674 ? 52.031 14.917 -106.240 1.00 85.25 674 LYS A C 1
ATOM 5373 O O . LYS A 1 674 ? 52.545 14.377 -107.222 1.00 85.25 674 LYS A O 1
ATOM 5378 N N . ILE A 1 675 ? 50.716 14.878 -106.019 1.00 84.38 675 ILE A N 1
ATOM 5379 C CA . ILE A 1 675 ? 49.763 14.245 -106.942 1.00 84.38 675 ILE A CA 1
ATOM 5380 C C . ILE A 1 675 ? 49.712 15.005 -108.276 1.00 84.38 675 ILE A C 1
ATOM 5382 O O . ILE A 1 675 ? 49.809 14.373 -109.331 1.00 84.38 675 ILE A O 1
ATOM 5386 N N . ILE A 1 676 ? 49.628 16.340 -108.251 1.00 84.50 676 ILE A N 1
ATOM 5387 C CA . ILE A 1 676 ? 49.584 17.177 -109.463 1.00 84.50 676 ILE A CA 1
ATOM 5388 C C . ILE A 1 676 ? 50.854 16.992 -110.308 1.00 84.50 676 ILE A C 1
ATOM 5390 O O . ILE A 1 676 ? 50.758 16.734 -111.510 1.00 84.50 676 ILE A O 1
ATOM 5394 N N . GLN A 1 677 ? 52.040 17.030 -109.691 1.00 79.31 677 GLN A N 1
ATOM 5395 C CA . GLN A 1 677 ? 53.318 16.813 -110.389 1.00 79.31 677 GLN A CA 1
ATOM 5396 C C . GLN A 1 677 ? 53.400 15.422 -111.043 1.00 79.31 677 GLN A C 1
ATOM 5398 O O . GLN A 1 677 ? 53.873 15.272 -112.178 1.00 79.31 677 GLN A O 1
ATOM 5403 N N . LYS A 1 678 ? 52.889 14.390 -110.356 1.00 79.19 678 LYS A N 1
ATOM 5404 C CA . LYS A 1 678 ? 52.824 13.022 -110.889 1.00 79.19 678 LYS A CA 1
ATOM 5405 C C . LYS A 1 678 ? 51.883 12.926 -112.095 1.00 79.19 678 LYS A C 1
ATOM 5407 O O . LYS A 1 678 ? 52.197 12.222 -113.055 1.00 79.19 678 LYS A O 1
ATOM 5412 N N . MET A 1 679 ? 50.757 13.640 -112.073 1.00 78.19 679 MET A N 1
ATOM 5413 C CA . MET A 1 679 ? 49.803 13.680 -113.187 1.00 78.19 679 MET A CA 1
ATOM 5414 C C . MET A 1 679 ? 50.362 14.423 -114.406 1.00 78.19 679 MET A C 1
ATOM 5416 O O . MET A 1 679 ? 50.258 13.910 -115.519 1.00 78.19 679 MET A O 1
ATOM 5420 N N . GLN A 1 680 ? 51.028 15.566 -114.212 1.00 79.00 680 GLN A N 1
ATOM 5421 C CA . GLN A 1 680 ? 51.689 16.299 -115.302 1.00 79.00 680 GLN A CA 1
ATOM 5422 C C . GLN A 1 680 ? 52.752 15.444 -116.005 1.00 79.00 680 GLN A C 1
ATOM 5424 O O . GLN A 1 680 ? 52.777 15.372 -117.233 1.00 79.00 680 GLN A O 1
ATOM 5429 N N . SER A 1 681 ? 53.568 14.718 -115.235 1.00 71.94 681 SER A N 1
ATOM 5430 C CA . SER A 1 681 ? 54.583 13.807 -115.785 1.00 71.94 681 SER A CA 1
ATOM 5431 C C . SER A 1 681 ? 53.965 12.683 -116.629 1.00 71.94 681 SER A C 1
ATOM 5433 O O . SER A 1 681 ? 54.483 12.354 -117.696 1.00 71.94 681 SER A O 1
ATOM 5435 N N . LYS A 1 682 ? 52.822 12.126 -116.198 1.00 76.25 682 LYS A N 1
ATOM 5436 C CA . LYS A 1 682 ? 52.076 11.119 -116.975 1.00 76.25 682 LYS A CA 1
ATOM 5437 C C . LYS A 1 682 ? 51.514 11.682 -118.282 1.00 76.25 682 LYS A C 1
ATOM 5439 O O . LYS A 1 682 ? 51.575 10.999 -119.299 1.00 76.25 682 LYS A O 1
ATOM 5444 N N . ILE A 1 683 ? 50.988 12.908 -118.265 1.00 76.19 683 ILE A N 1
ATOM 5445 C CA . ILE A 1 683 ? 50.429 13.569 -119.455 1.00 76.19 683 ILE A CA 1
ATOM 5446 C C . ILE A 1 683 ? 51.530 13.854 -120.484 1.00 76.19 683 ILE A C 1
ATOM 5448 O O . ILE A 1 683 ? 51.366 13.526 -121.657 1.00 76.19 683 ILE A O 1
ATOM 5452 N N . ILE A 1 684 ? 52.672 14.395 -120.047 1.00 72.69 684 ILE A N 1
ATOM 5453 C CA . ILE A 1 684 ? 53.833 14.636 -120.919 1.00 72.69 684 ILE A CA 1
ATOM 5454 C C . ILE A 1 684 ? 54.322 13.318 -121.534 1.00 72.69 684 ILE A C 1
ATOM 5456 O O . ILE A 1 684 ? 54.511 13.241 -122.746 1.00 72.69 684 ILE A O 1
ATOM 5460 N N . GLY A 1 685 ? 54.454 12.258 -120.728 1.00 65.88 685 GLY A N 1
ATOM 5461 C CA . GLY A 1 685 ? 54.817 10.927 -121.222 1.00 65.88 685 GLY A CA 1
ATOM 5462 C C . GLY A 1 685 ? 53.819 10.367 -122.243 1.00 65.88 685 GLY A C 1
ATOM 5463 O O . GLY A 1 685 ? 54.233 9.819 -123.261 1.00 65.88 685 GLY A O 1
ATOM 5464 N N . TYR A 1 686 ? 52.514 10.549 -122.016 1.00 71.56 686 TYR A N 1
ATOM 5465 C CA . TYR A 1 686 ? 51.461 10.115 -122.939 1.00 71.56 686 TYR A CA 1
ATOM 5466 C C . TYR A 1 686 ? 51.551 10.817 -124.304 1.00 71.56 686 TYR A C 1
ATOM 5468 O O . TYR A 1 686 ? 51.506 10.151 -125.338 1.00 71.56 686 TYR A O 1
ATOM 5476 N N . PHE A 1 687 ? 51.730 12.142 -124.327 1.00 70.81 687 PHE A N 1
ATOM 5477 C CA . PHE A 1 687 ? 51.847 12.891 -125.583 1.00 70.81 687 PHE A CA 1
ATOM 5478 C C . PHE A 1 687 ? 53.172 12.640 -126.316 1.00 70.81 687 PHE A C 1
ATOM 5480 O O . PHE A 1 687 ? 53.163 12.579 -127.543 1.00 70.81 687 PHE A O 1
ATOM 5487 N N . LEU A 1 688 ? 54.281 12.422 -125.596 1.00 64.50 688 LEU A N 1
ATOM 5488 C CA . LEU A 1 688 ? 55.572 12.048 -126.192 1.00 64.50 688 LEU A CA 1
ATOM 5489 C C . LEU A 1 688 ? 55.553 10.654 -126.837 1.00 64.50 688 LEU A C 1
ATOM 5491 O O . LEU A 1 688 ? 56.188 10.457 -127.868 1.00 64.50 688 LEU A O 1
ATOM 5495 N N . ASN A 1 689 ? 54.814 9.697 -126.265 1.00 62.41 689 ASN A N 1
ATOM 5496 C CA . ASN A 1 689 ? 54.651 8.371 -126.874 1.00 62.41 689 ASN A CA 1
ATOM 5497 C C . ASN A 1 689 ? 53.752 8.439 -128.123 1.00 62.41 689 ASN A C 1
ATOM 5499 O O . ASN A 1 689 ? 53.977 7.726 -129.096 1.00 62.41 689 ASN A O 1
ATOM 5503 N N . LYS A 1 690 ? 52.738 9.316 -128.111 1.00 68.69 690 LYS A N 1
ATOM 5504 C CA . LYS A 1 690 ? 51.791 9.488 -129.223 1.00 68.69 690 LYS A CA 1
ATOM 5505 C C . LYS A 1 690 ? 52.378 10.258 -130.416 1.00 68.69 690 LYS A C 1
ATOM 5507 O O . LYS A 1 690 ? 51.836 10.156 -131.509 1.00 68.69 690 LYS A O 1
ATOM 5512 N N . SER A 1 691 ? 53.450 11.029 -130.222 1.00 68.69 691 SER A N 1
ATOM 5513 C CA . SER A 1 691 ? 54.114 11.784 -131.294 1.00 68.69 691 SER A CA 1
ATOM 5514 C C . SER A 1 691 ? 55.145 10.973 -132.091 1.00 68.69 691 SER A C 1
ATOM 5516 O O . SER A 1 691 ? 55.763 11.533 -132.988 1.00 68.69 691 SER A O 1
ATOM 5518 N N . GLU A 1 692 ? 55.358 9.690 -131.768 1.00 58.25 692 GLU A N 1
ATOM 5519 C CA . GLU A 1 692 ? 56.357 8.789 -132.386 1.00 58.25 692 GLU A CA 1
ATOM 5520 C C . GLU A 1 692 ? 57.825 9.263 -132.291 1.00 58.25 692 GLU A C 1
ATOM 5522 O O . GLU A 1 692 ? 58.734 8.605 -132.792 1.00 58.25 692 GLU A O 1
ATOM 5527 N N . ILE A 1 693 ? 58.095 10.359 -131.571 1.00 59.16 693 ILE A N 1
ATOM 5528 C CA . ILE A 1 693 ? 59.443 10.917 -131.363 1.00 59.16 693 ILE A CA 1
ATOM 5529 C C . ILE A 1 693 ? 60.275 10.024 -130.418 1.00 59.16 693 ILE A C 1
ATOM 5531 O O . ILE A 1 693 ? 61.506 10.039 -130.455 1.00 59.16 693 ILE A O 1
ATOM 5535 N N . LEU A 1 694 ? 59.622 9.220 -129.571 1.00 53.53 694 LEU A N 1
ATOM 5536 C CA . LEU A 1 694 ? 60.265 8.291 -128.640 1.00 53.53 694 LEU A CA 1
ATOM 5537 C C . LEU A 1 694 ? 59.309 7.139 -128.303 1.00 53.53 694 LEU A C 1
ATOM 5539 O O . LEU A 1 694 ? 58.316 7.346 -127.613 1.00 53.53 694 LEU A O 1
ATOM 5543 N N . PHE A 1 695 ? 59.624 5.918 -128.750 1.00 52.47 695 PHE A N 1
ATOM 5544 C CA . PHE A 1 695 ? 58.859 4.720 -128.390 1.00 52.47 695 PHE A CA 1
ATOM 5545 C C . PHE A 1 695 ? 59.298 4.229 -127.003 1.00 52.47 695 PHE A C 1
ATOM 5547 O O . PHE A 1 695 ? 60.303 3.528 -126.850 1.00 52.47 695 PHE A O 1
ATOM 5554 N N . LEU A 1 696 ? 58.564 4.627 -125.966 1.00 54.09 696 LEU A N 1
ATOM 5555 C CA . LEU A 1 696 ? 58.725 4.090 -124.619 1.00 54.09 696 LEU A CA 1
ATOM 5556 C C . LEU A 1 696 ? 57.745 2.923 -124.474 1.00 54.09 696 LEU A C 1
ATOM 5558 O O . LEU A 1 696 ? 56.541 3.119 -124.299 1.00 54.09 696 LEU A O 1
ATOM 5562 N N . GLY A 1 697 ? 58.268 1.699 -124.594 1.00 49.66 697 GLY A N 1
ATOM 5563 C CA . GLY A 1 697 ? 57.506 0.467 -124.383 1.00 49.66 697 GLY A CA 1
ATOM 5564 C C . GLY A 1 697 ? 56.841 0.403 -123.000 1.00 49.66 697 GLY A C 1
ATOM 5565 O O . GLY A 1 697 ? 57.099 1.221 -122.114 1.00 49.66 697 GLY A O 1
ATOM 5566 N N . SER A 1 698 ? 55.992 -0.606 -122.799 1.00 47.19 698 SER A N 1
ATOM 5567 C CA . SER A 1 698 ? 55.132 -0.832 -121.619 1.00 47.19 698 SER A CA 1
ATOM 5568 C C . SER A 1 698 ? 55.841 -0.919 -120.250 1.00 47.19 698 SER A C 1
ATOM 5570 O O . SER A 1 698 ? 55.183 -1.090 -119.227 1.00 47.19 698 SER A O 1
ATOM 5572 N N . THR A 1 699 ? 57.155 -0.717 -120.186 1.00 46.88 699 THR A N 1
ATOM 5573 C CA . THR A 1 699 ? 57.970 -0.596 -118.970 1.00 46.88 699 THR A CA 1
ATOM 5574 C C . THR A 1 699 ? 57.950 0.793 -118.312 1.00 46.88 699 THR A C 1
ATOM 5576 O O . THR A 1 699 ? 58.471 0.942 -117.209 1.00 46.88 699 THR A O 1
ATOM 5579 N N . CYS A 1 700 ? 57.318 1.814 -118.906 1.00 45.09 700 CYS A N 1
ATOM 5580 C CA . CYS A 1 700 ? 57.232 3.158 -118.301 1.00 45.09 700 CYS A CA 1
ATOM 5581 C C . CYS A 1 700 ? 56.081 3.355 -117.292 1.00 45.09 700 CYS A C 1
ATOM 5583 O O . CYS A 1 700 ? 56.058 4.361 -116.586 1.00 45.09 700 CYS A O 1
ATOM 5585 N N . ASN A 1 701 ? 55.151 2.404 -117.159 1.00 44.75 701 ASN A N 1
ATOM 5586 C CA . ASN A 1 701 ? 54.020 2.537 -116.230 1.00 44.75 701 ASN A CA 1
ATOM 5587 C C . ASN A 1 701 ? 54.367 2.256 -114.751 1.00 44.75 701 ASN A C 1
ATOM 5589 O O . ASN A 1 701 ? 53.510 2.456 -113.890 1.00 44.75 701 ASN A O 1
ATOM 5593 N N . GLN A 1 702 ? 55.601 1.837 -114.432 1.00 43.69 702 GLN A N 1
ATOM 5594 C CA . GLN A 1 702 ? 55.991 1.416 -113.074 1.00 43.69 702 GLN A CA 1
ATOM 5595 C C . GLN A 1 702 ? 57.267 2.061 -112.491 1.00 43.69 702 GLN A C 1
ATOM 5597 O O . GLN A 1 702 ? 57.661 1.702 -111.386 1.00 43.69 702 GLN A O 1
ATOM 5602 N N . LEU A 1 703 ? 57.916 3.035 -113.141 1.00 43.44 703 LEU A N 1
ATOM 5603 C CA . LEU A 1 703 ? 59.222 3.535 -112.669 1.00 43.44 703 LEU A CA 1
ATOM 5604 C C . LEU A 1 703 ? 59.133 4.883 -111.935 1.00 43.44 703 LEU A C 1
ATOM 5606 O O . LEU A 1 703 ? 58.856 5.925 -112.520 1.00 43.44 703 LEU A O 1
ATOM 5610 N N . GLN A 1 704 ? 59.394 4.835 -110.627 1.00 40.94 704 GLN A N 1
ATOM 5611 C CA . GLN A 1 704 ? 59.236 5.919 -109.650 1.00 40.94 704 GLN A CA 1
ATOM 5612 C C . GLN A 1 704 ? 60.499 6.770 -109.397 1.00 40.94 704 GLN A C 1
ATOM 5614 O O . GLN A 1 704 ? 60.484 7.588 -108.484 1.00 40.94 704 GLN A O 1
ATOM 5619 N N . ASN A 1 705 ? 61.581 6.623 -110.176 1.00 39.00 705 ASN A N 1
ATOM 5620 C CA . ASN A 1 705 ? 62.878 7.219 -109.825 1.00 39.00 705 ASN A CA 1
ATOM 5621 C C . ASN A 1 705 ? 63.401 8.282 -110.811 1.00 39.00 705 ASN A C 1
ATOM 5623 O O . ASN A 1 705 ? 63.496 8.077 -112.024 1.00 39.00 705 ASN A O 1
ATOM 5627 N N . ILE A 1 706 ? 63.828 9.402 -110.214 1.00 44.28 706 ILE A N 1
ATOM 5628 C CA . ILE A 1 706 ? 64.436 10.614 -110.800 1.00 44.28 706 ILE A CA 1
ATOM 5629 C C . ILE A 1 706 ? 65.760 10.319 -111.545 1.00 44.28 706 ILE A C 1
ATOM 5631 O O . ILE A 1 706 ? 66.176 11.088 -112.409 1.00 44.28 706 ILE A O 1
ATOM 5635 N N . SER A 1 707 ? 66.379 9.153 -111.324 1.00 44.22 707 SER A N 1
ATOM 5636 C CA . SER A 1 707 ? 67.583 8.691 -112.041 1.00 44.22 707 SER A CA 1
ATOM 5637 C C . SER A 1 707 ? 67.372 8.428 -113.543 1.00 44.22 707 SER A C 1
ATOM 5639 O O . SER A 1 707 ? 68.334 8.267 -114.292 1.00 44.22 707 SER A O 1
ATOM 5641 N N . SER A 1 708 ? 66.123 8.418 -114.017 1.00 49.38 708 SER A N 1
ATOM 5642 C CA . SER A 1 708 ? 65.767 8.152 -115.417 1.00 49.38 708 SER A CA 1
ATOM 5643 C C . SER A 1 708 ? 65.793 9.385 -116.333 1.00 49.38 708 SER A C 1
ATOM 5645 O O . SER A 1 708 ? 66.000 9.224 -117.536 1.00 49.38 708 SER A O 1
ATOM 5647 N N . GLN A 1 709 ? 65.687 10.612 -115.799 1.00 48.56 709 GLN A N 1
ATOM 5648 C CA . GLN A 1 709 ? 65.825 11.838 -116.606 1.00 48.56 709 GLN A CA 1
ATOM 5649 C C . GLN A 1 709 ? 67.247 11.994 -117.168 1.00 48.56 709 GLN A C 1
ATOM 5651 O O . GLN A 1 709 ? 67.412 12.357 -118.331 1.00 48.56 709 GLN A O 1
ATOM 5656 N N . HIS A 1 710 ? 68.271 11.616 -116.394 1.00 49.88 710 HIS A N 1
ATOM 5657 C CA . HIS A 1 710 ? 69.660 11.591 -116.863 1.00 49.88 710 HIS A CA 1
ATOM 5658 C C . HIS A 1 710 ? 69.873 10.578 -118.000 1.00 49.88 710 HIS A C 1
ATOM 5660 O O . HIS A 1 710 ? 70.519 10.896 -118.994 1.00 49.88 710 HIS A O 1
ATOM 5666 N N . ASN A 1 711 ? 69.263 9.391 -117.920 1.00 49.41 711 ASN A N 1
ATOM 5667 C CA . ASN A 1 711 ? 69.377 8.371 -118.970 1.00 49.41 711 ASN A CA 1
ATOM 5668 C C . ASN A 1 711 ? 68.637 8.744 -120.268 1.00 49.41 711 ASN A C 1
ATOM 5670 O O . ASN A 1 711 ? 69.071 8.350 -121.352 1.00 49.41 711 ASN A O 1
ATOM 5674 N N . ILE A 1 712 ? 67.554 9.524 -120.180 1.00 54.31 712 ILE A N 1
ATOM 5675 C CA . ILE A 1 712 ? 66.837 10.056 -121.350 1.00 54.31 712 ILE A CA 1
ATOM 5676 C C . ILE A 1 712 ? 67.670 11.146 -122.042 1.00 54.31 712 ILE A C 1
ATOM 5678 O O . ILE A 1 712 ? 67.816 11.109 -123.263 1.00 54.31 712 ILE A O 1
ATOM 5682 N N . ILE A 1 713 ? 68.299 12.051 -121.281 1.00 55.31 713 ILE A N 1
ATOM 5683 C CA . ILE A 1 713 ? 69.207 13.081 -121.821 1.00 55.31 713 ILE A CA 1
ATOM 5684 C C . ILE A 1 713 ? 70.453 12.441 -122.461 1.00 55.31 713 ILE A C 1
ATOM 5686 O O . ILE A 1 713 ? 70.844 12.825 -123.563 1.00 55.31 713 ILE A O 1
ATOM 5690 N N . ILE A 1 714 ? 71.035 11.410 -121.835 1.00 54.00 714 ILE A N 1
ATOM 5691 C CA . ILE A 1 714 ? 72.183 10.666 -122.384 1.00 54.00 714 ILE A CA 1
ATOM 5692 C C . ILE A 1 714 ? 71.807 9.939 -123.687 1.00 54.00 714 ILE A C 1
ATOM 5694 O O . ILE A 1 714 ? 72.585 9.953 -124.643 1.00 54.00 714 ILE A O 1
ATOM 5698 N N . LYS A 1 715 ? 70.603 9.353 -123.785 1.00 54.38 715 LYS A N 1
ATOM 5699 C CA . LYS A 1 715 ? 70.120 8.744 -125.039 1.00 54.38 715 LYS A CA 1
ATOM 5700 C C . LYS A 1 715 ? 69.837 9.777 -126.136 1.00 54.38 715 LYS A C 1
ATOM 5702 O O . LYS A 1 715 ? 70.155 9.502 -127.289 1.00 54.38 715 LYS A O 1
ATOM 5707 N N . LEU A 1 716 ? 69.320 10.960 -125.798 1.00 54.88 716 LEU A N 1
ATOM 5708 C CA . LEU A 1 716 ? 69.134 12.071 -126.745 1.00 54.88 716 LEU A CA 1
ATOM 5709 C C . LEU A 1 716 ? 70.475 12.602 -127.287 1.00 54.88 716 LEU A C 1
ATOM 5711 O O . LEU A 1 716 ? 70.602 12.839 -128.488 1.00 54.88 716 LEU A O 1
ATOM 5715 N N . LEU A 1 717 ? 71.506 12.701 -126.440 1.00 53.47 717 LEU A N 1
ATOM 5716 C CA . LEU A 1 717 ? 72.870 13.060 -126.858 1.00 53.47 717 LEU A CA 1
ATOM 5717 C C . LEU A 1 717 ? 73.518 11.975 -127.745 1.00 53.47 717 LEU A C 1
ATOM 5719 O O . LEU A 1 717 ? 74.182 12.288 -128.738 1.00 53.47 717 LEU A O 1
ATOM 5723 N N . LEU A 1 718 ? 73.283 10.692 -127.446 1.00 53.31 718 LEU A N 1
ATOM 5724 C CA . LEU A 1 718 ? 73.759 9.568 -128.264 1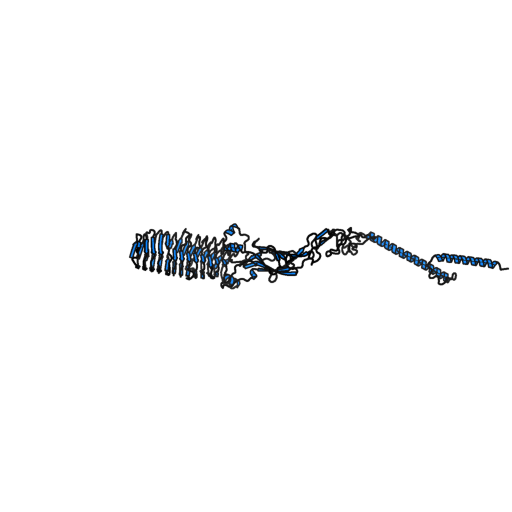.00 53.31 718 LEU A CA 1
ATOM 5725 C C . LEU A 1 718 ? 73.072 9.485 -129.637 1.00 53.31 718 LEU A C 1
ATOM 5727 O O . LEU A 1 718 ? 73.721 9.107 -130.611 1.00 53.31 718 LEU A O 1
ATOM 5731 N N . ILE A 1 719 ? 71.796 9.863 -129.741 1.00 57.00 719 ILE A N 1
ATOM 5732 C CA . ILE A 1 719 ? 71.095 9.940 -131.030 1.00 57.00 719 ILE A CA 1
ATOM 5733 C C . ILE A 1 719 ? 71.667 11.090 -131.870 1.00 57.00 719 ILE A C 1
ATOM 5735 O O . ILE A 1 719 ? 72.091 10.831 -132.992 1.00 57.00 719 ILE A O 1
ATOM 5739 N N . ASN A 1 720 ? 71.824 12.299 -131.313 1.00 53.84 720 ASN A N 1
ATOM 5740 C CA . ASN A 1 720 ? 72.394 13.446 -132.041 1.00 53.84 720 ASN A CA 1
ATOM 5741 C C . ASN A 1 720 ? 73.831 13.204 -132.545 1.00 53.84 720 ASN A C 1
ATOM 5743 O O . ASN A 1 720 ? 74.178 13.615 -133.653 1.00 53.84 720 ASN A O 1
ATOM 5747 N N . SER A 1 721 ? 74.665 12.489 -131.780 1.00 48.75 721 SER A N 1
ATOM 5748 C CA . SER A 1 721 ? 76.022 12.125 -132.227 1.00 48.75 721 SER A CA 1
ATOM 5749 C C . SER A 1 721 ? 76.044 11.077 -133.351 1.00 48.75 721 SER A C 1
ATOM 5751 O O . SER A 1 721 ? 76.934 11.120 -134.202 1.00 48.75 721 SER A O 1
ATOM 5753 N N . LYS A 1 722 ? 75.058 10.168 -133.419 1.00 51.72 722 LYS A N 1
ATOM 5754 C CA . LYS A 1 722 ? 74.918 9.207 -134.529 1.00 51.72 722 LYS A CA 1
ATOM 5755 C C . LYS A 1 722 ? 74.435 9.876 -135.817 1.00 51.72 722 LYS A C 1
ATOM 5757 O O . LYS A 1 722 ? 74.951 9.533 -136.880 1.00 51.72 722 LYS A O 1
ATOM 5762 N N . THR A 1 723 ? 73.530 10.852 -135.734 1.00 53.00 723 THR A N 1
ATOM 5763 C CA . THR A 1 723 ? 73.030 11.586 -136.910 1.00 53.00 723 THR A CA 1
ATOM 5764 C C . THR A 1 723 ? 74.116 12.458 -137.544 1.00 53.00 723 THR A C 1
ATOM 5766 O O . THR A 1 723 ? 74.236 12.464 -138.763 1.00 53.00 723 THR A O 1
ATOM 5769 N N . ILE A 1 724 ? 74.979 13.103 -136.742 1.00 53.28 724 ILE A N 1
ATOM 5770 C CA . ILE A 1 724 ? 76.129 13.893 -137.238 1.00 53.28 724 ILE A CA 1
ATOM 5771 C C . ILE A 1 724 ? 77.193 12.998 -137.906 1.00 53.28 724 ILE A C 1
ATOM 5773 O O . ILE A 1 724 ? 77.813 13.382 -138.898 1.00 53.28 724 ILE A O 1
ATOM 5777 N N . ARG A 1 725 ? 77.392 11.769 -137.410 1.00 47.78 725 ARG A N 1
ATOM 5778 C CA . ARG A 1 725 ? 78.350 10.812 -137.996 1.00 47.78 725 ARG A CA 1
ATOM 5779 C C . ARG A 1 725 ? 77.854 10.203 -139.314 1.00 47.78 725 ARG A C 1
ATOM 5781 O O . ARG A 1 725 ? 78.671 9.845 -140.156 1.00 47.78 725 ARG A O 1
ATOM 5788 N N . GLN A 1 726 ? 76.536 10.107 -139.512 1.00 52.66 726 GLN A N 1
ATOM 5789 C CA . GLN A 1 726 ? 75.937 9.651 -140.772 1.00 52.66 726 GLN A CA 1
ATOM 5790 C C . GLN A 1 726 ? 75.893 10.752 -141.845 1.00 52.66 726 GLN A C 1
ATOM 5792 O O . GLN A 1 726 ? 76.117 10.439 -143.011 1.00 52.66 726 GLN A O 1
ATOM 5797 N N . THR A 1 727 ? 75.723 12.030 -141.484 1.00 52.78 727 THR A N 1
ATOM 5798 C CA . THR A 1 727 ? 75.835 13.148 -142.445 1.00 52.78 727 THR A CA 1
ATOM 5799 C C . THR A 1 727 ? 77.275 13.436 -142.880 1.00 52.78 727 THR A C 1
ATOM 5801 O O . THR A 1 727 ? 77.485 13.817 -144.029 1.00 52.78 727 THR A O 1
ATOM 5804 N N . LEU A 1 728 ? 78.285 13.175 -142.039 1.00 50.78 728 LEU A N 1
ATOM 5805 C CA . LEU A 1 728 ? 79.700 13.275 -142.439 1.00 50.78 728 LEU A CA 1
ATOM 5806 C C . LEU A 1 728 ? 80.153 12.144 -143.387 1.00 50.78 728 LEU A C 1
ATOM 5808 O O . LEU A 1 728 ? 80.971 12.395 -144.266 1.00 50.78 728 LEU A O 1
ATOM 5812 N N . ASN A 1 729 ? 79.588 10.934 -143.275 1.00 49.19 729 ASN A N 1
ATOM 5813 C CA . ASN A 1 729 ? 79.910 9.808 -144.169 1.00 49.19 729 ASN A CA 1
ATOM 5814 C C . ASN A 1 729 ? 79.128 9.814 -145.499 1.00 49.19 729 ASN A C 1
ATOM 5816 O O . ASN A 1 729 ? 79.532 9.131 -146.437 1.00 49.19 729 ASN A O 1
ATOM 5820 N N . TYR A 1 730 ? 78.035 10.578 -145.613 1.00 48.19 730 TYR A N 1
ATOM 5821 C CA . TYR A 1 730 ? 77.274 10.706 -146.867 1.00 48.19 730 TYR A CA 1
ATOM 5822 C C . TYR A 1 730 ? 77.886 11.741 -147.837 1.00 48.19 730 TYR A C 1
ATOM 5824 O O . TYR A 1 730 ? 77.685 11.644 -149.041 1.00 48.19 730 TYR A O 1
ATOM 5832 N N . ASN A 1 731 ? 78.723 12.666 -147.346 1.00 49.62 731 ASN A N 1
ATOM 5833 C CA . ASN A 1 731 ? 79.417 13.671 -148.168 1.00 49.62 731 ASN A CA 1
ATOM 5834 C C . ASN A 1 731 ? 80.782 13.214 -148.737 1.00 49.62 731 ASN A C 1
ATOM 5836 O O . ASN A 1 731 ? 81.471 14.015 -149.361 1.00 49.62 731 ASN A O 1
ATOM 5840 N N . GLN A 1 732 ? 81.182 11.946 -148.560 1.00 51.56 732 GLN A N 1
ATOM 5841 C CA . GLN A 1 732 ? 82.410 11.374 -149.152 1.00 51.56 732 GLN A CA 1
ATOM 5842 C C . GLN A 1 732 ? 82.157 10.369 -150.296 1.00 51.56 732 GLN A C 1
ATOM 5844 O O . GLN A 1 732 ? 83.111 9.794 -150.805 1.00 51.56 732 GLN A O 1
ATOM 5849 N N . ASN A 1 733 ? 80.907 10.176 -150.740 1.00 44.31 733 ASN A N 1
ATOM 5850 C CA . ASN A 1 733 ? 80.549 9.235 -151.818 1.00 44.31 733 ASN A CA 1
ATOM 5851 C C . ASN A 1 733 ? 79.640 9.845 -152.906 1.00 44.31 733 ASN A C 1
ATOM 5853 O O . ASN A 1 733 ? 78.816 9.148 -153.495 1.00 44.31 733 ASN A O 1
ATOM 5857 N N . ILE A 1 734 ? 79.807 11.136 -153.201 1.00 44.12 734 ILE A N 1
ATOM 5858 C CA . ILE A 1 734 ? 79.263 11.758 -154.417 1.00 44.12 734 ILE A CA 1
ATOM 5859 C C . ILE A 1 734 ? 80.436 12.401 -155.167 1.00 44.12 734 ILE A C 1
ATOM 5861 O O . ILE A 1 734 ? 80.900 13.479 -154.800 1.00 44.12 734 ILE A O 1
ATOM 5865 N N . ASN A 1 735 ? 80.933 11.657 -156.161 1.00 40.97 735 ASN A N 1
ATOM 5866 C CA . ASN A 1 735 ? 81.512 12.197 -157.394 1.00 40.97 735 ASN A CA 1
ATOM 5867 C C . ASN A 1 735 ? 80.378 12.699 -158.286 1.00 40.97 735 ASN A C 1
ATOM 5869 O O . ASN A 1 735 ? 79.331 12.005 -158.310 1.00 40.97 735 ASN A O 1
#

pLDDT: mean 81.56, std 14.71, range [33.22, 98.62]

Foldseek 3Di:
DEDEAEDADAPCPPLPEAEEEDEQYEYAYAAEYEAENHQEYYYYNYEDDYDHHDAYAYHYEHYAEYEAQEYEDEQDEEQEDEDEYYHYQEYEANEYEYDNDEYNEYPPDYYDHDDDYENEEYEYPEDDYQAYDEDEAEQYAEYEYENYEYDNHEDAEERYEYEAYAEYEYENAEHEQYAYQDYAHYHDLPRAHAYEYEQYHAENYEYQEANYEAENHAHYYYDYPDDPDDQRAEAYNQEHEHYEALHYEYEQYAEAAHESHEAYQRQYEFEYALHYEYEYDPAAHEHEYYLYEAYQGQDAQEEAQHYEEESYAYDYANYEFAQGEYQFQRHYEYEQEDHVVLVCVVVVNDPGPYHQDHGCHNFDNRRYFYAFQAKDADPVQKDFDPQWDWDDDPAAIEIEAHFFQGKIKGPFTFGATPVRDGGDDQPDDPVSLVRHYPVVNVRLVLWKKFKDWPPVPVQWDKDDQRMDSHADPRGTMGMIHIFHEAQDKTKMKTFRDDDRFHAYSVRHTDDDRSRGIHIYMYGGHQADFQWAWEDDPNTTGTHGFAKQWGGLDSHHHDTHGQDPQFPIDTRQATQGQQQWADPDSSDPDIDGLVPCSNQQQSPDPPDDRSGDAQFDDVSSQDGQQVCPGPVFHWDDAPPDSDTDGCVVCVVRVVVVVVVVVVVVVVVVVVVVVVVVVVVVVVVVVVVCCVVVVDPDPPVVPDDDDPVVVVVVVVVVVVVVVVVVVVVVVVVVPDD

Solvent-accessible surface area (backbone atoms only — not comparable to full-atom values): 35676 Å² total; per-residue (Å²): 89,80,48,78,36,71,56,72,43,68,46,45,83,81,52,78,50,52,69,46,77,49,69,52,33,36,38,30,55,29,28,30,42,33,46,32,43,24,54,32,38,39,38,32,53,33,32,40,42,35,81,62,43,49,73,30,36,42,35,42,30,52,21,49,29,38,39,33,58,27,38,36,43,38,53,36,39,30,56,38,43,34,51,34,46,31,63,36,48,29,44,40,34,50,30,41,38,40,31,54,42,50,42,55,30,42,37,36,45,57,44,73,76,60,69,82,53,46,30,50,30,42,41,39,39,52,36,60,41,50,38,79,47,33,37,42,45,65,45,25,42,29,38,39,41,34,45,37,40,42,42,59,26,86,52,85,45,53,38,30,37,38,35,32,40,40,33,38,40,37,34,43,35,37,38,40,49,24,21,43,23,47,35,40,38,37,40,48,88,86,60,64,18,39,41,37,39,28,36,31,38,40,31,43,29,53,20,59,43,23,36,32,34,40,31,32,34,38,36,38,38,40,40,54,75,90,58,92,95,64,92,40,30,34,41,30,46,18,36,7,54,64,21,42,0,8,36,34,24,38,32,53,42,44,37,38,38,43,31,52,35,38,41,31,42,12,22,4,53,37,25,37,0,0,28,29,20,38,42,32,87,87,58,75,16,45,37,39,39,36,51,26,39,36,37,47,10,24,0,71,29,14,35,1,0,27,32,20,34,30,33,29,27,43,44,74,33,56,23,39,32,32,51,9,28,12,30,32,1,0,20,32,20,38,39,52,24,46,33,56,59,62,58,41,55,75,66,74,70,72,85,66,68,54,43,68,44,75,22,39,28,70,31,34,23,32,37,49,22,69,60,80,52,33,57,47,65,58,76,85,38,49,47,66,52,91,80,42,50,78,50,83,52,100,86,38,40,38,36,39,54,34,53,24,54,43,56,40,33,42,41,51,35,29,49,18,30,84,78,69,45,60,50,46,66,61,80,66,50,73,81,58,56,76,56,36,21,71,66,56,49,52,52,63,72,53,48,38,43,31,63,46,60,67,74,87,45,65,35,51,45,77,48,72,43,49,60,39,68,63,45,54,92,63,7,35,54,38,44,32,32,41,27,27,58,60,68,39,76,48,62,40,30,44,34,59,80,68,76,86,72,43,21,39,83,85,68,48,74,69,78,66,76,68,37,51,41,46,53,33,40,42,32,27,33,68,54,50,64,6,19,22,52,41,77,56,91,68,19,35,26,49,44,69,24,53,82,53,14,24,24,69,43,54,84,29,66,63,63,43,72,52,56,91,65,37,73,48,21,32,22,47,47,76,42,41,30,65,25,31,35,51,92,49,81,73,54,88,66,70,44,70,26,82,90,53,33,84,33,15,24,40,72,45,88,81,34,55,90,30,8,31,79,40,32,34,71,79,63,26,72,36,47,29,59,82,12,83,88,72,70,53,38,12,40,64,59,95,87,43,92,54,45,40,52,49,84,84,38,46,69,61,55,50,49,53,54,50,50,54,50,49,53,52,50,51,52,51,51,55,52,51,54,55,50,52,56,54,49,52,52,51,51,55,52,51,54,43,46,72,66,68,81,43,86,74,60,90,73,69,84,76,72,90,59,79,75,51,60,58,55,52,53,52,50,54,53,53,50,55,55,51,56,55,55,52,58,61,60,61,73,77,76,72,131

Mean predicted aligned error: 15.54 Å

Organism: Tetrahymena thermophila (strain SB210) (NCBI:txid312017)

Sequence (735 aa):
MSLNIIDSIVLNQNAQMKNFQMIDIILNIENSLNISNFDQVYLQNIKFNSTKLGNNQIIISNNKLVIIENITIDSIQTEQLTFYLSDNVNLVIKKIIIKNLRVTEIQIQQITVNNSNQIKILTIEPFYQKNVYYICLSDASDTSISDFYIYQSSISKICFQIVGFQNCTINNLTSLNNQITLFSINQQPDDGGNFIMSSSRLSGQEINEPLIELNFVDNILFNEVLIENNELNQFQNNTNFNGLGGSLYVFNCLHILIQNCKFKQNKCLRLNGGAISIQNLVNIAQVYIYKCSFIFNSAAFSTGGAINLSYSNLIIENSNITSNTALIGGGIYYEQVIPDFLLEKSNNTDNNKNKIINNNAKIFGHNIGSTIRKIDIDLQNIKIPNGSVKFLGERQIEIREFKSGNQISFEGIQLLDEENNPILTSNINITEFQFYSSDVQSFVQSLSVSLNWDQSNKKIQVIGQVQSKQQINNGINLQSQIMYIPQSIMSLQIVLDSLPKLIDSKGNIFFHQDQFQKNFTINFISCSIGEITTQQIESIICQECPQGKYSLDQYSTSCKQCPDTAKECYGSTINLMNGYWRENNKTDIIVYCNKNPEFCQAESPDSKFMCLRGHIGPLCEQCDSYGVIWGNRYSQIFSSDACYDCNDSVLLIAFENSLIFLLVFLYIFIILIKIIQKMQSKIIGYFLNKSEILFLGSTCNQLQNISSQHNIIIKLLLINSKTIRQTLNYNQNIN